Protein AF-0000000067923595 (afdb_homodimer)

Secondary structure (DSSP, 8-state):
------------------------TTT-TT-EEEEETTEEEEEEEEGGGEEEEEEEESSS--EEEEEETTTEEEEEEESS-EEEEEE-S-GGGG-S--TT-EEEEEEEEEETTB----EEEEEEEEEEEEEEEETTEEEEEEEEEEEEE-TTS-EEEEEEEEEETTTTEEEEEEESTTSTT-EEEE--EEEE---/------------------------TTT-TT-EEEEETTEEEEEEEEGGGEEEEEEEESSS--EEEEEETTTEEEEEEESS-EEEEEE-S-GGGG-S--TT-EEEEEEEEEETTB----EEEEEEEEEEEEEEEETTEEEEEEEEEEEEE-TTS-EEEEEEEEEETTTTEEEEEEESTTSTT-EEEE--EEEE---

Nearest PDB structures (foldseek):
  2in5-assembly1_A  TM=5.264E-01  e=2.870E-04  Escherichia coli K-12
  2in5-assembly1_B  TM=5.794E-01  e=1.729E-03  Escherichia coli K-12
  2in5-assembly1_A  TM=5.267E-01  e=2.987E-04  Escherichia coli K-12
  2in5-assembly1_B  TM=5.797E-01  e=1.790E-03  Escherichia coli K-12

Structure (mmCIF, N/CA/C/O backbone):
data_AF-0000000067923595-model_v1
#
loop_
_entity.id
_entity.type
_entity.pdbx_description
1 polymer 'Secreted protein'
#
loop_
_atom_site.group_PDB
_atom_site.id
_atom_site.type_symbol
_atom_site.label_atom_id
_atom_site.label_alt_id
_atom_site.label_comp_id
_atom_site.label_asym_id
_atom_site.label_entity_id
_atom_site.label_seq_id
_atom_site.pdbx_PDB_ins_code
_atom_site.Cartn_x
_atom_site.Cartn_y
_atom_site.Cartn_z
_atom_site.occupancy
_atom_site.B_iso_or_equiv
_atom_site.auth_seq_id
_atom_site.auth_comp_id
_atom_site.auth_asym_id
_atom_site.auth_atom_id
_atom_site.pdbx_PDB_model_num
ATOM 1 N N . MET A 1 1 ? 42.688 -58.875 -53.469 1 25.28 1 MET A N 1
ATOM 2 C CA . MET A 1 1 ? 41.969 -57.656 -53.094 1 25.28 1 MET A CA 1
ATOM 3 C C . MET A 1 1 ? 41.219 -57.812 -51.781 1 25.28 1 MET A C 1
ATOM 5 O O . MET A 1 1 ? 40.25 -58.562 -51.719 1 25.28 1 MET A O 1
ATOM 9 N N . LYS A 1 2 ? 42.062 -58.031 -50.688 1 46.62 2 LYS A N 1
ATOM 10 C CA . LYS A 1 2 ? 41.625 -58.281 -49.312 1 46.62 2 LYS A CA 1
ATOM 11 C C . LYS A 1 2 ? 40.719 -57.156 -48.844 1 46.62 2 LYS A C 1
ATOM 13 O O . LYS A 1 2 ? 41.094 -56 -48.812 1 46.62 2 LYS A O 1
ATOM 18 N N . ILE A 1 3 ? 39.281 -57.281 -49.031 1 33.06 3 ILE A N 1
ATOM 19 C CA . ILE A 1 3 ? 38.219 -56.375 -48.625 1 33.06 3 ILE A CA 1
ATOM 20 C C . ILE A 1 3 ? 38.25 -56.156 -47.125 1 33.06 3 ILE A C 1
ATOM 22 O O . ILE A 1 3 ? 38.062 -57.094 -46.344 1 33.06 3 ILE A O 1
ATOM 26 N N . LEU A 1 4 ? 38.812 -55.125 -46.656 1 44.62 4 LEU A N 1
ATOM 27 C CA . LEU A 1 4 ? 38.938 -54.719 -45.281 1 44.62 4 LEU A CA 1
ATOM 28 C C . LEU A 1 4 ? 37.688 -54.031 -44.781 1 44.62 4 LEU A C 1
ATOM 30 O O . LEU A 1 4 ? 37.656 -52.812 -44.531 1 44.62 4 LEU A O 1
ATOM 34 N N . THR A 1 5 ? 36.469 -54.125 -45.219 1 33.97 5 THR A N 1
ATOM 35 C CA . THR A 1 5 ? 35.625 -53.062 -44.656 1 33.97 5 THR A CA 1
ATOM 36 C C . THR A 1 5 ? 35.562 -53.125 -43.156 1 33.97 5 THR A C 1
ATOM 38 O O . THR A 1 5 ? 35.531 -54.219 -42.562 1 33.97 5 THR A O 1
ATOM 41 N N . ILE A 1 6 ? 35.75 -51.906 -42.406 1 43.59 6 ILE A N 1
ATOM 42 C CA . ILE A 1 6 ? 35.719 -50.938 -41.312 1 43.59 6 ILE A CA 1
ATOM 43 C C . ILE A 1 6 ? 34.375 -50.969 -40.594 1 43.59 6 ILE A C 1
ATOM 45 O O . ILE A 1 6 ? 33.344 -50.688 -41.219 1 43.59 6 ILE A O 1
ATOM 49 N N . GLY A 1 7 ? 34.188 -51.812 -39.594 1 41.03 7 GLY A N 1
ATOM 50 C CA . GLY A 1 7 ? 33 -51.781 -38.719 1 41.03 7 GLY A CA 1
ATOM 51 C C . GLY A 1 7 ? 32.75 -50.438 -38.062 1 41.03 7 GLY A C 1
ATOM 52 O O . GLY A 1 7 ? 33.594 -49.938 -37.312 1 41.03 7 GLY A O 1
ATOM 53 N N . MET A 1 8 ? 32.062 -49.5 -38.781 1 39.06 8 MET A N 1
ATOM 54 C CA . MET A 1 8 ? 31.656 -48.219 -38.219 1 39.06 8 MET A CA 1
ATOM 55 C C . MET A 1 8 ? 30.875 -48.406 -36.938 1 39.06 8 MET A C 1
ATOM 57 O O . MET A 1 8 ? 29.828 -49.062 -36.938 1 39.06 8 MET A O 1
ATOM 61 N N . THR A 1 9 ? 31.469 -48.469 -35.719 1 43.94 9 THR A N 1
ATOM 62 C CA . THR A 1 9 ? 30.797 -48.438 -34.438 1 43.94 9 THR A CA 1
ATOM 63 C C . THR A 1 9 ? 29.969 -47.156 -34.312 1 43.94 9 THR A C 1
ATOM 65 O O . THR A 1 9 ? 30.516 -46.031 -34.438 1 43.94 9 THR A O 1
ATOM 68 N N . LEU A 1 10 ? 28.719 -47.094 -34.719 1 42.44 10 LEU A N 1
ATOM 69 C CA . LEU A 1 10 ? 27.781 -46.031 -34.406 1 42.44 10 LEU A CA 1
ATOM 70 C C . LEU A 1 10 ? 27.719 -45.75 -32.906 1 42.44 10 LEU A C 1
ATOM 72 O O . LEU A 1 10 ? 27.25 -46.594 -32.156 1 42.44 10 LEU A O 1
ATOM 76 N N . ALA A 1 11 ? 28.656 -44.969 -32.312 1 40.53 11 ALA A N 1
ATOM 77 C CA . ALA A 1 11 ? 28.5 -44.438 -30.953 1 40.53 11 ALA A CA 1
ATOM 78 C C . ALA A 1 11 ? 27.203 -43.656 -30.812 1 40.53 11 ALA A C 1
ATOM 80 O O . ALA A 1 11 ? 27 -42.625 -31.469 1 40.53 11 ALA A O 1
ATOM 81 N N . MET A 1 12 ? 26.094 -44.25 -30.547 1 38.38 12 MET A N 1
ATOM 82 C CA . MET A 1 12 ? 24.938 -43.531 -30.078 1 38.38 12 MET A CA 1
ATOM 83 C C . MET A 1 12 ? 25.312 -42.562 -28.953 1 38.38 12 MET A C 1
ATOM 85 O O . MET A 1 12 ? 25.766 -43 -27.891 1 38.38 12 MET A O 1
ATOM 89 N N . LEU A 1 13 ? 25.812 -41.375 -29.219 1 39.88 13 LEU A N 1
ATOM 90 C CA . LEU A 1 13 ? 25.859 -40.344 -28.219 1 39.88 13 LEU A CA 1
ATOM 91 C C . LEU A 1 13 ? 24.516 -40.219 -27.5 1 39.88 13 LEU A C 1
ATOM 93 O O . LEU A 1 13 ? 23.531 -39.781 -28.094 1 39.88 13 LEU A O 1
ATOM 97 N N . ALA A 1 14 ? 24.141 -41.156 -26.656 1 39.25 14 ALA A N 1
ATOM 98 C CA . ALA A 1 14 ? 23.062 -40.844 -25.734 1 39.25 14 ALA A CA 1
ATOM 99 C C . ALA A 1 14 ? 23.219 -39.438 -25.188 1 39.25 14 ALA A C 1
ATOM 101 O O . ALA A 1 14 ? 24.172 -39.125 -24.453 1 39.25 14 ALA A O 1
ATOM 102 N N . GLY A 1 15 ? 23.016 -38.406 -25.969 1 38.59 15 GLY A N 1
ATOM 103 C CA . GLY A 1 15 ? 22.875 -37.125 -25.297 1 38.59 15 GLY A CA 1
ATOM 104 C C . GLY A 1 15 ? 22.188 -37.219 -23.953 1 38.59 15 GLY A C 1
ATOM 105 O O . GLY A 1 15 ? 21.078 -37.781 -23.859 1 38.59 15 GLY A O 1
ATOM 106 N N . THR A 1 16 ? 22.891 -37.594 -22.922 1 39.5 16 THR A N 1
ATOM 107 C CA . THR A 1 16 ? 22.281 -37.344 -21.625 1 39.5 16 THR A CA 1
ATOM 108 C C . THR A 1 16 ? 21.312 -36.188 -21.703 1 39.5 16 THR A C 1
ATOM 110 O O . THR A 1 16 ? 21.688 -35.062 -22.078 1 39.5 16 THR A O 1
ATOM 113 N N . ALA A 1 17 ? 20.141 -36.281 -22.312 1 43.41 17 ALA A N 1
ATOM 114 C CA . ALA A 1 17 ? 19.172 -35.25 -21.953 1 43.41 17 ALA A CA 1
ATOM 115 C C . ALA A 1 17 ? 19.453 -34.719 -20.547 1 43.41 17 ALA A C 1
ATOM 117 O O . ALA A 1 17 ? 19.297 -35.438 -19.562 1 43.41 17 ALA A O 1
ATOM 118 N N . GLN A 1 18 ? 20.578 -34.094 -20.25 1 42.81 18 GLN A N 1
ATOM 119 C CA . GLN A 1 18 ? 20.719 -33.406 -18.969 1 42.81 18 GLN A CA 1
ATOM 120 C C . GLN A 1 18 ? 19.375 -32.938 -18.422 1 42.81 18 GLN A C 1
ATOM 122 O O . GLN A 1 18 ? 18.656 -32.188 -19.094 1 42.81 18 GLN A O 1
ATOM 127 N N . ALA A 1 19 ? 18.547 -33.844 -17.906 1 46.84 19 ALA A N 1
ATOM 128 C CA . ALA A 1 19 ? 17.359 -33.438 -17.172 1 46.84 19 ALA A CA 1
ATOM 129 C C . ALA A 1 19 ? 17.484 -32 -16.688 1 46.84 19 ALA A C 1
ATOM 131 O O . ALA A 1 19 ? 18.422 -31.656 -15.945 1 46.84 19 ALA A O 1
ATOM 132 N N . ALA A 1 20 ? 17.328 -30.969 -17.422 1 55.81 20 ALA A N 1
ATOM 133 C CA . ALA A 1 20 ? 17.391 -29.562 -17.031 1 55.81 20 ALA A CA 1
ATOM 134 C C . ALA A 1 20 ? 16.906 -29.375 -15.594 1 55.81 20 ALA A C 1
ATOM 136 O O . ALA A 1 20 ? 15.859 -29.891 -15.203 1 55.81 20 ALA A O 1
ATOM 137 N N . ASP A 1 21 ? 17.844 -29.141 -14.586 1 76.75 21 ASP A N 1
ATOM 138 C CA . ASP A 1 21 ? 17.578 -28.953 -13.164 1 76.75 21 ASP A CA 1
ATOM 139 C C . ASP A 1 21 ? 16.375 -28.016 -12.945 1 76.75 21 ASP A C 1
ATOM 141 O O . ASP A 1 21 ? 16.266 -26.984 -13.594 1 76.75 21 ASP A O 1
ATOM 145 N N . CYS A 1 22 ? 15.359 -28.641 -12.289 1 90.94 22 CYS A N 1
ATOM 146 C CA . CYS A 1 22 ? 14.148 -27.891 -11.953 1 90.94 22 CYS A CA 1
ATOM 147 C C . CYS A 1 22 ? 14.492 -26.656 -11.133 1 90.94 22 CYS A C 1
ATOM 149 O O . CYS A 1 22 ? 15.25 -26.734 -10.164 1 90.94 22 CYS A O 1
ATOM 151 N N . VAL A 1 23 ? 14.031 -25.594 -11.617 1 92.31 23 VAL A N 1
ATOM 152 C CA . VAL A 1 23 ? 14.242 -24.312 -10.945 1 92.31 23 VAL A CA 1
ATOM 153 C C . VAL A 1 23 ? 13.633 -24.359 -9.547 1 92.31 23 VAL A C 1
ATOM 155 O O . VAL A 1 23 ? 12.508 -24.828 -9.367 1 92.31 23 VAL A O 1
ATOM 158 N N . ASP A 1 24 ? 14.375 -23.984 -8.539 1 90.94 24 ASP A N 1
ATOM 159 C CA . ASP A 1 24 ? 13.836 -23.859 -7.191 1 90.94 24 ASP A CA 1
ATOM 160 C C . ASP A 1 24 ? 14.227 -22.516 -6.574 1 90.94 24 ASP A C 1
ATOM 162 O O . ASP A 1 24 ? 14.867 -21.688 -7.227 1 90.94 24 ASP A O 1
ATOM 166 N N . GLY A 1 25 ? 13.734 -22.219 -5.328 1 86.12 25 GLY A N 1
ATOM 167 C CA . GLY A 1 25 ? 13.992 -20.953 -4.68 1 86.12 25 GLY A CA 1
ATOM 168 C C . GLY A 1 25 ? 15.469 -20.656 -4.52 1 86.12 25 GLY A C 1
ATOM 169 O O . GLY A 1 25 ? 15.898 -19.5 -4.641 1 86.12 25 GLY A O 1
ATOM 170 N N . LYS A 1 26 ? 16.188 -21.609 -4.344 1 84.62 26 LYS A N 1
ATOM 171 C CA . LYS A 1 26 ? 17.609 -21.438 -4.109 1 84.62 26 LYS A CA 1
ATOM 172 C C . LYS A 1 26 ? 18.359 -21.219 -5.418 1 84.62 26 LYS A C 1
ATOM 174 O O . LYS A 1 26 ? 19.312 -20.438 -5.469 1 84.62 26 LYS A O 1
ATOM 179 N N . SER A 1 27 ? 17.875 -21.859 -6.434 1 83.06 27 SER A N 1
ATOM 180 C CA . SER A 1 27 ? 18.594 -21.797 -7.703 1 83.06 27 SER A CA 1
ATOM 181 C C . SER A 1 27 ? 18.156 -20.578 -8.516 1 83.06 27 SER A C 1
ATOM 183 O O . SER A 1 27 ? 18.859 -20.172 -9.453 1 83.06 27 SER A O 1
ATOM 185 N N . ALA A 1 28 ? 17.094 -20.047 -8.188 1 85 28 ALA A N 1
ATOM 186 C CA . ALA A 1 28 ? 16.562 -18.922 -8.961 1 85 28 ALA A CA 1
ATOM 187 C C . ALA A 1 28 ? 16.781 -17.594 -8.227 1 85 28 ALA A C 1
ATOM 189 O O . ALA A 1 28 ? 15.844 -16.812 -8.078 1 85 28 ALA A O 1
ATOM 190 N N . LYS A 1 29 ? 17.984 -17.328 -7.852 1 86.75 29 LYS A N 1
ATOM 191 C CA . LYS A 1 29 ? 18.266 -16.109 -7.086 1 86.75 29 LYS A CA 1
ATOM 192 C C . LYS A 1 29 ? 17.969 -14.859 -7.918 1 86.75 29 LYS A C 1
ATOM 194 O O . LYS A 1 29 ? 17.5 -13.852 -7.391 1 86.75 29 LYS A O 1
ATOM 199 N N . ALA A 1 30 ? 18.234 -15.07 -9.234 1 91.75 30 ALA A N 1
ATOM 200 C CA . ALA A 1 30 ? 18.016 -13.938 -10.125 1 91.75 30 ALA A CA 1
ATOM 201 C C . ALA A 1 30 ? 16.562 -13.883 -10.586 1 91.75 30 ALA A C 1
ATOM 203 O O . ALA A 1 30 ? 16.125 -12.883 -11.172 1 91.75 30 ALA A O 1
ATOM 204 N N . GLY A 1 31 ? 15.852 -14.961 -10.391 1 96.69 31 GLY A N 1
ATOM 205 C CA . GLY A 1 31 ? 14.477 -15.047 -10.844 1 96.69 31 GLY A CA 1
ATOM 206 C C . GLY A 1 31 ? 14.25 -16.156 -11.852 1 96.69 31 GLY A C 1
ATOM 207 O O . GLY A 1 31 ? 15.141 -16.984 -12.094 1 96.69 31 GLY A O 1
ATOM 208 N N . PHE A 1 32 ? 13.078 -16.266 -12.328 1 97.69 32 PHE A N 1
ATOM 209 C CA . PHE A 1 32 ? 12.68 -17.297 -13.281 1 97.69 32 PHE A CA 1
ATOM 210 C C . PHE A 1 32 ? 11.516 -16.828 -14.141 1 97.69 32 PHE A C 1
ATOM 212 O O . PHE A 1 32 ? 10.938 -15.766 -13.883 1 97.69 32 PHE A O 1
ATOM 219 N N . VAL A 1 33 ? 11.312 -17.594 -15.156 1 97.44 33 VAL A N 1
ATOM 220 C CA . VAL A 1 33 ? 10.234 -17.281 -16.078 1 97.44 33 VAL A CA 1
ATOM 221 C C . VAL A 1 33 ? 9.211 -18.406 -16.094 1 97.44 33 VAL A C 1
ATOM 223 O O . VAL A 1 33 ? 9.57 -19.594 -16.125 1 97.44 33 VAL A O 1
ATOM 226 N N . LEU A 1 34 ? 7.996 -18.094 -15.938 1 98.12 34 LEU A N 1
ATOM 227 C CA . LEU A 1 34 ? 6.883 -19 -16.188 1 98.12 34 LEU A CA 1
ATOM 228 C C . LEU A 1 34 ? 6.168 -18.656 -17.484 1 98.12 34 LEU A C 1
ATOM 230 O O . LEU A 1 34 ? 5.977 -17.484 -17.797 1 98.12 34 LEU A O 1
ATOM 234 N N . GLU A 1 35 ? 5.777 -19.75 -18.172 1 98 35 GLU A N 1
ATOM 235 C CA . GLU A 1 35 ? 5.133 -19.484 -19.453 1 98 35 GLU A CA 1
ATOM 236 C C . GLU A 1 35 ? 3.932 -20.406 -19.656 1 98 35 GLU A C 1
ATOM 238 O O . GLU A 1 35 ? 3.922 -21.547 -19.172 1 98 35 GLU A O 1
ATOM 243 N N . LYS A 1 36 ? 2.955 -19.891 -20.297 1 97.69 36 LYS A N 1
ATOM 244 C CA . LYS A 1 36 ? 1.836 -20.578 -20.938 1 97.69 36 LYS A CA 1
ATOM 245 C C . LYS A 1 36 ? 1.456 -19.922 -22.25 1 97.69 36 LYS A C 1
ATOM 247 O O . LYS A 1 36 ? 1.951 -18.844 -22.578 1 97.69 36 LYS A O 1
ATOM 252 N N . PRO A 1 37 ? 0.678 -20.547 -23.031 1 95.44 37 PRO A N 1
ATOM 253 C CA . PRO A 1 37 ? 0.338 -19.906 -24.297 1 95.44 37 PRO A CA 1
ATOM 254 C C . PRO A 1 37 ? -0.216 -18.5 -24.125 1 95.44 37 PRO A C 1
ATOM 256 O O . PRO A 1 37 ? -1.194 -18.297 -23.391 1 95.44 37 PRO A O 1
ATOM 259 N N . GLY A 1 38 ? 0.501 -17.547 -24.719 1 95.94 38 GLY A N 1
ATOM 260 C CA . GLY A 1 38 ? 0.015 -16.188 -24.766 1 95.94 38 GLY A CA 1
ATOM 261 C C . GLY A 1 38 ? 0.576 -15.312 -23.656 1 95.94 38 GLY A C 1
ATOM 262 O O . GLY A 1 38 ? 0.37 -14.102 -23.656 1 95.94 38 GLY A O 1
ATOM 263 N N . ILE A 1 39 ? 1.217 -15.93 -22.688 1 97.31 39 ILE A N 1
ATOM 264 C CA . ILE A 1 39 ? 1.7 -15.125 -21.562 1 97.31 39 ILE A CA 1
ATOM 265 C C . ILE A 1 39 ? 3.096 -15.602 -21.156 1 97.31 39 ILE A C 1
ATOM 267 O O . ILE A 1 39 ? 3.346 -16.797 -21.062 1 97.31 39 ILE A O 1
ATOM 271 N N . ARG A 1 40 ? 3.99 -14.703 -20.984 1 98.06 40 ARG A N 1
ATOM 272 C CA . ARG A 1 40 ? 5.309 -14.891 -20.391 1 98.06 40 ARG A CA 1
ATOM 273 C C . ARG A 1 40 ? 5.484 -14.016 -19.156 1 98.06 40 ARG A C 1
ATOM 275 O O . ARG A 1 40 ? 5.359 -12.789 -19.234 1 98.06 40 ARG A O 1
ATOM 282 N N . SER A 1 41 ? 5.789 -14.641 -18.062 1 98.31 41 SER A N 1
ATOM 283 C CA . SER A 1 41 ? 5.91 -13.906 -16.812 1 98.31 41 SER A CA 1
ATOM 284 C C . SER A 1 41 ? 7.289 -14.094 -16.188 1 98.31 41 SER A C 1
ATOM 286 O O . SER A 1 41 ? 7.703 -15.219 -15.914 1 98.31 41 SER A O 1
ATOM 288 N N . GLU A 1 42 ? 7.961 -13.008 -15.969 1 98.06 42 GLU A N 1
ATOM 289 C CA . GLU A 1 42 ? 9.25 -13.031 -15.281 1 98.06 42 GLU A CA 1
ATOM 290 C C . GLU A 1 42 ? 9.094 -12.711 -13.797 1 98.06 42 GLU A C 1
ATOM 292 O O . GLU A 1 42 ? 8.508 -11.688 -13.438 1 98.06 42 GLU A O 1
ATOM 297 N N . PHE A 1 43 ? 9.602 -13.602 -13.023 1 98.06 43 PHE A N 1
ATOM 298 C CA . PHE A 1 43 ? 9.547 -13.453 -11.57 1 98.06 43 PHE A CA 1
ATOM 299 C C . PHE A 1 43 ? 10.914 -13.102 -11.008 1 98.06 43 PHE A C 1
ATOM 301 O O . PHE A 1 43 ? 11.898 -13.797 -11.281 1 98.06 43 PHE A O 1
ATOM 308 N N . ARG A 1 44 ? 11 -12.047 -10.18 1 97.06 44 ARG A N 1
ATOM 309 C CA . ARG A 1 44 ? 12.234 -11.641 -9.523 1 97.06 44 ARG A CA 1
ATOM 310 C C . ARG A 1 44 ? 11.984 -11.266 -8.062 1 97.06 44 ARG A C 1
ATOM 312 O O . ARG A 1 44 ? 10.969 -10.641 -7.75 1 97.06 44 ARG A O 1
ATOM 319 N N . PRO A 1 45 ? 12.945 -11.641 -7.242 1 96.25 45 PRO A N 1
ATOM 320 C CA . PRO A 1 45 ? 12.82 -11.133 -5.875 1 96.25 45 PRO A CA 1
ATOM 321 C C . PRO A 1 45 ? 12.844 -9.609 -5.809 1 96.25 45 PRO A C 1
ATOM 323 O O . PRO A 1 45 ? 13.531 -8.961 -6.602 1 96.25 45 PRO A O 1
ATOM 326 N N . ALA A 1 46 ? 12.086 -9.055 -4.934 1 96.44 46 ALA A N 1
ATOM 327 C CA . ALA A 1 46 ? 12.039 -7.621 -4.68 1 96.44 46 ALA A CA 1
ATOM 328 C C . ALA A 1 46 ? 12.102 -7.324 -3.186 1 96.44 46 ALA A C 1
ATOM 330 O O . ALA A 1 46 ? 11.938 -8.227 -2.359 1 96.44 46 ALA A O 1
ATOM 331 N N . PRO A 1 47 ? 12.383 -6.125 -2.818 1 96.5 47 PRO A N 1
ATOM 332 C CA . PRO A 1 47 ? 12.508 -5.781 -1.4 1 96.5 47 PRO A CA 1
ATOM 333 C C . PRO A 1 47 ? 11.234 -6.078 -0.611 1 96.5 47 PRO A C 1
ATOM 335 O O . PRO A 1 47 ? 10.133 -6.051 -1.171 1 96.5 47 PRO A O 1
ATOM 338 N N . GLY A 1 48 ? 11.43 -6.348 0.652 1 96 48 GLY A N 1
ATOM 339 C CA . GLY A 1 48 ? 10.312 -6.449 1.582 1 96 48 GLY A CA 1
ATOM 340 C C . GLY A 1 48 ? 9.562 -7.762 1.472 1 96 48 GLY A C 1
ATOM 341 O O . GLY A 1 48 ? 8.391 -7.848 1.848 1 96 48 GLY A O 1
ATOM 342 N N . GLY A 1 49 ? 10.234 -8.742 0.879 1 96.06 49 GLY A N 1
ATOM 343 C CA . GLY A 1 49 ? 9.578 -10.031 0.742 1 96.06 49 GLY A CA 1
ATOM 344 C C . GLY A 1 49 ? 8.617 -10.086 -0.43 1 96.06 49 GLY A C 1
ATOM 345 O O . GLY A 1 49 ? 7.789 -11 -0.52 1 96.06 49 GLY A O 1
ATOM 346 N N . MET A 1 50 ? 8.727 -9.148 -1.308 1 97.5 50 MET A N 1
ATOM 347 C CA . MET A 1 50 ? 7.848 -9.109 -2.473 1 97.5 50 MET A CA 1
ATOM 348 C C . MET A 1 50 ? 8.477 -9.836 -3.656 1 97.5 50 MET A C 1
ATOM 350 O O . MET A 1 50 ? 9.68 -10.094 -3.662 1 97.5 50 MET A O 1
ATOM 354 N N . ILE A 1 51 ? 7.66 -10.188 -4.543 1 98.12 51 ILE A N 1
ATOM 355 C CA . ILE A 1 51 ? 8.055 -10.695 -5.852 1 98.12 51 ILE A CA 1
ATOM 356 C C . ILE A 1 51 ? 7.578 -9.734 -6.945 1 98.12 51 ILE A C 1
ATOM 358 O O . ILE A 1 51 ? 6.402 -9.375 -6.984 1 98.12 51 ILE A O 1
ATOM 362 N N . ALA A 1 52 ? 8.5 -9.289 -7.711 1 98.06 52 ALA A N 1
ATOM 363 C CA . ALA A 1 52 ? 8.141 -8.523 -8.906 1 98.06 52 ALA A CA 1
ATOM 364 C C . ALA A 1 52 ? 7.824 -9.445 -10.078 1 98.06 52 ALA A C 1
ATOM 366 O O . ALA A 1 52 ? 8.586 -10.367 -10.375 1 98.06 52 ALA A O 1
ATOM 367 N N . VAL A 1 53 ? 6.746 -9.203 -10.727 1 98.25 53 VAL A N 1
ATOM 368 C CA . VAL A 1 53 ? 6.344 -10.016 -11.867 1 98.25 53 VAL A CA 1
ATOM 369 C C . VAL A 1 53 ? 6.145 -9.125 -13.094 1 98.25 53 VAL A C 1
ATOM 371 O O . VAL A 1 53 ? 5.289 -8.234 -13.086 1 98.25 53 VAL A O 1
ATOM 374 N N . ALA A 1 54 ? 6.914 -9.352 -14.094 1 97.25 54 ALA A N 1
ATOM 375 C CA . ALA A 1 54 ? 6.723 -8.688 -15.383 1 97.25 54 ALA A CA 1
ATOM 376 C C . ALA A 1 54 ? 6 -9.609 -16.359 1 97.25 54 ALA A C 1
ATOM 378 O O . ALA A 1 54 ? 6.547 -10.633 -16.781 1 97.25 54 ALA A O 1
ATOM 379 N N . ASN A 1 55 ? 4.824 -9.227 -16.703 1 97.31 55 ASN A N 1
ATOM 380 C CA . ASN A 1 55 ? 4.02 -10.016 -17.641 1 97.31 55 ASN A CA 1
ATOM 381 C C . ASN A 1 55 ? 4.094 -9.461 -19.047 1 97.31 55 ASN A C 1
ATOM 383 O O . ASN A 1 55 ? 3.857 -8.273 -19.281 1 97.31 55 ASN A O 1
ATOM 387 N N . LYS A 1 56 ? 4.43 -10.297 -19.922 1 96.69 56 LYS A N 1
ATOM 388 C CA . LYS A 1 56 ? 4.332 -10 -21.344 1 96.69 56 LYS A CA 1
ATOM 389 C C . LYS A 1 56 ? 3.217 -10.812 -22 1 96.69 56 LYS A C 1
ATOM 391 O O . LYS A 1 56 ? 3.152 -12.031 -21.844 1 96.69 56 LYS A O 1
ATOM 396 N N . TYR A 1 57 ? 2.381 -10.094 -22.672 1 94.94 57 TYR A N 1
ATOM 397 C CA . TYR A 1 57 ? 1.242 -10.719 -23.328 1 94.94 57 TYR A CA 1
ATOM 398 C C . TYR A 1 57 ? 1.406 -10.688 -24.844 1 94.94 57 TYR A C 1
ATOM 400 O O . TYR A 1 57 ? 2.064 -9.797 -25.375 1 94.94 57 TYR A O 1
ATOM 408 N N . GLU A 1 58 ? 0.868 -11.617 -25.5 1 91.12 58 GLU A N 1
ATOM 409 C CA . GLU A 1 58 ? 0.915 -11.648 -26.953 1 91.12 58 GLU A CA 1
ATOM 410 C C . GLU A 1 58 ? 0.091 -10.508 -27.562 1 91.12 58 GLU A C 1
ATOM 412 O O . GLU A 1 58 ? 0.495 -9.898 -28.547 1 91.12 58 GLU A O 1
ATOM 417 N N . SER A 1 59 ? -1.052 -10.125 -26.938 1 88.75 59 SER A N 1
ATOM 418 C CA . SER A 1 59 ? -2.004 -9.219 -27.578 1 88.75 59 SER A CA 1
ATOM 419 C C . SER A 1 59 ? -2.266 -8 -26.703 1 88.75 59 SER A C 1
ATOM 421 O O . SER A 1 59 ? -3.039 -7.113 -27.062 1 88.75 59 SER A O 1
ATOM 423 N N . ASP A 1 60 ? -1.69 -7.934 -25.547 1 87.62 60 ASP A N 1
ATOM 424 C CA . ASP A 1 60 ? -1.979 -6.836 -24.625 1 87.62 60 ASP A CA 1
ATOM 425 C C . ASP A 1 60 ? -0.695 -6.133 -24.188 1 87.62 60 ASP A C 1
ATOM 427 O O . ASP A 1 60 ? 0.406 -6.625 -24.453 1 87.62 60 ASP A O 1
ATOM 431 N N . SER A 1 61 ? -0.865 -4.977 -23.625 1 90.19 61 SER A N 1
ATOM 432 C CA . SER A 1 61 ? 0.27 -4.227 -23.094 1 90.19 61 SER A CA 1
ATOM 433 C C . SER A 1 61 ? 0.912 -4.957 -21.922 1 90.19 61 SER A C 1
ATOM 435 O O . SER A 1 61 ? 0.22 -5.609 -21.125 1 90.19 61 SER A O 1
ATOM 437 N N . PRO A 1 62 ? 2.207 -4.809 -21.797 1 94.06 62 PRO A N 1
ATOM 438 C CA . PRO A 1 62 ? 2.887 -5.414 -20.656 1 94.06 62 PRO A CA 1
ATOM 439 C C . PRO A 1 62 ? 2.406 -4.855 -19.312 1 94.06 62 PRO A C 1
ATOM 441 O O . PRO A 1 62 ? 1.85 -3.756 -19.266 1 94.06 62 PRO A O 1
ATOM 444 N N . GLN A 1 63 ? 2.564 -5.66 -18.328 1 95.5 63 GLN A N 1
ATOM 445 C CA . GLN A 1 63 ? 2.148 -5.293 -16.984 1 95.5 63 GLN A CA 1
ATOM 446 C C . GLN A 1 63 ? 3.217 -5.66 -15.953 1 95.5 63 GLN A C 1
ATOM 448 O O . GLN A 1 63 ? 3.889 -6.684 -16.094 1 95.5 63 GLN A O 1
ATOM 453 N N . THR A 1 64 ? 3.426 -4.828 -14.992 1 96.62 64 THR A N 1
ATOM 454 C CA . THR A 1 64 ? 4.289 -5.125 -13.852 1 96.62 64 THR A CA 1
ATOM 455 C C . THR A 1 64 ? 3.477 -5.23 -12.57 1 96.62 64 THR A C 1
ATOM 457 O O . THR A 1 64 ? 2.65 -4.363 -12.281 1 96.62 64 THR A O 1
ATOM 460 N N . GLN A 1 65 ? 3.725 -6.27 -11.859 1 97.75 65 GLN A N 1
ATOM 461 C CA . GLN A 1 65 ? 3.051 -6.492 -10.586 1 97.75 65 GLN A CA 1
ATOM 462 C C . GLN A 1 65 ? 4.059 -6.672 -9.453 1 97.75 65 GLN A C 1
ATOM 464 O O . GLN A 1 65 ? 5.191 -7.098 -9.688 1 97.75 65 GLN A O 1
ATOM 469 N N . TYR A 1 66 ? 3.703 -6.328 -8.289 1 98.44 66 TYR A N 1
ATOM 470 C CA . TYR A 1 66 ? 4.387 -6.719 -7.062 1 98.44 66 TYR A CA 1
ATOM 471 C C . TYR A 1 66 ? 3.463 -7.516 -6.152 1 98.44 66 TYR A C 1
ATOM 473 O O . TYR A 1 66 ? 2.352 -7.074 -5.848 1 98.44 66 TYR A O 1
ATOM 481 N N . LEU A 1 67 ? 3.926 -8.695 -5.77 1 98.69 67 LEU A N 1
ATOM 482 C CA . LEU A 1 67 ? 3.174 -9.594 -4.902 1 98.69 67 LEU A CA 1
ATOM 483 C C . LEU A 1 67 ? 3.934 -9.859 -3.607 1 98.69 67 LEU A C 1
ATOM 485 O O . LEU A 1 67 ? 5.098 -10.273 -3.637 1 98.69 67 LEU A O 1
ATOM 489 N N . TYR A 1 68 ? 3.229 -9.609 -2.492 1 98.56 68 TYR A N 1
ATOM 490 C CA . TYR A 1 68 ? 3.855 -10.039 -1.246 1 98.56 68 TYR A CA 1
ATOM 491 C C . TYR A 1 68 ? 3.959 -11.555 -1.187 1 98.56 68 TYR A C 1
ATOM 493 O O . TYR A 1 68 ? 2.975 -12.266 -1.413 1 98.56 68 TYR A O 1
ATOM 501 N N . ALA A 1 69 ? 5.117 -12.039 -0.969 1 98.19 69 ALA A N 1
ATOM 502 C CA . ALA A 1 69 ? 5.445 -13.461 -0.907 1 98.19 69 ALA A CA 1
ATOM 503 C C . ALA A 1 69 ? 5.016 -14.18 -2.184 1 98.19 69 ALA A C 1
ATOM 505 O O . ALA A 1 69 ? 4.797 -15.391 -2.176 1 98.19 69 ALA A O 1
ATOM 506 N N . GLY A 1 70 ? 4.727 -13.406 -3.275 1 98.5 70 GLY A N 1
ATOM 507 C CA . GLY A 1 70 ? 4.352 -13.977 -4.559 1 98.5 70 GLY A CA 1
ATOM 508 C C . GLY A 1 70 ? 2.893 -14.383 -4.629 1 98.5 70 GLY A C 1
ATOM 509 O O . GLY A 1 70 ? 2.457 -14.984 -5.613 1 98.5 70 GLY A O 1
ATOM 510 N N . LEU A 1 71 ? 2.148 -14.055 -3.617 1 98.69 71 LEU A N 1
ATOM 511 C CA . LEU A 1 71 ? 0.768 -14.523 -3.535 1 98.69 71 LEU A CA 1
ATOM 512 C C . LEU A 1 71 ? -0.201 -13.344 -3.506 1 98.69 71 LEU A C 1
ATOM 514 O O . LEU A 1 71 ? -1.181 -13.32 -4.254 1 98.69 71 LEU A O 1
ATOM 518 N N . ILE A 1 72 ? 0.073 -12.352 -2.695 1 98.31 72 ILE A N 1
ATOM 519 C CA . ILE A 1 72 ? -0.85 -11.242 -2.49 1 98.31 72 ILE A CA 1
ATOM 520 C C . ILE A 1 72 ? -0.42 -10.047 -3.342 1 98.31 72 ILE A C 1
ATOM 522 O O . ILE A 1 72 ? 0.621 -9.438 -3.086 1 98.31 72 ILE A O 1
ATOM 526 N N . GLU A 1 73 ? -1.184 -9.734 -4.297 1 97.5 73 GLU A N 1
ATOM 527 C CA . GLU A 1 73 ? -0.871 -8.586 -5.137 1 97.5 73 GLU A CA 1
ATOM 528 C C . GLU A 1 73 ? -1.074 -7.277 -4.371 1 97.5 73 GLU A C 1
ATOM 530 O O . GLU A 1 73 ? -2.141 -7.047 -3.797 1 97.5 73 GLU A O 1
ATOM 535 N N . VAL A 1 74 ? -0.059 -6.383 -4.457 1 97.94 74 VAL A N 1
ATOM 536 C CA . VAL A 1 74 ? -0.185 -5.121 -3.734 1 97.94 74 VAL A CA 1
ATOM 537 C C . VAL A 1 74 ? -0.043 -3.951 -4.703 1 97.94 74 VAL A C 1
ATOM 539 O O . VAL A 1 74 ? -0.361 -2.809 -4.363 1 97.94 74 VAL A O 1
ATOM 542 N N . PHE A 1 75 ? 0.397 -4.258 -5.832 1 97.69 75 PHE A N 1
ATOM 543 C CA . PHE A 1 75 ? 0.646 -3.199 -6.805 1 97.69 75 PHE A CA 1
ATOM 544 C C . PHE A 1 75 ? 0.605 -3.752 -8.227 1 97.69 75 PHE A C 1
ATOM 546 O O . PHE A 1 75 ? 1.127 -4.836 -8.492 1 97.69 75 PHE A O 1
ATOM 553 N N . ARG A 1 76 ? 0.009 -2.994 -9.164 1 96.06 76 ARG A N 1
ATOM 554 C CA . ARG A 1 76 ? -0.024 -3.312 -10.594 1 96.06 76 ARG A CA 1
ATOM 555 C C . ARG A 1 76 ? 0.099 -2.049 -11.438 1 96.06 76 ARG A C 1
ATOM 557 O O . ARG A 1 76 ? -0.598 -1.062 -11.195 1 96.06 76 ARG A O 1
ATOM 564 N N . ASP A 1 77 ? 0.986 -2.145 -12.344 1 93.38 77 ASP A N 1
ATOM 565 C CA . ASP A 1 77 ? 1.227 -1.022 -13.25 1 93.38 77 ASP A CA 1
ATOM 566 C C . ASP A 1 77 ? 1.181 -1.473 -14.703 1 93.38 77 ASP A C 1
ATOM 568 O O . ASP A 1 77 ? 1.808 -2.469 -15.07 1 93.38 77 ASP A O 1
ATOM 572 N N . SER A 1 78 ? 0.381 -0.826 -15.469 1 90.56 78 SER A N 1
ATOM 573 C CA . SER A 1 78 ? 0.313 -1.039 -16.906 1 90.56 78 SER A CA 1
ATOM 574 C C . SER A 1 78 ? 0.017 0.262 -17.656 1 90.56 78 SER A C 1
ATOM 576 O O . SER A 1 78 ? -0.148 1.312 -17.031 1 90.56 78 SER A O 1
ATOM 578 N N . ASP A 1 79 ? -0.012 0.159 -19.016 1 86.5 79 ASP A N 1
ATOM 579 C CA . ASP A 1 79 ? -0.343 1.338 -19.812 1 86.5 79 ASP A CA 1
ATOM 580 C C . ASP A 1 79 ? -1.812 1.72 -19.641 1 86.5 79 ASP A C 1
ATOM 582 O O . ASP A 1 79 ? -2.203 2.848 -19.953 1 86.5 79 ASP A O 1
ATOM 586 N N . THR A 1 80 ? -2.553 0.757 -19.156 1 82.81 80 THR A N 1
ATOM 587 C CA . THR A 1 80 ? -3.988 1.008 -19.109 1 82.81 80 THR A CA 1
ATOM 588 C C . THR A 1 80 ? -4.426 1.391 -17.688 1 82.81 80 THR A C 1
ATOM 590 O O . THR A 1 80 ? -5.566 1.809 -17.484 1 82.81 80 THR A O 1
ATOM 593 N N . GLY A 1 81 ? -3.598 1.22 -16.781 1 83.62 81 GLY A N 1
ATOM 594 C CA . GLY A 1 81 ? -3.994 1.655 -15.445 1 83.62 81 GLY A CA 1
ATOM 595 C C . GLY A 1 81 ? -3.021 1.223 -14.359 1 83.62 81 GLY A C 1
ATOM 596 O O . GLY A 1 81 ? -2.098 0.45 -14.625 1 83.62 81 GLY A O 1
ATOM 597 N N . ARG A 1 82 ? -3.26 1.811 -13.203 1 89.56 82 ARG A N 1
ATOM 598 C CA . ARG A 1 82 ? -2.445 1.53 -12.023 1 89.56 82 ARG A CA 1
ATOM 599 C C . ARG A 1 82 ? -3.322 1.27 -10.805 1 89.56 82 ARG A C 1
ATOM 601 O O . ARG A 1 82 ? -4.336 1.941 -10.609 1 89.56 82 ARG A O 1
ATOM 608 N N . LEU A 1 83 ? -2.865 0.253 -10.117 1 94 83 LEU A N 1
ATOM 609 C CA . LEU A 1 83 ? -3.615 -0.167 -8.938 1 94 83 LEU A CA 1
ATOM 610 C C . LEU A 1 83 ? -2.682 -0.417 -7.758 1 94 83 LEU A C 1
ATOM 612 O O . LEU A 1 83 ? -1.616 -1.015 -7.922 1 94 83 LEU A O 1
ATOM 616 N N . SER A 1 84 ? -3.074 0.17 -6.629 1 96.56 84 SER A N 1
ATOM 617 C CA . SER A 1 84 ? -2.375 -0.101 -5.379 1 96.56 84 SER A CA 1
ATOM 618 C C . SER A 1 84 ? -3.322 -0.674 -4.328 1 96.56 84 SER A C 1
ATOM 620 O O . SER A 1 84 ? -4.367 -0.085 -4.039 1 96.56 84 SER A O 1
ATOM 622 N N . MET A 1 85 ? -2.992 -1.804 -3.812 1 97.06 85 MET A N 1
ATOM 623 C CA . MET A 1 85 ? -3.699 -2.385 -2.676 1 97.06 85 MET A CA 1
ATOM 624 C C . MET A 1 85 ? -2.951 -2.113 -1.374 1 97.06 85 MET A C 1
ATOM 626 O O . MET A 1 85 ? -1.921 -2.732 -1.104 1 97.06 85 MET A O 1
ATOM 630 N N . ILE A 1 86 ? -3.447 -1.208 -0.609 1 98.25 86 ILE A N 1
ATOM 631 C CA . ILE A 1 86 ? -2.771 -0.816 0.624 1 98.25 86 ILE A CA 1
ATOM 632 C C . ILE A 1 86 ? -3.244 -1.702 1.774 1 98.25 86 ILE A C 1
ATOM 634 O O . ILE A 1 86 ? -4.391 -1.594 2.219 1 98.25 86 ILE A O 1
ATOM 638 N N . PRO A 1 87 ? -2.398 -2.545 2.246 1 98.19 87 PRO A N 1
ATOM 639 C CA . PRO A 1 87 ? -2.805 -3.352 3.398 1 98.19 87 PRO A CA 1
ATOM 640 C C . PRO A 1 87 ? -2.902 -2.535 4.688 1 98.19 87 PRO A C 1
ATOM 642 O O . PRO A 1 87 ? -2.043 -1.693 4.953 1 98.19 87 PRO A O 1
ATOM 645 N N . LEU A 1 88 ? -3.932 -2.816 5.418 1 97.19 88 LEU A N 1
ATOM 646 C CA . LEU A 1 88 ? -4.098 -2.125 6.691 1 97.19 88 LEU A CA 1
ATOM 647 C C . LEU A 1 88 ? -3.58 -2.98 7.844 1 97.19 88 LEU A C 1
ATOM 649 O O . LEU A 1 88 ? -3.215 -2.455 8.898 1 97.19 88 LEU A O 1
ATOM 653 N N . GLY A 1 89 ? -3.611 -4.27 7.617 1 95 89 GLY A N 1
ATOM 654 C CA . GLY A 1 89 ? -3.102 -5.207 8.609 1 95 89 GLY A CA 1
ATOM 655 C C . GLY A 1 89 ? -1.671 -5.637 8.344 1 95 89 GLY A C 1
ATOM 656 O O . GLY A 1 89 ? -1.068 -5.223 7.348 1 95 89 GLY A O 1
ATOM 657 N N . ASP A 1 90 ? -1.158 -6.523 9.188 1 95.69 90 ASP A N 1
ATOM 658 C CA . ASP A 1 90 ? 0.227 -6.98 9.148 1 95.69 90 ASP A CA 1
ATOM 659 C C . ASP A 1 90 ? 0.408 -8.094 8.117 1 95.69 90 ASP A C 1
ATOM 661 O O . ASP A 1 90 ? 0.037 -9.242 8.367 1 95.69 90 ASP A O 1
ATOM 665 N N . LEU A 1 91 ? 1.075 -7.824 7.039 1 96.75 91 LEU A N 1
ATOM 666 C CA . LEU A 1 91 ? 1.279 -8.812 5.988 1 96.75 91 LEU A CA 1
ATOM 667 C C . LEU A 1 91 ? 2.25 -9.898 6.445 1 96.75 91 LEU A C 1
ATOM 669 O O . LEU A 1 91 ? 2.105 -11.062 6.07 1 96.75 91 LEU A O 1
ATOM 673 N N . LYS A 1 92 ? 3.189 -9.508 7.219 1 95.06 92 LYS A N 1
ATOM 674 C CA . LYS A 1 92 ? 4.242 -10.422 7.645 1 95.06 92 LYS A CA 1
ATOM 675 C C . LYS A 1 92 ? 3.674 -11.562 8.484 1 95.06 92 LYS A C 1
ATOM 677 O O . LYS A 1 92 ? 4.211 -12.672 8.477 1 95.06 92 LYS A O 1
ATOM 682 N N . LYS A 1 93 ? 2.609 -11.312 9.086 1 94.62 93 LYS A N 1
ATOM 683 C CA . LYS A 1 93 ? 2.029 -12.297 9.992 1 94.62 93 LYS A CA 1
ATOM 684 C C . LYS A 1 93 ? 1.25 -13.359 9.227 1 94.62 93 LYS A C 1
ATOM 686 O O . LYS A 1 93 ? 0.901 -14.398 9.789 1 94.62 93 LYS A O 1
ATOM 691 N N . LEU A 1 94 ? 0.999 -13.109 8.031 1 96.56 94 LEU A N 1
ATOM 692 C CA . LEU A 1 94 ? 0.211 -14.039 7.234 1 96.56 94 LEU A CA 1
ATOM 693 C C . LEU A 1 94 ? 1.062 -15.227 6.785 1 96.56 94 LEU A C 1
ATOM 695 O O . LEU A 1 94 ? 0.529 -16.25 6.367 1 96.56 94 LEU A O 1
ATOM 699 N N . PHE A 1 95 ? 2.385 -15.023 6.809 1 96.5 95 PHE A N 1
ATOM 700 C CA . PHE A 1 95 ? 3.287 -16.047 6.289 1 96.5 95 PHE A CA 1
ATOM 701 C C . PHE A 1 95 ? 4.223 -16.547 7.383 1 96.5 95 PHE A C 1
ATOM 703 O O . PHE A 1 95 ? 4.527 -15.82 8.328 1 96.5 95 PHE A O 1
ATOM 710 N N . PRO A 1 96 ? 4.789 -17.734 7.195 1 97.06 96 PRO A N 1
ATOM 711 C CA . PRO A 1 96 ? 4.504 -18.688 6.121 1 97.06 96 PRO A CA 1
ATOM 712 C C . PRO A 1 96 ? 3.111 -19.312 6.242 1 97.06 96 PRO A C 1
ATOM 714 O O . PRO A 1 96 ? 2.555 -19.375 7.34 1 97.06 96 PRO A O 1
ATOM 717 N N . LEU A 1 97 ? 2.586 -19.703 5.137 1 97.94 97 LEU A N 1
ATOM 718 C CA . LEU A 1 97 ? 1.28 -20.359 5.102 1 97.94 97 LEU A CA 1
ATOM 719 C C . LEU A 1 97 ? 1.383 -21.797 5.562 1 97.94 97 LEU A C 1
ATOM 721 O O . LEU A 1 97 ? 2.357 -22.484 5.25 1 97.94 97 LEU A O 1
ATOM 725 N N . LYS A 1 98 ? 0.372 -22.188 6.262 1 95.94 98 LYS A N 1
ATOM 726 C CA . LYS A 1 98 ? 0.293 -23.578 6.719 1 95.94 98 LYS A CA 1
ATOM 727 C C . LYS A 1 98 ? -1.045 -24.203 6.344 1 95.94 98 LYS A C 1
ATOM 729 O O . LYS A 1 98 ? -2.09 -23.562 6.449 1 95.94 98 LYS A O 1
ATOM 734 N N . ALA A 1 99 ? -0.931 -25.484 6 1 96.31 99 ALA A N 1
ATOM 735 C CA . ALA A 1 99 ? -2.154 -26.203 5.656 1 96.31 99 ALA A CA 1
ATOM 736 C C . ALA A 1 99 ? -3.162 -26.156 6.801 1 96.31 99 ALA A C 1
ATOM 738 O O . ALA A 1 99 ? -2.801 -26.328 7.965 1 96.31 99 ALA A O 1
ATOM 739 N N . GLY A 1 100 ? -4.391 -25.766 6.453 1 97.12 100 GLY A N 1
ATOM 740 C CA . GLY A 1 100 ? -5.457 -25.719 7.438 1 97.12 100 GLY A CA 1
ATOM 741 C C . GLY A 1 100 ? -5.652 -24.344 8.039 1 97.12 100 GLY A C 1
ATOM 742 O O . GLY A 1 100 ? -6.676 -24.062 8.672 1 97.12 100 GLY A O 1
ATOM 743 N N . ALA A 1 101 ? -4.727 -23.453 7.816 1 97.44 101 ALA A N 1
ATOM 744 C CA . ALA A 1 101 ? -4.781 -22.125 8.406 1 97.44 101 ALA A CA 1
ATOM 745 C C . ALA A 1 101 ? -5.738 -21.219 7.629 1 97.44 101 ALA A C 1
ATOM 747 O O . ALA A 1 101 ? -5.922 -21.391 6.422 1 97.44 101 ALA A O 1
ATOM 748 N N . LYS A 1 102 ? -6.395 -20.328 8.344 1 98.12 102 LYS A N 1
ATOM 749 C CA . LYS A 1 102 ? -7.207 -19.25 7.785 1 98.12 102 LYS A CA 1
ATOM 750 C C . LYS A 1 102 ? -6.73 -17.891 8.289 1 98.12 102 LYS A C 1
ATOM 752 O O . LYS A 1 102 ? -6.324 -17.75 9.445 1 98.12 102 LYS A O 1
ATOM 757 N N . SER A 1 103 ? -6.727 -16.984 7.406 1 97.69 103 SER A N 1
ATOM 758 C CA . SER A 1 103 ? -6.344 -15.625 7.797 1 97.69 103 SER A CA 1
ATOM 759 C C . SER A 1 103 ? -7.074 -14.586 6.957 1 97.69 103 SER A C 1
ATOM 761 O O . SER A 1 103 ? -7.688 -14.914 5.941 1 97.69 103 SER A O 1
ATOM 763 N N . LYS A 1 104 ? -7.094 -13.375 7.449 1 96.25 104 LYS A N 1
ATOM 764 C CA . LYS A 1 104 ? -7.715 -12.266 6.734 1 96.25 104 LYS A CA 1
ATOM 765 C C . LYS A 1 104 ? -6.891 -10.984 6.887 1 96.25 104 LYS A C 1
ATOM 767 O O . LYS A 1 104 ? -6.168 -10.82 7.871 1 96.25 104 LYS A O 1
ATOM 772 N N . THR A 1 105 ? -6.949 -10.219 5.98 1 96.19 105 THR A N 1
ATOM 773 C CA . THR A 1 105 ? -6.371 -8.883 6.051 1 96.19 105 THR A CA 1
ATOM 774 C C . THR A 1 105 ? -7.215 -7.891 5.254 1 96.19 105 THR A C 1
ATOM 776 O O . THR A 1 105 ? -7.824 -8.25 4.246 1 96.19 105 THR A O 1
ATOM 779 N N . GLU A 1 106 ? -7.27 -6.676 5.691 1 96.81 106 GLU A N 1
ATOM 780 C CA . GLU A 1 106 ? -8.023 -5.617 5.027 1 96.81 106 GLU A CA 1
ATOM 781 C C . GLU A 1 106 ? -7.121 -4.766 4.141 1 96.81 106 GLU A C 1
ATOM 783 O O . GLU A 1 106 ? -5.953 -4.547 4.465 1 96.81 106 GLU A O 1
ATOM 788 N N . PHE A 1 107 ? -7.723 -4.285 3.068 1 97.5 107 PHE A N 1
ATOM 789 C CA . PHE A 1 107 ? -7.031 -3.418 2.121 1 97.5 107 PHE A CA 1
ATOM 790 C C . PHE A 1 107 ? -7.922 -2.254 1.704 1 97.5 107 PHE A C 1
ATOM 792 O O . PHE A 1 107 ? -9.148 -2.332 1.815 1 97.5 107 PHE A O 1
ATOM 799 N N . VAL A 1 108 ? -7.305 -1.246 1.264 1 97.88 108 VAL A N 1
ATOM 800 C CA .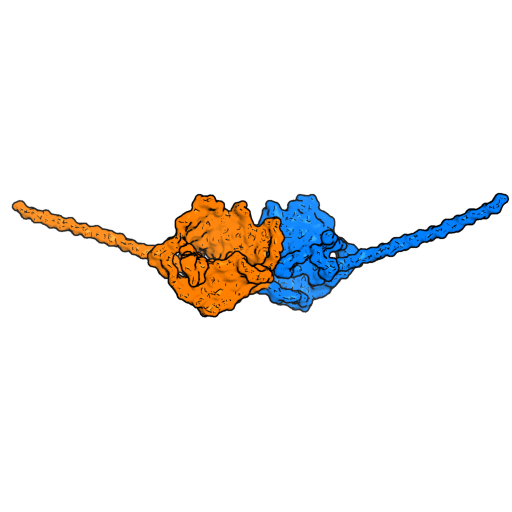 VAL A 1 108 ? -7.961 -0.217 0.466 1 97.88 108 VAL A CA 1
ATOM 801 C C . VAL A 1 108 ? -7.336 -0.165 -0.926 1 97.88 108 VAL A C 1
ATOM 803 O O . VAL A 1 108 ? -6.113 -0.09 -1.062 1 97.88 108 VAL A O 1
ATOM 806 N N . ARG A 1 109 ? -8.172 -0.246 -1.862 1 96.62 109 ARG A N 1
ATOM 807 C CA . ARG A 1 109 ? -7.723 -0.185 -3.25 1 96.62 109 ARG A CA 1
ATOM 808 C C . ARG A 1 109 ? -7.664 1.257 -3.744 1 96.62 109 ARG A C 1
ATOM 810 O O . ARG A 1 109 ? -8.672 1.965 -3.732 1 96.62 109 ARG A O 1
ATOM 817 N N . LEU A 1 110 ? -6.477 1.625 -4.203 1 96.88 110 LEU A N 1
ATOM 818 C CA . LEU A 1 110 ? -6.281 2.99 -4.68 1 96.88 110 LEU A CA 1
ATOM 819 C C . LEU A 1 110 ? -5.848 2.998 -6.141 1 96.88 110 LEU A C 1
ATOM 821 O O . LEU A 1 110 ? -5.062 2.146 -6.566 1 96.88 110 LEU A O 1
ATOM 825 N N . SER A 1 111 ? -6.453 3.877 -6.895 1 93 111 SER A N 1
ATOM 826 C CA . SER A 1 111 ? -6.109 4.062 -8.297 1 93 111 SER A CA 1
ATOM 827 C C . SER A 1 111 ? -6.094 5.539 -8.68 1 93 111 SER A C 1
ATOM 829 O O . SER A 1 111 ? -6.559 6.387 -7.906 1 93 111 SER A O 1
ATOM 831 N N . SER A 1 112 ? -5.492 5.762 -9.82 1 87.25 112 SER A N 1
ATOM 832 C CA . SER A 1 112 ? -5.406 7.148 -10.273 1 87.25 112 SER A CA 1
ATOM 833 C C . SER A 1 112 ? -6.789 7.707 -10.594 1 87.25 112 SER A C 1
ATOM 835 O O . SER A 1 112 ? -7.586 7.055 -11.266 1 87.25 112 SER A O 1
ATOM 837 N N . LYS A 1 113 ? -7.09 8.867 -10.031 1 84.56 113 LYS A N 1
ATOM 838 C CA . LYS A 1 113 ? -8.258 9.68 -10.352 1 84.56 113 LYS A CA 1
ATOM 839 C C . LYS A 1 113 ? -9.547 8.953 -9.992 1 84.56 113 LYS A C 1
ATOM 841 O O . LYS A 1 113 ? -10.602 9.234 -10.57 1 84.56 113 LYS A O 1
ATOM 846 N N . LYS A 1 114 ? -9.469 7.965 -9.164 1 89.44 114 LYS A N 1
ATOM 847 C CA . LYS A 1 114 ? -10.656 7.246 -8.711 1 89.44 114 LYS A CA 1
ATOM 848 C C . LYS A 1 114 ? -10.688 7.141 -7.191 1 89.44 114 LYS A C 1
ATOM 850 O O . LYS A 1 114 ? -9.734 6.668 -6.574 1 89.44 114 LYS A O 1
ATOM 855 N N . ALA A 1 115 ? -11.805 7.551 -6.691 1 92.88 115 ALA A N 1
ATOM 856 C CA . ALA A 1 115 ? -11.969 7.41 -5.246 1 92.88 115 ALA A CA 1
ATOM 857 C C . ALA A 1 115 ? -12.203 5.953 -4.859 1 92.88 115 ALA A C 1
ATOM 859 O O . ALA A 1 115 ? -12.914 5.227 -5.555 1 92.88 115 ALA A O 1
ATOM 860 N N . PRO A 1 116 ? -11.578 5.555 -3.789 1 95.69 116 PRO A N 1
ATOM 861 C CA . PRO A 1 116 ? -11.875 4.188 -3.348 1 95.69 116 PRO A CA 1
ATOM 862 C C . PRO A 1 116 ? -13.328 4.008 -2.904 1 95.69 116 PRO A C 1
ATOM 864 O O . PRO A 1 116 ? -13.914 4.93 -2.332 1 95.69 116 PRO A O 1
ATOM 867 N N . LYS A 1 117 ? -13.844 2.857 -3.09 1 91.94 117 LYS A N 1
ATOM 868 C CA . LYS A 1 117 ? -15.25 2.578 -2.797 1 91.94 117 LYS A CA 1
ATOM 869 C C . LYS A 1 117 ? -15.422 2.109 -1.354 1 91.94 117 LYS A C 1
ATOM 871 O O . LYS A 1 117 ? -16.531 2.176 -0.806 1 91.94 117 LYS A O 1
ATOM 876 N N . GLY A 1 118 ? -14.461 1.634 -0.809 1 96.56 118 GLY A N 1
ATOM 877 C CA . GLY A 1 118 ? -14.508 1.083 0.537 1 96.56 118 GLY A CA 1
ATOM 878 C C . GLY A 1 118 ? -13.281 0.25 0.88 1 96.56 118 GLY A C 1
ATOM 879 O O . GLY A 1 118 ? -12.266 0.31 0.182 1 96.56 118 GLY A O 1
ATOM 880 N N . THR A 1 119 ? -13.383 -0.354 1.999 1 97.31 119 THR A N 1
ATOM 881 C CA . THR A 1 119 ? -12.367 -1.33 2.381 1 97.31 119 THR A CA 1
ATOM 882 C C . THR A 1 119 ? -12.68 -2.697 1.782 1 97.31 119 THR A C 1
ATOM 884 O O . THR A 1 119 ? -13.852 -3.035 1.567 1 97.31 119 THR A O 1
ATOM 887 N N . GLU A 1 120 ? -11.711 -3.344 1.442 1 97.44 120 GLU A N 1
ATOM 888 C CA . GLU A 1 120 ? -11.812 -4.727 0.984 1 97.44 120 GLU A CA 1
ATOM 889 C C . GLU A 1 120 ? -11.156 -5.684 1.969 1 97.44 120 GLU A C 1
ATOM 891 O O . GLU A 1 120 ? -10.164 -5.336 2.611 1 97.44 120 GLU A O 1
ATOM 896 N N . THR A 1 121 ? -11.758 -6.875 2.111 1 97.81 121 THR A N 1
ATOM 897 C CA . THR A 1 121 ? -11.164 -7.91 2.951 1 97.81 121 THR A CA 1
ATOM 898 C C . THR A 1 121 ? -10.688 -9.086 2.104 1 97.81 121 THR A C 1
ATOM 900 O O . THR A 1 121 ? -11.445 -9.633 1.308 1 97.81 121 THR A O 1
ATOM 903 N N . LEU A 1 122 ? -9.484 -9.43 2.223 1 97.81 122 LEU A N 1
ATOM 904 C CA . LEU A 1 122 ? -8.93 -10.641 1.635 1 97.81 122 LEU A CA 1
ATOM 905 C C . LEU A 1 122 ? -8.898 -11.773 2.656 1 97.81 122 LEU A C 1
ATOM 907 O O . LEU A 1 122 ? -8.242 -11.656 3.693 1 97.81 122 LEU A O 1
ATOM 911 N N . ALA A 1 123 ? -9.586 -12.836 2.371 1 98 123 ALA A N 1
ATOM 912 C CA . ALA A 1 123 ? -9.531 -14.047 3.186 1 98 123 ALA A CA 1
ATOM 913 C C . ALA A 1 123 ? -8.719 -15.133 2.494 1 98 123 ALA A C 1
ATOM 915 O O . ALA A 1 123 ? -8.922 -15.414 1.311 1 98 123 ALA A O 1
ATOM 916 N N . LEU A 1 124 ? -7.824 -15.703 3.232 1 98.31 124 LEU A N 1
ATOM 917 C CA . LEU A 1 124 ? -7.023 -16.828 2.771 1 98.31 124 LEU A CA 1
ATOM 918 C C . LEU A 1 124 ? -7.367 -18.094 3.555 1 98.31 124 LEU A C 1
ATOM 920 O O . LEU A 1 124 ? -7.391 -18.078 4.785 1 98.31 124 LEU A O 1
ATOM 924 N N . ALA A 1 125 ? -7.691 -19.125 2.854 1 98.25 125 ALA A N 1
ATOM 925 C CA . ALA A 1 125 ? -7.879 -20.438 3.443 1 98.25 125 ALA A CA 1
ATOM 926 C C . ALA A 1 125 ? -6.949 -21.469 2.805 1 98.25 125 ALA A C 1
ATOM 928 O O . ALA A 1 125 ? -7.09 -21.797 1.624 1 98.25 125 ALA A O 1
ATOM 929 N N . VAL A 1 126 ? -6.012 -21.969 3.568 1 98.44 126 VAL A N 1
ATOM 930 C CA . VAL A 1 126 ? -5.113 -23 3.055 1 98.44 126 VAL A CA 1
ATOM 931 C C . VAL A 1 126 ? -5.762 -24.375 3.209 1 98.44 126 VAL A C 1
ATOM 933 O O . VAL A 1 126 ? -5.723 -24.969 4.289 1 98.44 126 VAL A O 1
ATOM 936 N N . LYS A 1 127 ? -6.289 -24.844 2.221 1 96.56 127 LYS A N 1
ATOM 937 C CA . LYS A 1 127 ? -7.113 -26.047 2.254 1 96.56 127 LYS A CA 1
ATOM 938 C C . LYS A 1 127 ? -6.246 -27.297 2.379 1 96.56 127 LYS A C 1
ATOM 940 O O . LYS A 1 127 ? -6.676 -28.312 2.955 1 96.56 127 LYS A O 1
ATOM 945 N N . GLY A 1 128 ? -5.074 -27.297 1.756 1 96.56 128 GLY A N 1
ATOM 946 C CA . GLY A 1 128 ? -4.199 -28.469 1.816 1 96.56 128 GLY A CA 1
ATOM 947 C C . GLY A 1 128 ? -2.977 -28.328 0.93 1 96.56 128 GLY A C 1
ATOM 948 O O . GLY A 1 128 ? -2.533 -27.219 0.631 1 96.56 128 GLY A O 1
ATOM 949 N N . LYS A 1 129 ? -2.43 -29.531 0.73 1 97.75 129 LYS A N 1
ATOM 950 C CA . LYS A 1 129 ? -1.244 -29.625 -0.115 1 97.75 129 LYS A CA 1
ATOM 951 C C . LYS A 1 129 ? -1.549 -30.375 -1.405 1 97.75 129 LYS A C 1
ATOM 953 O O . LYS A 1 129 ? -2.494 -31.172 -1.46 1 97.75 129 LYS A O 1
ATOM 958 N N . ASP A 1 130 ? -0.829 -29.984 -2.408 1 97 130 ASP A N 1
ATOM 959 C CA . ASP A 1 130 ? -0.911 -30.656 -3.705 1 97 130 ASP A CA 1
ATOM 960 C C . ASP A 1 130 ? 0.428 -30.594 -4.438 1 97 130 ASP A C 1
ATOM 962 O O . ASP A 1 130 ? 1.452 -30.25 -3.844 1 97 130 ASP A O 1
ATOM 966 N N . SER A 1 131 ? 0.455 -31.078 -5.633 1 97.94 131 SER A N 1
ATOM 967 C CA . SER A 1 131 ? 1.602 -30.938 -6.527 1 97.94 131 SER A CA 1
ATOM 968 C C . SER A 1 131 ? 1.185 -30.391 -7.887 1 97.94 131 SER A C 1
ATOM 970 O O . SER A 1 131 ? 0.024 -30.516 -8.281 1 97.94 131 SER A O 1
ATOM 972 N N . TYR A 1 132 ? 2.098 -29.734 -8.469 1 97.94 132 TYR A N 1
ATOM 973 C CA . TYR A 1 132 ? 1.843 -29.156 -9.789 1 97.94 132 TYR A CA 1
ATOM 974 C C . TYR A 1 132 ? 3.039 -29.359 -10.711 1 97.94 132 TYR A C 1
ATOM 976 O O . TYR A 1 132 ? 4.188 -29.219 -10.289 1 97.94 132 TYR A O 1
ATOM 984 N N . LYS A 1 133 ? 2.715 -29.656 -11.969 1 97.56 133 LYS A N 1
ATOM 985 C CA . LYS A 1 133 ? 3.785 -29.969 -12.914 1 97.56 133 LYS A CA 1
ATOM 986 C C . LYS A 1 133 ? 4.047 -28.797 -13.852 1 97.56 133 LYS A C 1
ATOM 988 O O . LYS A 1 133 ? 3.105 -28.188 -14.375 1 97.56 133 LYS A O 1
ATOM 993 N N . LEU A 1 134 ? 5.281 -28.484 -14.016 1 97.75 134 LEU A N 1
ATOM 994 C CA . LEU A 1 134 ? 5.797 -27.578 -15.039 1 97.75 134 LEU A CA 1
ATOM 995 C C . LEU A 1 134 ? 6.797 -28.297 -15.938 1 97.75 134 LEU A C 1
ATOM 997 O O . LEU A 1 134 ? 7.949 -28.5 -15.555 1 97.75 134 LEU A O 1
ATOM 1001 N N . GLY A 1 135 ? 6.352 -28.547 -17.234 1 95.62 135 GLY A N 1
ATOM 1002 C CA . GLY A 1 135 ? 7.188 -29.422 -18.031 1 95.62 135 GLY A CA 1
ATOM 1003 C C . GLY A 1 135 ? 7.488 -30.75 -17.359 1 95.62 135 GLY A C 1
ATOM 1004 O O . GLY A 1 135 ? 6.574 -31.453 -16.938 1 95.62 135 GLY A O 1
ATOM 1005 N N . ASP A 1 136 ? 8.789 -30.984 -17.156 1 94 136 ASP A N 1
ATOM 1006 C CA . ASP A 1 136 ? 9.203 -32.25 -16.547 1 94 136 ASP A CA 1
ATOM 1007 C C . ASP A 1 136 ? 9.414 -32.094 -15.039 1 94 136 ASP A C 1
ATOM 1009 O O . ASP A 1 136 ? 9.742 -33.062 -14.352 1 94 136 ASP A O 1
ATOM 1013 N N . CYS A 1 137 ? 9.133 -30.938 -14.516 1 95.69 137 CYS A N 1
ATOM 1014 C CA . CYS A 1 137 ? 9.375 -30.656 -13.109 1 95.69 137 CYS A CA 1
ATOM 1015 C C . CYS A 1 137 ? 8.086 -30.734 -12.305 1 95.69 137 CYS A C 1
ATOM 1017 O O . CYS A 1 137 ? 7.02 -30.328 -12.789 1 95.69 137 CYS A O 1
ATOM 1019 N N . LYS A 1 138 ? 8.188 -31.25 -11.148 1 96.62 138 LYS A N 1
ATOM 1020 C CA . LYS A 1 138 ? 7.066 -31.328 -10.211 1 96.62 138 LYS A CA 1
ATOM 1021 C C . LYS A 1 138 ? 7.324 -30.453 -8.984 1 96.62 138 LYS A C 1
ATOM 1023 O O . LYS A 1 138 ? 8.391 -30.547 -8.367 1 96.62 138 LYS A O 1
ATOM 1028 N N . TYR A 1 139 ? 6.328 -29.688 -8.609 1 97.69 139 TYR A N 1
ATOM 1029 C CA . TYR A 1 139 ? 6.473 -28.75 -7.496 1 97.69 139 TYR A CA 1
ATOM 1030 C C . TYR A 1 139 ? 5.414 -29.016 -6.43 1 97.69 139 TYR A C 1
ATOM 1032 O O . TYR A 1 139 ? 4.258 -29.297 -6.75 1 97.69 139 TYR A O 1
ATOM 1040 N N . ASN A 1 140 ? 5.855 -28.938 -5.164 1 97.62 140 ASN A N 1
ATOM 1041 C CA . ASN A 1 140 ? 4.895 -28.906 -4.07 1 97.62 140 ASN A CA 1
ATOM 1042 C C . ASN A 1 140 ? 4.18 -27.562 -3.996 1 97.62 140 ASN A C 1
ATOM 1044 O O . ASN A 1 140 ? 4.824 -26.5 -4.039 1 97.62 140 ASN A O 1
ATOM 1048 N N . VAL A 1 141 ? 2.807 -27.672 -3.879 1 98.44 141 VAL A N 1
ATOM 1049 C CA . VAL A 1 141 ? 2.043 -26.422 -3.795 1 98.44 141 VAL A CA 1
ATOM 1050 C C . VAL A 1 141 ? 1.051 -26.516 -2.639 1 98.44 141 VAL A C 1
ATOM 1052 O O . VAL A 1 141 ? 0.686 -27.609 -2.201 1 98.44 141 VAL A O 1
ATOM 1055 N N . LEU A 1 142 ? 0.783 -25.391 -2.072 1 98.69 142 LEU A N 1
ATOM 1056 C CA . LEU A 1 142 ? -0.364 -25.234 -1.186 1 98.69 142 LEU A CA 1
ATOM 1057 C C . LEU A 1 142 ? -1.614 -24.859 -1.974 1 98.69 142 LEU A C 1
ATOM 1059 O O . LEU A 1 142 ? -1.546 -24.047 -2.906 1 98.69 142 LEU A O 1
ATOM 1063 N N . VAL A 1 143 ? -2.764 -25.469 -1.631 1 98 143 VAL A N 1
ATOM 1064 C CA . VAL A 1 143 ? -4.066 -25.109 -2.186 1 98 143 VAL A CA 1
ATOM 1065 C C . VAL A 1 143 ? -4.703 -24 -1.347 1 98 143 VAL A C 1
ATOM 1067 O O . VAL A 1 143 ? -5.223 -24.266 -0.258 1 98 143 VAL A O 1
ATOM 1070 N N . VAL A 1 144 ? -4.656 -22.797 -1.876 1 98.5 144 VAL A N 1
ATOM 1071 C CA . VAL A 1 144 ? -5.039 -21.625 -1.082 1 98.5 144 VAL A CA 1
ATOM 1072 C C . VAL A 1 144 ? -6.297 -20.984 -1.666 1 98.5 144 VAL A C 1
ATOM 1074 O O . VAL A 1 144 ? -6.262 -20.422 -2.756 1 98.5 144 VAL A O 1
ATOM 1077 N N . GLY A 1 145 ? -7.387 -21.078 -0.965 1 97.88 145 GLY A N 1
ATOM 1078 C CA . GLY A 1 145 ? -8.57 -20.312 -1.328 1 97.88 145 GLY A CA 1
ATOM 1079 C C . GLY A 1 145 ? -8.438 -18.828 -1.021 1 97.88 145 GLY A C 1
ATOM 1080 O O . GLY A 1 145 ? -8.086 -18.453 0.095 1 97.88 145 GLY A O 1
ATOM 1081 N N . GLU A 1 146 ? -8.617 -17.984 -2.014 1 97.56 146 GLU A N 1
ATOM 1082 C CA . GLU A 1 146 ? -8.617 -16.531 -1.861 1 97.56 146 GLU A CA 1
ATOM 1083 C C . GLU A 1 146 ? -10.008 -15.945 -2.113 1 97.56 146 GLU A C 1
ATOM 1085 O O . GLU A 1 146 ? -10.594 -16.172 -3.172 1 97.56 146 GLU A O 1
ATOM 1090 N N . THR A 1 147 ? -10.477 -15.188 -1.151 1 97 147 THR A N 1
ATOM 1091 C CA . THR A 1 147 ? -11.75 -14.508 -1.311 1 97 147 THR A CA 1
ATOM 1092 C C . THR A 1 147 ? -11.617 -13.031 -0.946 1 97 147 THR A C 1
ATOM 1094 O O . THR A 1 147 ? -11.125 -12.695 0.133 1 97 147 THR A O 1
ATOM 1097 N N . ILE A 1 148 ? -12.008 -12.164 -1.849 1 97.12 148 ILE A N 1
ATOM 1098 C CA . ILE A 1 148 ? -12.055 -10.734 -1.576 1 97.12 148 ILE A CA 1
ATOM 1099 C C . ILE A 1 148 ? -13.508 -10.289 -1.418 1 97.12 148 ILE A C 1
ATOM 1101 O O . ILE A 1 148 ? -14.336 -10.547 -2.287 1 97.12 148 ILE A O 1
ATOM 1105 N N . THR A 1 149 ? -13.758 -9.625 -0.344 1 97.81 149 THR A N 1
ATOM 1106 C CA . THR A 1 149 ? -15.094 -9.102 -0.086 1 97.81 149 THR A CA 1
ATOM 1107 C C . THR A 1 149 ? -15.047 -7.594 0.135 1 97.81 149 THR A C 1
ATOM 1109 O O . THR A 1 149 ? -14.047 -7.062 0.62 1 97.81 149 THR A O 1
ATOM 1112 N N . GLY A 1 150 ? -16.125 -6.945 -0.293 1 95.94 150 GLY A N 1
ATOM 1113 C CA . GLY A 1 150 ? -16.266 -5.523 -0.022 1 95.94 150 GLY A CA 1
ATOM 1114 C C . GLY A 1 150 ? -16.812 -5.23 1.356 1 95.94 150 GLY A C 1
ATOM 1115 O O . GLY A 1 150 ? -17.047 -6.145 2.15 1 95.94 150 GLY A O 1
ATOM 1116 N N . ASP A 1 151 ? -17.078 -3.955 1.558 1 92 151 ASP A N 1
ATOM 1117 C CA . ASP A 1 151 ? -17.562 -3.514 2.859 1 92 151 ASP A CA 1
ATOM 1118 C C . ASP A 1 151 ? -18.984 -4.016 3.115 1 92 151 ASP A C 1
ATOM 1120 O O . ASP A 1 151 ? -19.391 -4.188 4.266 1 92 151 ASP A O 1
ATOM 1124 N N . SER A 1 152 ? -19.672 -4.27 2.033 1 92.12 152 SER A N 1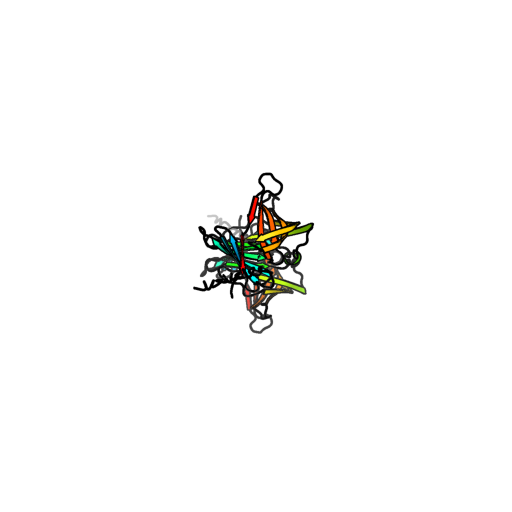
ATOM 1125 C CA . SER A 1 152 ? -21.047 -4.766 2.164 1 92.12 152 SER A CA 1
ATOM 1126 C C . SER A 1 152 ? -21.062 -6.262 2.445 1 92.12 152 SER A C 1
ATOM 1128 O O . SER A 1 152 ? -22.125 -6.832 2.732 1 92.12 152 SER A O 1
ATOM 1130 N N . GLY A 1 153 ? -19.953 -6.852 2.283 1 92.31 153 GLY A N 1
ATOM 1131 C CA . GLY A 1 153 ? -19.875 -8.297 2.441 1 92.31 153 GLY A CA 1
ATOM 1132 C C . GLY A 1 153 ? -20 -9.047 1.13 1 92.31 153 GLY A C 1
ATOM 1133 O O . GLY A 1 153 ? -19.812 -10.266 1.084 1 92.31 153 GLY A O 1
ATOM 1134 N N . ALA A 1 154 ? -20.297 -8.336 0.094 1 95.94 154 ALA A N 1
ATOM 1135 C CA . ALA A 1 154 ? -20.422 -8.961 -1.219 1 95.94 154 ALA A CA 1
ATOM 1136 C C . ALA A 1 154 ? -19.078 -9.469 -1.716 1 95.94 154 ALA A C 1
ATOM 1138 O O . ALA A 1 154 ? -18.062 -8.797 -1.556 1 95.94 154 ALA A O 1
ATOM 1139 N N . VAL A 1 155 ? -19.078 -10.617 -2.303 1 95.44 155 VAL A N 1
ATOM 1140 C CA . VAL A 1 155 ? -17.859 -11.195 -2.863 1 95.44 155 VAL A CA 1
ATOM 1141 C C . VAL A 1 155 ? -17.484 -10.461 -4.148 1 95.44 155 VAL A C 1
ATOM 1143 O O . VAL A 1 155 ? -18.312 -10.328 -5.059 1 95.44 155 VAL A O 1
ATOM 1146 N N . ILE A 1 156 ? -16.359 -10 -4.176 1 94.69 156 ILE A N 1
ATOM 1147 C CA . ILE A 1 156 ? -15.82 -9.297 -5.336 1 94.69 156 ILE A CA 1
ATOM 1148 C C . ILE A 1 156 ? -15.07 -10.273 -6.238 1 94.69 156 ILE A C 1
ATOM 1150 O O . ILE A 1 156 ? -15.164 -10.195 -7.465 1 94.69 156 ILE A O 1
ATOM 1154 N N . ASP A 1 157 ? -14.336 -11.148 -5.66 1 92.81 157 ASP A N 1
ATOM 1155 C CA . ASP A 1 157 ? -13.531 -12.125 -6.387 1 92.81 157 ASP A CA 1
ATOM 1156 C C . ASP A 1 157 ? -13.219 -13.336 -5.516 1 92.81 157 ASP A C 1
ATOM 1158 O O . ASP A 1 157 ? -13.133 -13.227 -4.289 1 92.81 157 ASP A O 1
ATOM 1162 N N . SER A 1 158 ? -13.211 -14.531 -6.18 1 94.5 158 SER A N 1
ATOM 1163 C CA . SER A 1 158 ? -12.883 -15.766 -5.465 1 94.5 158 SER A CA 1
ATOM 1164 C C . SER A 1 158 ? -12.219 -16.781 -6.391 1 94.5 158 SER A C 1
ATOM 1166 O O . SER A 1 158 ? -12.688 -17.016 -7.504 1 94.5 158 SER A O 1
ATOM 1168 N N . PHE A 1 159 ? -11.125 -17.344 -5.938 1 95.19 159 PHE A N 1
ATOM 1169 C CA . PHE A 1 159 ? -10.445 -18.406 -6.66 1 95.19 159 PHE A CA 1
ATOM 1170 C C . PHE A 1 159 ? -9.516 -19.188 -5.734 1 95.19 159 PHE A C 1
ATOM 1172 O O . PHE A 1 159 ? -9.32 -18.797 -4.578 1 95.19 159 PHE A O 1
ATOM 1179 N N . THR A 1 160 ? -9.086 -20.328 -6.266 1 97.75 160 THR A N 1
ATOM 1180 C CA . THR A 1 160 ? -8.086 -21.125 -5.562 1 97.75 160 THR A CA 1
ATOM 1181 C C . THR A 1 160 ? -6.723 -21 -6.238 1 97.75 160 THR A C 1
ATOM 1183 O O . THR A 1 160 ? -6.605 -21.234 -7.445 1 97.75 160 THR A O 1
ATOM 1186 N N . ALA A 1 161 ? -5.762 -20.625 -5.48 1 98.44 161 ALA A N 1
ATOM 1187 C CA . ALA A 1 161 ? -4.391 -20.547 -5.973 1 98.44 161 ALA A CA 1
ATOM 1188 C C . ALA A 1 161 ? -3.607 -21.812 -5.641 1 98.44 161 ALA A C 1
ATOM 1190 O O . ALA A 1 161 ? -3.66 -22.297 -4.512 1 98.44 161 ALA A O 1
ATOM 1191 N N . LEU A 1 162 ? -2.969 -22.359 -6.613 1 98.69 162 LEU A N 1
ATOM 1192 C CA . LEU A 1 162 ? -1.919 -23.344 -6.371 1 98.69 162 LEU A CA 1
ATOM 1193 C C . LEU A 1 162 ? -0.57 -22.656 -6.168 1 98.69 162 LEU A C 1
ATOM 1195 O O . LEU A 1 162 ? 0.127 -22.359 -7.141 1 98.69 162 LEU A O 1
ATOM 1199 N N . TYR A 1 163 ? -0.244 -22.469 -4.949 1 98.81 163 TYR A N 1
ATOM 1200 C CA . TYR A 1 163 ? 0.848 -21.594 -4.535 1 98.81 163 TYR A CA 1
ATOM 1201 C C . TYR A 1 163 ? 2.082 -22.406 -4.156 1 98.81 163 TYR A C 1
ATOM 1203 O O . TYR A 1 163 ? 2.012 -23.297 -3.301 1 98.81 163 TYR A O 1
ATOM 1211 N N . SER A 1 164 ? 3.221 -22.172 -4.785 1 98.44 164 SER A N 1
ATOM 1212 C CA . SER A 1 164 ? 4.496 -22.781 -4.406 1 98.44 164 SER A CA 1
ATOM 1213 C C . SER A 1 164 ? 5.246 -21.906 -3.406 1 98.44 164 SER A C 1
ATOM 1215 O O . SER A 1 164 ? 5.805 -20.875 -3.773 1 98.44 164 SER A O 1
ATOM 1217 N N . PRO A 1 165 ? 5.262 -22.328 -2.143 1 97.56 165 PRO A N 1
ATOM 1218 C CA . PRO A 1 165 ? 6.02 -21.531 -1.175 1 97.56 165 PRO A CA 1
ATOM 1219 C C . PRO A 1 165 ? 7.504 -21.438 -1.518 1 97.56 165 PRO A C 1
ATOM 1221 O O . PRO A 1 165 ? 8.141 -20.422 -1.255 1 97.56 165 PRO A O 1
ATOM 1224 N N . ASP A 1 166 ? 8.031 -22.438 -2.133 1 96.5 166 ASP A N 1
ATOM 1225 C CA . ASP A 1 166 ? 9.453 -22.453 -2.475 1 96.5 166 ASP A CA 1
ATOM 1226 C C . ASP A 1 166 ? 9.773 -21.406 -3.537 1 96.5 166 ASP A C 1
ATOM 1228 O O . ASP A 1 166 ? 10.75 -20.656 -3.4 1 96.5 166 ASP A O 1
ATOM 1232 N N . LEU A 1 167 ? 8.961 -21.344 -4.566 1 97.44 167 LEU A N 1
ATOM 1233 C CA . LEU A 1 167 ? 9.18 -20.406 -5.66 1 97.44 167 LEU A CA 1
ATOM 1234 C C . LEU A 1 167 ? 8.578 -19.047 -5.332 1 97.44 167 LEU A C 1
ATOM 1236 O O . LEU A 1 167 ? 8.867 -18.047 -6.012 1 97.44 167 LEU A O 1
ATOM 1240 N N . GLN A 1 168 ? 7.691 -19.016 -4.34 1 97.75 168 GLN A N 1
ATOM 1241 C CA . GLN A 1 168 ? 6.871 -17.828 -4.047 1 97.75 168 GLN A CA 1
ATOM 1242 C C . GLN A 1 168 ? 6.125 -17.359 -5.293 1 97.75 168 GLN A C 1
ATOM 1244 O O . GLN A 1 168 ? 6.238 -16.203 -5.688 1 97.75 168 GLN A O 1
ATOM 1249 N N . ALA A 1 169 ? 5.312 -18.281 -5.754 1 98.56 169 ALA A N 1
ATOM 1250 C CA . ALA A 1 169 ? 4.562 -18.016 -6.98 1 98.56 169 ALA A CA 1
ATOM 1251 C C . ALA A 1 169 ? 3.305 -18.875 -7.051 1 98.56 169 ALA A C 1
ATOM 1253 O O . ALA A 1 169 ? 3.309 -20.031 -6.617 1 98.56 169 ALA A O 1
ATOM 1254 N N . VAL A 1 170 ? 2.326 -18.266 -7.559 1 98.81 170 VAL A N 1
ATOM 1255 C CA . VAL A 1 170 ? 1.136 -19.031 -7.926 1 98.81 170 VAL A CA 1
ATOM 1256 C C . VAL A 1 170 ? 1.335 -19.672 -9.297 1 98.81 170 VAL A C 1
ATOM 1258 O O . VAL A 1 170 ? 1.493 -18.969 -10.297 1 98.81 170 VAL A O 1
ATOM 1261 N N . LEU A 1 171 ? 1.275 -20.953 -9.328 1 98.81 171 LEU A N 1
ATOM 1262 C CA . LEU A 1 171 ? 1.582 -21.672 -10.562 1 98.81 171 LEU A CA 1
ATOM 1263 C C . LEU A 1 171 ? 0.322 -21.891 -11.398 1 98.81 171 LEU A C 1
ATOM 1265 O O . LEU A 1 171 ? 0.391 -21.984 -12.625 1 98.81 171 LEU A O 1
ATOM 1269 N N . ALA A 1 172 ? -0.744 -21.969 -10.703 1 98.5 172 ALA A N 1
ATOM 1270 C CA . ALA A 1 172 ? -2.039 -22.141 -11.352 1 98.5 172 ALA A CA 1
ATOM 1271 C C . ALA A 1 172 ? -3.17 -21.609 -10.477 1 98.5 172 ALA A C 1
ATOM 1273 O O . ALA A 1 172 ? -2.994 -21.438 -9.266 1 98.5 172 ALA A O 1
ATOM 1274 N N . ARG A 1 173 ? -4.27 -21.359 -11.109 1 97.75 173 ARG A N 1
ATOM 1275 C CA . ARG A 1 173 ? -5.508 -20.984 -10.43 1 97.75 173 ARG A CA 1
ATOM 1276 C C . ARG A 1 173 ? -6.641 -21.938 -10.805 1 97.75 173 ARG A C 1
ATOM 1278 O O . ARG A 1 173 ? -6.758 -22.359 -11.961 1 97.75 173 ARG A O 1
ATOM 1285 N N . ARG A 1 174 ? -7.367 -22.266 -9.797 1 96.94 174 ARG A N 1
ATOM 1286 C CA . ARG A 1 174 ? -8.594 -23.031 -9.992 1 96.94 174 ARG A CA 1
ATOM 1287 C C . ARG A 1 174 ? -9.828 -22.172 -9.758 1 96.94 174 ARG A C 1
ATOM 1289 O O . ARG A 1 174 ? -9.891 -21.422 -8.781 1 96.94 174 ARG A O 1
ATOM 1296 N N . TYR A 1 175 ? -10.742 -22.281 -10.695 1 93.5 175 TYR A N 1
ATOM 1297 C CA . TYR A 1 175 ? -11.992 -21.547 -10.594 1 93.5 175 TYR A CA 1
ATOM 1298 C C . TYR A 1 175 ? -13.172 -22.5 -10.391 1 93.5 175 TYR A C 1
ATOM 1300 O O . TYR A 1 175 ? -13.141 -23.641 -10.844 1 93.5 175 TYR A O 1
ATOM 1308 N N . ASP A 1 176 ? -14.148 -22.031 -9.703 1 87.81 176 ASP A N 1
ATOM 1309 C CA . ASP A 1 176 ? -15.383 -22.766 -9.469 1 87.81 176 ASP A CA 1
ATOM 1310 C C . ASP A 1 176 ? -15.102 -24.141 -8.867 1 87.81 176 ASP A C 1
ATOM 1312 O O . ASP A 1 176 ? -15.68 -25.156 -9.289 1 87.81 176 ASP A O 1
ATOM 1316 N N . GLU A 1 177 ? -14.172 -24.094 -7.953 1 82.56 177 GLU A N 1
ATOM 1317 C CA . GLU A 1 177 ? -13.727 -25.359 -7.379 1 82.56 177 GLU A CA 1
ATOM 1318 C C . GLU A 1 177 ? -14.875 -26.078 -6.688 1 82.56 177 GLU A C 1
ATOM 1320 O O . GLU A 1 177 ? -15.625 -25.484 -5.918 1 82.56 177 GLU A O 1
ATOM 1325 N N . GLY A 1 178 ? -14.961 -27.328 -6.977 1 81.69 178 GLY A N 1
ATOM 1326 C CA . GLY A 1 178 ? -15.961 -28.172 -6.355 1 81.69 178 GLY A CA 1
ATOM 1327 C C . GLY A 1 178 ? -17.25 -28.25 -7.148 1 81.69 178 GLY A C 1
ATOM 1328 O O . GLY A 1 178 ? -18.203 -28.938 -6.742 1 81.69 178 GLY A O 1
ATOM 1329 N N . THR A 1 179 ? -17.234 -27.5 -8.172 1 88.12 179 THR A N 1
ATOM 1330 C CA . THR A 1 179 ? -18.422 -27.562 -9.023 1 88.12 179 THR A CA 1
ATOM 1331 C C . THR A 1 179 ? -18.109 -28.266 -10.344 1 88.12 179 THR A C 1
ATOM 1333 O O . THR A 1 179 ? -16.953 -28.609 -10.602 1 88.12 179 THR A O 1
ATOM 1336 N N . SER A 1 180 ? -19.188 -28.531 -11.117 1 92.44 180 SER A N 1
ATOM 1337 C CA . SER A 1 180 ? -19.016 -29.172 -12.43 1 92.44 180 SER A CA 1
ATOM 1338 C C . SER A 1 180 ? -18.297 -28.25 -13.398 1 92.44 180 SER A C 1
ATOM 1340 O O . SER A 1 180 ? -17.797 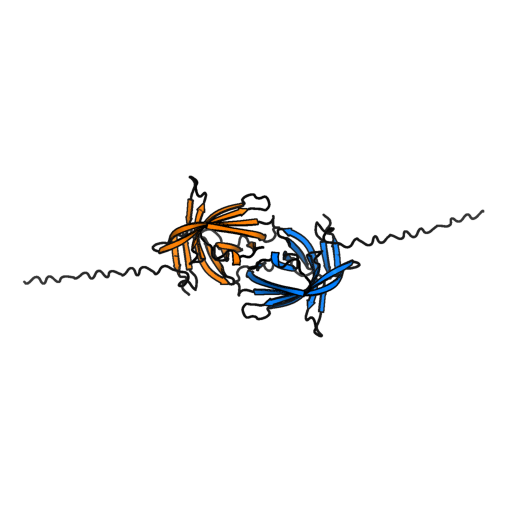-28.688 -14.43 1 92.44 180 SER A O 1
ATOM 1342 N N . ALA A 1 181 ? -18.188 -26.938 -13.102 1 92.31 181 ALA A N 1
ATOM 1343 C CA . ALA A 1 181 ? -17.562 -25.938 -13.969 1 92.31 181 ALA A CA 1
ATOM 1344 C C . ALA A 1 181 ? -16.125 -25.672 -13.539 1 92.31 181 ALA A C 1
ATOM 1346 O O . ALA A 1 181 ? -15.516 -24.703 -13.984 1 92.31 181 ALA A O 1
ATOM 1347 N N . GLN A 1 182 ? -15.586 -26.516 -12.734 1 90.62 182 GLN A N 1
ATOM 1348 C CA . GLN A 1 182 ? -14.227 -26.297 -12.25 1 90.62 182 GLN A CA 1
ATOM 1349 C C . GLN A 1 182 ? -13.234 -26.25 -13.406 1 90.62 182 GLN A C 1
ATOM 1351 O O . GLN A 1 182 ? -13.305 -27.062 -14.328 1 90.62 182 GLN A O 1
ATOM 1356 N N . SER A 1 183 ? -12.391 -25.281 -13.391 1 93.94 183 SER A N 1
ATOM 1357 C CA . SER A 1 183 ? -11.32 -25.156 -14.375 1 93.94 183 SER A CA 1
ATOM 1358 C C . SER A 1 183 ? -10.016 -24.734 -13.719 1 93.94 183 SER A C 1
ATOM 1360 O O . SER A 1 183 ? -10.016 -24.156 -12.625 1 93.94 183 SER A O 1
ATOM 1362 N N . GLU A 1 184 ? -8.977 -25.172 -14.32 1 95 184 GLU A N 1
ATOM 1363 C CA . GLU A 1 184 ? -7.641 -24.828 -13.852 1 95 184 GLU A CA 1
ATOM 1364 C C . GLU A 1 184 ? -6.812 -24.188 -14.961 1 95 184 GLU A C 1
ATOM 1366 O O . GLU A 1 184 ? -6.75 -24.703 -16.078 1 95 184 GLU A O 1
ATOM 1371 N N . VAL A 1 185 ? -6.34 -23.031 -14.703 1 96.25 185 VAL A N 1
ATOM 1372 C CA . VAL A 1 185 ? -5.477 -22.312 -15.633 1 96.25 185 VAL A CA 1
ATOM 1373 C C . VAL A 1 185 ? -4.109 -22.078 -14.992 1 96.25 185 VAL A C 1
ATOM 1375 O O . VAL A 1 185 ? -4.012 -21.469 -13.93 1 96.25 185 VAL A O 1
ATOM 1378 N N . GLY A 1 186 ? -3.117 -22.641 -15.664 1 98.06 186 GLY A N 1
ATOM 1379 C CA . GLY A 1 186 ? -1.803 -22.547 -15.047 1 98.06 186 GLY A CA 1
ATOM 1380 C C . GLY A 1 186 ? -0.676 -22.453 -16.062 1 98.06 186 GLY A C 1
ATOM 1381 O O . GLY A 1 186 ? -0.903 -22.594 -17.266 1 98.06 186 GLY A O 1
ATOM 1382 N N . PHE A 1 187 ? 0.475 -22.156 -15.562 1 98.62 187 PHE A N 1
ATOM 1383 C CA . PHE A 1 187 ? 1.68 -22.125 -16.391 1 98.62 187 PHE A CA 1
ATOM 1384 C C . PHE A 1 187 ? 2.074 -23.531 -16.812 1 98.62 187 PHE A C 1
ATOM 1386 O O . PHE A 1 187 ? 1.659 -24.516 -16.203 1 98.62 187 PHE A O 1
ATOM 1393 N N . GLU A 1 188 ? 2.928 -23.594 -17.891 1 98.44 188 GLU A N 1
ATOM 1394 C CA . GLU A 1 188 ? 3.252 -24.906 -18.438 1 98.44 188 GLU A CA 1
ATOM 1395 C C . GLU A 1 188 ? 4.75 -25.188 -18.359 1 98.44 188 GLU A C 1
ATOM 1397 O O . GLU A 1 188 ? 5.172 -26.344 -18.328 1 98.44 188 GLU A O 1
ATOM 1402 N N . THR A 1 189 ? 5.504 -24.125 -18.328 1 97.31 189 THR A N 1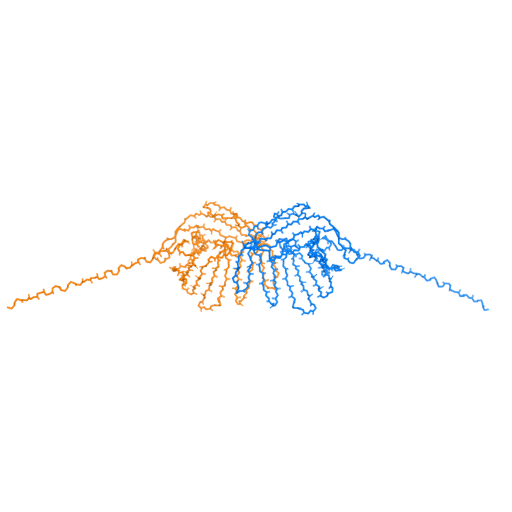
ATOM 1403 C CA . THR A 1 189 ? 6.945 -24.328 -18.312 1 97.31 189 THR A CA 1
ATOM 1404 C C . THR A 1 189 ? 7.617 -23.359 -17.344 1 97.31 189 THR A C 1
ATOM 1406 O O . THR A 1 189 ? 7.023 -22.344 -16.969 1 97.31 189 THR A O 1
ATOM 1409 N N . ILE A 1 190 ? 8.789 -23.672 -16.938 1 97.12 190 ILE A N 1
ATOM 1410 C CA . ILE A 1 190 ? 9.625 -22.844 -16.078 1 97.12 190 ILE A CA 1
ATOM 1411 C C . ILE A 1 190 ? 11.07 -22.875 -16.562 1 97.12 190 ILE A C 1
ATOM 1413 O O . ILE A 1 190 ? 11.57 -23.938 -16.969 1 97.12 190 ILE A O 1
ATOM 1417 N N . LYS A 1 191 ? 11.727 -21.734 -16.578 1 94.12 191 LYS A N 1
ATOM 1418 C CA . LYS A 1 191 ? 13.141 -21.609 -16.922 1 94.12 191 LYS A CA 1
ATOM 1419 C C . LYS A 1 191 ? 13.828 -20.594 -16.016 1 94.12 191 LYS A C 1
ATOM 1421 O O . LYS A 1 191 ? 13.227 -19.594 -15.609 1 94.12 191 LYS A O 1
ATOM 1426 N N . PRO A 1 192 ? 15.039 -20.859 -15.641 1 93.38 192 PRO A N 1
ATOM 1427 C CA . PRO A 1 192 ? 15.758 -19.828 -14.883 1 93.38 192 PRO A CA 1
ATOM 1428 C C . PRO A 1 192 ? 16.016 -18.562 -15.688 1 93.38 192 PRO A C 1
ATOM 1430 O O . PRO A 1 192 ? 16.078 -18.609 -16.922 1 93.38 192 PRO A O 1
ATOM 1433 N N . LEU A 1 193 ? 15.969 -17.469 -14.945 1 91.94 193 LEU A N 1
ATOM 1434 C CA . LEU A 1 193 ? 16.391 -16.234 -15.578 1 91.94 193 LEU A CA 1
ATOM 1435 C C . LEU A 1 193 ? 17.922 -16.125 -15.586 1 91.94 193 LEU A C 1
ATOM 1437 O O . LEU A 1 193 ? 18.562 -16.422 -14.586 1 91.94 193 LEU A O 1
ATOM 1441 N N . LYS A 1 194 ? 18.547 -16.234 -16.703 1 75.19 194 LYS A N 1
ATOM 1442 C CA . LYS A 1 194 ? 20 -16.094 -16.797 1 75.19 194 LYS A CA 1
ATOM 1443 C C . LYS A 1 194 ? 20.438 -14.688 -16.391 1 75.19 194 LYS A C 1
ATOM 1445 O O . LYS A 1 194 ? 19.734 -13.711 -16.672 1 75.19 194 LYS A O 1
ATOM 1450 N N . GLU A 1 195 ? 21.359 -14.539 -15.352 1 61.41 195 GLU A N 1
ATOM 1451 C CA . GLU A 1 195 ? 21.938 -13.258 -14.977 1 61.41 195 GLU A CA 1
ATOM 1452 C C . GLU A 1 195 ? 22.453 -12.5 -16.203 1 61.41 195 GLU A C 1
ATOM 1454 O O . GLU A 1 195 ? 22.844 -13.109 -17.203 1 61.41 195 GLU A O 1
ATOM 1459 N N . MET B 1 1 ? -38.531 78.812 18.672 1 34.38 1 MET B N 1
ATOM 1460 C CA . MET B 1 1 ? -38.031 77.875 17.719 1 34.38 1 MET B CA 1
ATOM 1461 C C . MET B 1 1 ? -37.281 76.75 18.438 1 34.38 1 MET B C 1
ATOM 1463 O O . MET B 1 1 ? -36.219 76.938 19.016 1 34.38 1 MET B O 1
ATOM 1467 N N . LYS B 1 2 ? -38.062 75.812 19.172 1 47.97 2 LYS B N 1
ATOM 1468 C CA . LYS B 1 2 ? -37.594 74.688 19.922 1 47.97 2 LYS B CA 1
ATOM 1469 C C . LYS B 1 2 ? -36.781 73.75 19.016 1 47.97 2 LYS B C 1
ATOM 1471 O O . LYS B 1 2 ? -37.25 73.312 17.969 1 47.97 2 LYS B O 1
ATOM 1476 N N . ILE B 1 3 ? -35.438 73.875 18.984 1 42.72 3 ILE B N 1
ATOM 1477 C CA . ILE B 1 3 ? -34.469 73 18.312 1 42.72 3 ILE B CA 1
ATOM 1478 C C . ILE B 1 3 ? -34.719 71.562 18.688 1 42.72 3 ILE B C 1
ATOM 1480 O O . ILE B 1 3 ? -34.688 71.25 19.875 1 42.72 3 ILE B O 1
ATOM 1484 N N . LEU B 1 4 ? -35.594 70.875 17.969 1 44 4 LEU B N 1
ATOM 1485 C CA . LEU B 1 4 ? -35.781 69.438 18.047 1 44 4 LEU B CA 1
ATOM 1486 C C . LEU B 1 4 ? -34.5 68.625 17.797 1 44 4 LEU B C 1
ATOM 1488 O O . LEU B 1 4 ? -33.938 68.688 16.703 1 44 4 LEU B O 1
ATOM 1492 N N . THR B 1 5 ? -33.656 68.562 18.812 1 40.97 5 THR B N 1
ATOM 1493 C CA . THR B 1 5 ? -32.469 67.75 18.719 1 40.97 5 THR B CA 1
ATOM 1494 C C . THR B 1 5 ? -32.844 66.25 18.438 1 40.97 5 THR B C 1
ATOM 1496 O O . THR B 1 5 ? -33.531 65.625 19.266 1 40.97 5 THR B O 1
ATOM 1499 N N . ILE B 1 6 ? -33.125 65.938 17.156 1 43.66 6 ILE B N 1
ATOM 1500 C CA . ILE B 1 6 ? -33.312 64.5 16.781 1 43.66 6 ILE B 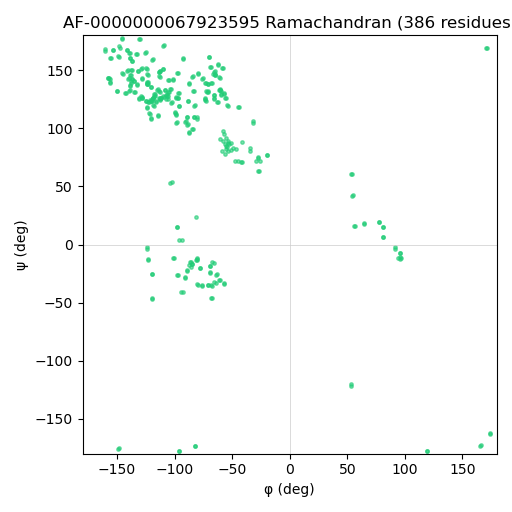CA 1
ATOM 1501 C C . ILE B 1 6 ? -32.031 63.75 17.094 1 43.66 6 ILE B C 1
ATOM 1503 O O . ILE B 1 6 ? -30.953 64.062 16.578 1 43.66 6 ILE B O 1
ATOM 1507 N N . GLY B 1 7 ? -31.875 63.188 18.266 1 39.78 7 GLY B N 1
ATOM 1508 C CA . GLY B 1 7 ? -30.828 62.25 18.625 1 39.78 7 GLY B CA 1
ATOM 1509 C C . GLY B 1 7 ? -30.75 61.062 17.688 1 39.78 7 GLY B C 1
ATOM 1510 O O . GLY B 1 7 ? -31.703 60.281 17.609 1 39.78 7 GLY B O 1
ATOM 1511 N N . MET B 1 8 ? -30.094 61.25 16.516 1 40.78 8 MET B N 1
ATOM 1512 C CA . MET B 1 8 ? -29.844 60.094 15.656 1 40.78 8 MET B CA 1
ATOM 1513 C C . MET B 1 8 ? -29.141 59 16.422 1 40.78 8 MET B C 1
ATOM 1515 O O . MET B 1 8 ? -28.047 59.188 16.953 1 40.78 8 MET B O 1
ATOM 1519 N N . THR B 1 9 ? -29.844 58.094 17.109 1 44 9 THR B N 1
ATOM 1520 C CA . THR B 1 9 ? -29.266 56.906 17.672 1 44 9 THR B CA 1
ATOM 1521 C C . THR B 1 9 ? -28.562 56.062 16.594 1 44 9 THR B C 1
ATOM 1523 O O . THR B 1 9 ? -29.188 55.656 15.617 1 44 9 THR B O 1
ATOM 1526 N N . LEU B 1 10 ? -27.297 56.344 16.312 1 42.47 10 LEU B N 1
ATOM 1527 C CA . LEU B 1 10 ? -26.5 55.406 15.523 1 42.47 10 LEU B CA 1
ATOM 1528 C C . LEU B 1 10 ? -26.547 54 16.109 1 42.47 10 LEU B C 1
ATOM 1530 O O . LEU B 1 10 ? -26.047 53.781 17.203 1 42.47 10 LEU B O 1
ATOM 1534 N N . ALA B 1 11 ? -27.547 53.156 15.758 1 40.94 11 ALA B N 1
ATOM 1535 C CA . ALA B 1 11 ? -27.484 51.719 16.031 1 40.94 11 ALA B CA 1
ATOM 1536 C C . ALA B 1 11 ? -26.219 51.094 15.438 1 40.94 11 ALA B C 1
ATOM 1538 O O . ALA B 1 11 ? -26.047 51.062 14.219 1 40.94 11 ALA B O 1
ATOM 1539 N N . MET B 1 12 ? -25.125 51.188 16.109 1 38.59 12 MET B N 1
ATOM 1540 C CA . MET B 1 12 ? -24.031 50.312 15.727 1 38.59 12 MET B CA 1
ATOM 1541 C C . MET B 1 12 ? -24.5 48.875 15.594 1 38.59 12 MET B C 1
ATOM 1543 O O . MET B 1 12 ? -24.984 48.281 16.562 1 38.59 12 MET B O 1
ATOM 1547 N N . LEU B 1 13 ? -25.062 48.5 14.484 1 40.22 13 LEU B N 1
ATOM 1548 C CA . LEU B 1 13 ? -25.172 47.062 14.211 1 40.22 13 LEU B CA 1
ATOM 1549 C C . LEU B 1 13 ? -23.859 46.344 14.523 1 40.22 13 LEU B C 1
ATOM 1551 O O . LEU B 1 13 ? -22.859 46.531 13.82 1 40.22 13 LEU B O 1
ATOM 1555 N N . ALA B 1 14 ? -23.516 46.188 15.789 1 38.88 14 ALA B N 1
ATOM 1556 C CA . ALA B 1 14 ? -22.484 45.188 16.062 1 38.88 14 ALA B CA 1
ATOM 1557 C C . ALA B 1 14 ? -22.703 43.938 15.242 1 38.88 14 ALA B C 1
ATOM 1559 O O . ALA B 1 14 ? -23.688 43.219 15.438 1 38.88 14 ALA B O 1
ATOM 1560 N N . GLY B 1 15 ? -22.5 43.938 13.969 1 38.25 15 GLY B N 1
ATOM 1561 C CA . GLY B 1 15 ? -22.391 42.656 13.344 1 38.25 15 GLY B CA 1
ATOM 1562 C C . GLY B 1 15 ? -21.719 41.625 14.227 1 38.25 15 GLY B C 1
ATOM 1563 O O . GLY B 1 15 ? -20.609 41.844 14.711 1 38.25 15 GLY B O 1
ATOM 1564 N N . THR B 1 16 ? -22.469 41 15.117 1 39.19 16 THR B N 1
ATOM 1565 C CA . THR B 1 16 ? -21.875 39.812 15.695 1 39.19 16 THR B CA 1
ATOM 1566 C C . THR B 1 16 ? -20.906 39.156 14.711 1 39.19 16 THR B C 1
ATOM 1568 O O . THR B 1 16 ? -21.297 38.781 13.602 1 39.19 16 THR B O 1
ATOM 1571 N N . ALA B 1 17 ? -19.734 39.688 14.422 1 42.06 17 ALA B N 1
ATOM 1572 C CA . ALA B 1 17 ? -18.797 38.719 13.828 1 42.06 17 ALA B CA 1
ATOM 1573 C C . ALA B 1 17 ? -19.078 37.312 14.281 1 42.06 17 ALA B C 1
ATOM 1575 O O . ALA B 1 17 ? -18.906 36.969 15.453 1 42.06 17 ALA B O 1
ATOM 1576 N N . GLN B 1 18 ? -20.234 36.719 13.977 1 42.5 18 GLN B N 1
ATOM 1577 C CA . GLN B 1 18 ? -20.391 35.281 14.242 1 42.5 18 GLN B CA 1
ATOM 1578 C C . GLN B 1 18 ? -19.047 34.562 14.195 1 42.5 18 GLN B C 1
ATOM 1580 O O . GLN B 1 18 ? -18.344 34.625 13.195 1 42.5 18 GLN B O 1
ATOM 1585 N N . ALA B 1 19 ? -18.203 34.719 15.234 1 46.44 19 ALA B N 1
ATOM 1586 C CA . ALA B 1 19 ? -17.031 33.875 15.367 1 46.44 19 ALA B CA 1
ATOM 1587 C C . ALA B 1 19 ? -17.188 32.594 14.547 1 46.44 19 ALA B C 1
ATOM 1589 O O . ALA B 1 19 ? -18.125 31.812 14.758 1 46.44 19 ALA B O 1
ATOM 1590 N N . ALA B 1 20 ? -17.047 32.531 13.281 1 55.09 20 ALA B N 1
ATOM 1591 C CA . ALA B 1 20 ? -17.125 31.328 12.438 1 55.09 20 ALA B CA 1
ATOM 1592 C C . ALA B 1 20 ? -16.641 30.094 13.188 1 55.09 20 ALA B C 1
ATOM 1594 O O . ALA B 1 20 ? -15.57 30.125 13.82 1 55.09 20 ALA B O 1
ATOM 1595 N N . ASP B 1 21 ? -17.531 29.125 13.648 1 76.38 21 ASP B N 1
ATOM 1596 C CA . ASP B 1 21 ? -17.266 27.906 14.398 1 76.38 21 ASP B CA 1
ATOM 1597 C C . ASP B 1 21 ? -16.078 27.156 13.812 1 76.38 21 ASP B C 1
ATOM 1599 O O . ASP B 1 21 ? -15.961 27.016 12.594 1 76.38 21 ASP B O 1
ATOM 1603 N N . CYS B 1 22 ? -15.055 27.031 14.703 1 91 22 CYS B N 1
ATOM 1604 C CA . CYS B 1 22 ? -13.852 26.297 14.328 1 91 22 CYS B CA 1
ATOM 1605 C C . CYS B 1 22 ? -14.188 24.891 13.875 1 91 22 CYS B C 1
ATOM 1607 O O . CYS B 1 22 ? -14.953 24.188 14.539 1 91 22 CYS B O 1
ATOM 1609 N N . VAL B 1 23 ? -13.727 24.609 12.727 1 92.31 23 VAL B N 1
ATOM 1610 C CA . VAL B 1 23 ? -13.938 23.281 12.141 1 92.31 23 VAL B CA 1
ATOM 1611 C C . VAL B 1 23 ? -13.328 22.219 13.047 1 92.31 23 VAL B C 1
ATOM 1613 O O . VAL B 1 23 ? -12.211 22.375 13.531 1 92.31 23 VAL B O 1
ATOM 1616 N N . ASP B 1 24 ? -14.086 21.203 13.391 1 91 24 ASP B N 1
ATOM 1617 C CA . ASP B 1 24 ? -13.539 20.062 14.117 1 91 24 ASP B CA 1
ATOM 1618 C C . ASP B 1 24 ? -13.93 18.75 13.445 1 91 24 ASP B C 1
ATOM 1620 O O . ASP B 1 24 ? -14.578 18.75 12.391 1 91 24 ASP B O 1
ATOM 1624 N N . GLY B 1 25 ? -13.438 17.594 13.977 1 85.94 25 GLY B N 1
ATOM 1625 C CA . GLY B 1 25 ? -13.695 16.281 13.383 1 85.94 25 GLY B CA 1
ATOM 1626 C C . GLY B 1 25 ? -15.172 15.969 13.25 1 85.94 25 GLY B C 1
ATOM 1627 O O . GLY B 1 25 ? -15.594 15.352 12.273 1 85.94 25 GLY B O 1
ATOM 1628 N N . LYS B 1 26 ? -15.875 16.406 14.117 1 84.88 26 LYS B N 1
ATOM 1629 C CA . LYS B 1 26 ? -17.297 16.109 14.133 1 84.88 26 LYS B CA 1
ATOM 1630 C C . LYS B 1 26 ? -18.062 17 13.141 1 84.88 26 LYS B C 1
ATOM 1632 O O . LYS B 1 26 ? -19.016 16.547 12.508 1 84.88 26 LYS B O 1
ATOM 1637 N N . SER B 1 27 ? -17.594 18.203 13.016 1 83.38 27 SER B N 1
ATOM 1638 C CA . SER B 1 27 ? -18.312 19.156 12.18 1 83.38 27 SER B CA 1
ATOM 1639 C C . SER B 1 27 ? -17.891 19.031 10.719 1 83.38 27 SER B C 1
ATOM 1641 O O . SER B 1 27 ? -18.594 19.516 9.82 1 83.38 27 SER B O 1
ATOM 1643 N N . ALA B 1 28 ? -16.797 18.469 10.492 1 85 28 ALA B N 1
ATOM 1644 C CA . ALA B 1 28 ? -16.266 18.391 9.141 1 85 28 ALA B CA 1
ATOM 1645 C C . ALA B 1 28 ? -16.484 17 8.547 1 85 28 ALA B C 1
ATOM 1647 O O . ALA B 1 28 ? -15.547 16.391 8.023 1 85 28 ALA B O 1
ATOM 1648 N N . LYS B 1 29 ? -17.688 16.531 8.555 1 86.81 29 LYS B N 1
ATOM 1649 C CA . LYS B 1 29 ? -17.953 15.172 8.07 1 86.81 29 LYS B CA 1
ATOM 1650 C C . LYS B 1 29 ? -17.672 15.062 6.578 1 86.81 29 LYS B C 1
ATOM 1652 O O . LYS B 1 29 ? -17.203 14.023 6.109 1 86.81 29 LYS B O 1
ATOM 1657 N N . ALA B 1 30 ? -17.938 16.234 5.938 1 91.75 30 ALA B N 1
ATOM 1658 C CA . ALA B 1 30 ? -17.719 16.234 4.492 1 91.75 30 ALA B CA 1
ATOM 1659 C C . ALA B 1 30 ? -16.266 16.562 4.164 1 91.75 30 ALA B C 1
ATOM 1661 O O . ALA B 1 30 ? -15.836 16.422 3.018 1 91.75 30 ALA B O 1
ATOM 1662 N N . GLY B 1 31 ? -15.555 17.078 5.137 1 96.69 31 GLY B N 1
ATOM 1663 C CA . GLY B 1 31 ? -14.18 17.484 4.926 1 96.69 31 GLY B CA 1
ATOM 1664 C C . GLY B 1 31 ? -13.953 18.969 5.176 1 96.69 31 GLY B C 1
ATOM 1665 O O . GLY B 1 31 ? -14.844 19.656 5.668 1 96.69 31 GLY B O 1
ATOM 1666 N N . PHE B 1 32 ? -12.781 19.406 4.961 1 97.69 32 PHE B N 1
ATOM 1667 C CA . PHE B 1 32 ? -12.391 20.797 5.172 1 97.69 32 PHE B CA 1
ATOM 1668 C C . PHE B 1 32 ? -11.219 21.172 4.27 1 97.69 32 PHE B C 1
ATOM 1670 O O . PHE B 1 32 ? -10.648 20.312 3.598 1 97.69 32 PHE B O 1
ATOM 1677 N N . VAL B 1 33 ? -11.023 22.453 4.242 1 97.44 33 VAL B N 1
ATOM 1678 C CA . VAL B 1 33 ? -9.945 22.984 3.418 1 97.44 33 VAL B CA 1
ATOM 1679 C C . VAL B 1 33 ? -8.914 23.688 4.305 1 97.44 33 VAL B C 1
ATOM 1681 O O . VAL B 1 33 ? -9.281 24.453 5.199 1 97.44 33 VAL B O 1
ATOM 1684 N N . LEU B 1 34 ? -7.703 23.375 4.145 1 98.12 34 LEU B N 1
ATOM 1685 C CA . LEU B 1 34 ? -6.594 24.125 4.715 1 98.12 34 LEU B CA 1
ATOM 1686 C C . LEU B 1 34 ? -5.875 24.938 3.633 1 98.12 34 LEU B C 1
ATOM 1688 O O . LEU B 1 34 ? -5.684 24.453 2.516 1 98.12 34 LEU B O 1
ATOM 1692 N N . GLU B 1 35 ? -5.488 26.156 4.062 1 98 35 GLU B N 1
ATOM 1693 C CA . GLU B 1 35 ? -4.848 27 3.068 1 98 35 GLU B CA 1
ATOM 1694 C C . GLU B 1 35 ? -3.648 27.734 3.66 1 98 35 GLU B C 1
ATOM 1696 O O . GLU B 1 35 ? -3.637 28.062 4.848 1 98 35 GLU B O 1
ATOM 1701 N N . LYS B 1 36 ? -2.668 27.922 2.852 1 97.69 36 LYS B N 1
ATOM 1702 C CA . LYS B 1 36 ? -1.555 28.859 2.998 1 97.69 36 LYS B CA 1
ATOM 1703 C C . LYS B 1 36 ? -1.184 29.484 1.657 1 97.69 36 LYS B C 1
ATOM 1705 O O . LYS B 1 36 ? -1.679 29.062 0.61 1 97.69 36 LYS B O 1
ATOM 1710 N N . PRO B 1 37 ? -0.406 30.484 1.666 1 95.44 37 PRO B N 1
ATOM 1711 C CA . PRO B 1 37 ? -0.074 31.094 0.374 1 95.44 37 PRO B CA 1
ATOM 1712 C C . PRO B 1 37 ? 0.483 30.078 -0.626 1 95.44 37 PRO B C 1
ATOM 1714 O O . PRO B 1 37 ? 1.464 29.391 -0.333 1 95.44 37 PRO B O 1
ATOM 1717 N N . GLY B 1 38 ? -0.229 29.953 -1.747 1 95.81 38 GLY B N 1
ATOM 1718 C CA . GLY B 1 38 ? 0.26 29.141 -2.852 1 95.81 38 GLY B CA 1
ATOM 1719 C C . GLY B 1 38 ? -0.29 27.734 -2.842 1 95.81 38 GLY B C 1
ATOM 1720 O O . GLY B 1 38 ? -0.076 26.969 -3.789 1 95.81 38 GLY B O 1
ATOM 1721 N N . ILE B 1 39 ? -0.944 27.359 -1.743 1 97.25 39 ILE B N 1
ATOM 1722 C CA . ILE B 1 39 ? -1.418 25.984 -1.67 1 97.25 39 ILE B CA 1
ATOM 1723 C C . ILE B 1 39 ? -2.812 25.938 -1.049 1 97.25 39 ILE B C 1
ATOM 1725 O O . ILE B 1 39 ? -3.068 26.609 -0.046 1 97.25 39 ILE B O 1
ATOM 1729 N N . ARG B 1 40 ? -3.707 25.25 -1.646 1 98 40 ARG B N 1
ATOM 1730 C CA . ARG B 1 40 ? -5.023 24.891 -1.13 1 98 40 ARG B CA 1
ATOM 1731 C C . ARG B 1 40 ? -5.191 23.375 -1.05 1 98 40 ARG B C 1
ATOM 1733 O O . ARG B 1 40 ? -5.07 22.672 -2.059 1 98 40 ARG B O 1
ATOM 1740 N N . SER B 1 41 ? -5.504 22.906 0.12 1 98.31 41 SER B N 1
ATOM 1741 C CA . SER B 1 41 ? -5.621 21.469 0.319 1 98.31 41 SER B CA 1
ATOM 1742 C C . SER B 1 41 ? -7 21.078 0.853 1 98.31 41 SER B C 1
ATOM 1744 O O . SER B 1 41 ? -7.414 21.578 1.906 1 98.31 41 SER B O 1
ATOM 1746 N N . GLU B 1 42 ? -7.668 20.234 0.142 1 98 42 GLU B N 1
ATOM 1747 C CA . GLU B 1 42 ? -8.953 19.703 0.586 1 98 42 GLU B CA 1
ATOM 1748 C C . GLU B 1 42 ? -8.789 18.344 1.256 1 98 42 GLU B C 1
ATOM 1750 O O . GLU B 1 42 ? -8.211 17.438 0.676 1 98 42 GLU B O 1
ATOM 1755 N N . PHE B 1 43 ? -9.312 18.281 2.436 1 98.06 43 PHE B N 1
ATOM 1756 C CA . PHE B 1 43 ? -9.25 17.062 3.221 1 98.06 43 PHE B CA 1
ATOM 1757 C C . PHE B 1 43 ? -10.617 16.391 3.299 1 98.06 43 PHE B C 1
ATOM 1759 O O . PHE B 1 43 ? -11.602 17.031 3.676 1 98.06 43 PHE B O 1
ATOM 1766 N N . ARG B 1 44 ? -10.688 15.102 2.982 1 97.06 44 ARG B N 1
ATOM 1767 C CA . ARG B 1 44 ? -11.922 14.328 3.078 1 97.06 44 ARG B CA 1
ATOM 1768 C C . ARG B 1 44 ? -11.664 12.953 3.684 1 97.06 44 ARG B C 1
ATOM 1770 O O . ARG B 1 44 ? -10.648 12.32 3.389 1 97.06 44 ARG B O 1
ATOM 1777 N N . PRO B 1 45 ? -12.633 12.539 4.488 1 96.25 45 PRO B N 1
ATOM 1778 C CA . PRO B 1 45 ? -12.5 11.148 4.934 1 96.25 45 PRO B CA 1
ATOM 1779 C C . PRO B 1 45 ? -12.523 10.148 3.777 1 96.25 45 PRO B C 1
ATOM 1781 O O . PRO B 1 45 ? -13.219 10.375 2.781 1 96.25 45 PRO B O 1
ATOM 1784 N N . ALA B 1 46 ? -11.773 9.125 3.895 1 96.44 46 ALA B N 1
ATOM 1785 C CA . ALA B 1 46 ? -11.727 8.039 2.92 1 96.44 46 ALA B CA 1
ATOM 1786 C C . ALA B 1 46 ? -11.789 6.68 3.613 1 96.44 46 ALA B C 1
ATOM 1788 O O . ALA B 1 46 ? -11.617 6.586 4.832 1 96.44 46 ALA B O 1
ATOM 1789 N N . PRO B 1 47 ? -12.078 5.652 2.9 1 96.56 47 PRO B N 1
ATOM 1790 C CA . PRO B 1 47 ? -12.195 4.324 3.506 1 96.56 47 PRO B CA 1
ATOM 1791 C C . PRO B 1 47 ? -10.922 3.891 4.227 1 96.56 47 PRO B C 1
ATOM 1793 O O . PRO B 1 47 ? -9.82 4.309 3.854 1 96.56 47 PRO B O 1
ATOM 1796 N N . GLY B 1 48 ? -11.117 3.062 5.234 1 96.06 48 GLY B N 1
ATOM 1797 C CA . GLY B 1 48 ? -10 2.4 5.891 1 96.06 48 GLY B CA 1
ATOM 1798 C C . GLY B 1 48 ? -9.25 3.305 6.852 1 96.06 48 GLY B C 1
ATOM 1799 O O . GLY B 1 48 ? -8.078 3.064 7.152 1 96.06 48 GLY B O 1
ATOM 1800 N N . GLY B 1 49 ? -9.922 4.371 7.242 1 96 49 GLY B N 1
ATOM 1801 C CA . GLY B 1 49 ? -9.266 5.281 8.172 1 96 49 GLY B CA 1
ATOM 1802 C C . GLY B 1 49 ? -8.305 6.238 7.488 1 96 49 GLY B C 1
ATOM 1803 O O . GLY B 1 49 ? -7.477 6.871 8.148 1 96 49 GLY B O 1
ATOM 1804 N N . MET B 1 50 ? -8.414 6.344 6.211 1 97.5 50 MET B N 1
ATOM 1805 C CA . MET B 1 50 ? -7.535 7.23 5.453 1 97.5 50 MET B CA 1
ATOM 1806 C C . MET B 1 50 ? -8.164 8.609 5.285 1 97.5 50 MET B C 1
ATOM 1808 O O . MET B 1 50 ? -9.367 8.781 5.492 1 97.5 50 MET B O 1
ATOM 1812 N N . ILE B 1 51 ? -7.352 9.531 5.012 1 98.12 51 ILE B N 1
ATOM 1813 C CA . ILE B 1 51 ? -7.746 10.867 4.598 1 98.12 51 ILE B CA 1
ATOM 1814 C C . ILE B 1 51 ? -7.273 11.133 3.17 1 98.12 51 ILE B C 1
ATOM 1816 O O . ILE B 1 51 ? -6.094 10.945 2.857 1 98.12 51 ILE B O 1
ATOM 1820 N N . ALA B 1 52 ? -8.195 11.445 2.34 1 98.06 52 ALA B N 1
ATOM 1821 C CA . ALA B 1 52 ? -7.844 11.906 1 1 98.06 52 ALA B CA 1
ATOM 1822 C C . ALA B 1 52 ? -7.523 13.398 1.003 1 98.06 52 ALA B C 1
ATOM 1824 O O . ALA B 1 52 ? -8.289 14.203 1.548 1 98.06 52 ALA B O 1
ATOM 1825 N N . VAL B 1 53 ? -6.445 13.766 0.403 1 98.25 53 VAL B N 1
ATOM 1826 C CA . VAL B 1 53 ? -6.043 15.164 0.332 1 98.25 53 VAL B CA 1
ATOM 1827 C C . VAL B 1 53 ? -5.852 15.57 -1.126 1 98.25 53 VAL B C 1
ATOM 1829 O O . VAL B 1 53 ? -5.004 15.016 -1.827 1 98.25 53 VAL B O 1
ATOM 1832 N N . ALA B 1 54 ? -6.621 16.5 -1.568 1 97.25 54 ALA B N 1
ATOM 1833 C CA . ALA B 1 54 ? -6.43 17.109 -2.883 1 97.25 54 ALA B CA 1
ATOM 1834 C C . ALA B 1 54 ? -5.711 18.453 -2.771 1 97.25 54 ALA B C 1
ATOM 1836 O O . ALA B 1 54 ? -6.254 19.406 -2.219 1 97.25 54 ALA B O 1
ATOM 1837 N N . ASN B 1 55 ? -4.531 18.484 -3.283 1 97.31 55 ASN B N 1
ATOM 1838 C CA . ASN B 1 55 ? -3.721 19.703 -3.236 1 97.31 55 ASN B CA 1
ATOM 1839 C C . ASN B 1 55 ? -3.799 20.469 -4.551 1 97.31 55 ASN B C 1
ATOM 1841 O O . ASN B 1 55 ? -3.555 19.906 -5.621 1 97.31 55 ASN B O 1
ATOM 1845 N N . LYS B 1 56 ? -4.145 21.672 -4.438 1 96.62 56 LYS B N 1
ATOM 1846 C CA . LYS B 1 56 ? -4.055 22.609 -5.555 1 96.62 56 LYS B CA 1
ATOM 1847 C C . LYS B 1 56 ? -2.941 23.625 -5.324 1 96.62 56 LYS B C 1
ATOM 1849 O O . LYS B 1 56 ? -2.881 24.25 -4.266 1 96.62 56 LYS B O 1
ATOM 1854 N N . TYR B 1 57 ? -2.1 23.703 -6.305 1 94.94 57 TYR B N 1
ATOM 1855 C CA . TYR B 1 57 ? -0.965 24.609 -6.223 1 94.94 57 TYR B CA 1
ATOM 1856 C C . TYR B 1 57 ? -1.131 25.781 -7.191 1 94.94 57 TYR B C 1
ATOM 1858 O O . TYR B 1 57 ? -1.786 25.641 -8.227 1 94.94 57 TYR B O 1
ATOM 1866 N N . GLU B 1 58 ? -0.592 26.875 -6.879 1 91.06 58 GLU B N 1
ATOM 1867 C CA . GLU B 1 58 ? -0.644 28.031 -7.762 1 91.06 58 GLU B CA 1
ATOM 1868 C C . GLU B 1 58 ? 0.177 27.812 -9.023 1 91.06 58 GLU B C 1
ATOM 1870 O O . GLU B 1 58 ? -0.233 28.203 -10.117 1 91.06 58 GLU B O 1
ATOM 1875 N N . SER B 1 59 ? 1.318 27.094 -8.953 1 88.62 59 SER B N 1
ATOM 1876 C CA . SER B 1 59 ? 2.268 27.016 -10.062 1 88.62 59 SER B CA 1
ATOM 1877 C C . SER B 1 59 ? 2.523 25.578 -10.477 1 88.62 59 SER B C 1
ATOM 1879 O O . SER B 1 59 ? 3.275 25.328 -11.422 1 88.62 59 SER B O 1
ATOM 1881 N N . ASP B 1 60 ? 1.96 24.641 -9.797 1 87.38 60 ASP B N 1
ATOM 1882 C CA . ASP B 1 60 ? 2.25 23.234 -10.094 1 87.38 60 ASP B CA 1
ATOM 1883 C C . ASP B 1 60 ? 0.968 22.453 -10.367 1 87.38 60 ASP B C 1
ATOM 1885 O O . ASP B 1 60 ? -0.133 22.953 -10.125 1 87.38 60 ASP B O 1
ATOM 1889 N N . SER B 1 61 ? 1.145 21.281 -10.922 1 90.19 61 SER B N 1
ATOM 1890 C CA . SER B 1 61 ? 0.011 20.406 -11.18 1 90.19 61 SER B CA 1
ATOM 1891 C C . SER B 1 61 ? -0.627 19.922 -9.875 1 90.19 61 SER B C 1
ATOM 1893 O O . SER B 1 61 ? 0.067 19.719 -8.883 1 90.19 61 SER B O 1
ATOM 1895 N N . PRO B 1 62 ? -1.922 19.75 -9.922 1 93.94 62 PRO B N 1
ATOM 1896 C CA . PRO B 1 62 ? -2.6 19.234 -8.734 1 93.94 62 PRO B CA 1
ATOM 1897 C C . PRO B 1 62 ? -2.119 17.828 -8.352 1 93.94 62 PRO B C 1
ATOM 1899 O O . PRO B 1 62 ? -1.565 17.109 -9.188 1 93.94 62 PRO B O 1
ATOM 1902 N N . GLN B 1 63 ? -2.277 17.547 -7.094 1 95.44 63 GLN B N 1
ATOM 1903 C CA . GLN B 1 63 ? -1.854 16.266 -6.547 1 95.44 63 GLN B CA 1
ATOM 1904 C C . GLN B 1 63 ? -2.92 15.688 -5.617 1 95.44 63 GLN B C 1
ATOM 1906 O O . GLN B 1 63 ? -3.59 16.438 -4.895 1 95.44 63 GLN B O 1
ATOM 1911 N N . THR B 1 64 ? -3.125 14.414 -5.672 1 96.56 64 THR B N 1
ATOM 1912 C CA . THR B 1 64 ? -3.986 13.711 -4.73 1 96.56 64 THR B CA 1
ATOM 1913 C C . THR B 1 64 ? -3.17 12.766 -3.852 1 96.56 64 THR B C 1
ATOM 1915 O O . THR B 1 64 ? -2.34 12.008 -4.352 1 96.56 64 THR B O 1
ATOM 1918 N N . GLN B 1 65 ? -3.422 12.836 -2.594 1 97.75 65 GLN B N 1
ATOM 1919 C CA . GLN B 1 65 ? -2.748 11.969 -1.63 1 97.75 65 GLN B CA 1
ATOM 1920 C C . GLN B 1 65 ? -3.756 11.195 -0.789 1 97.75 65 GLN B C 1
ATOM 1922 O O . GLN B 1 65 ? -4.891 11.633 -0.604 1 97.75 65 GLN B O 1
ATOM 1927 N N . TYR B 1 66 ? -3.398 10.07 -0.34 1 98.38 66 TYR B N 1
ATOM 1928 C CA . TYR B 1 66 ? -4.086 9.352 0.728 1 98.38 66 TYR B CA 1
ATOM 1929 C C . TYR B 1 66 ? -3.16 9.125 1.918 1 98.38 66 TYR B C 1
ATOM 1931 O O . TYR B 1 66 ? -2.049 8.617 1.763 1 98.38 66 TYR B O 1
ATOM 1939 N N . LEU B 1 67 ? -3.623 9.562 3.076 1 98.69 67 LEU B N 1
ATOM 1940 C CA . LEU B 1 67 ? -2.869 9.438 4.32 1 98.69 67 LEU B CA 1
ATOM 1941 C C . LEU B 1 67 ? -3.623 8.586 5.332 1 98.69 67 LEU B C 1
ATOM 1943 O O . LEU B 1 67 ? -4.785 8.859 5.641 1 98.69 67 LEU B O 1
ATOM 1947 N N . TYR B 1 68 ? -2.932 7.559 5.828 1 98.56 68 TYR B N 1
ATOM 1948 C CA . TYR B 1 68 ? -3.553 6.848 6.941 1 98.56 68 TYR B CA 1
ATOM 1949 C C . TYR B 1 68 ? -3.658 7.742 8.172 1 98.56 68 TYR B C 1
ATOM 1951 O O . TYR B 1 68 ? -2.674 8.359 8.586 1 98.56 68 TYR B O 1
ATOM 1959 N N . ALA B 1 69 ? -4.805 7.875 8.68 1 98.19 69 ALA B N 1
ATOM 1960 C CA . ALA B 1 69 ? -5.129 8.703 9.836 1 98.19 69 ALA B CA 1
ATOM 1961 C C . ALA B 1 69 ? -4.703 10.156 9.609 1 98.19 69 ALA B C 1
ATOM 1963 O O . ALA B 1 69 ? -4.484 10.898 10.57 1 98.19 69 ALA B O 1
ATOM 1964 N N . GLY B 1 70 ? -4.418 10.531 8.328 1 98.5 70 GLY B N 1
ATOM 1965 C CA . GLY B 1 70 ? -4.051 11.891 7.984 1 98.5 70 GLY B CA 1
ATOM 1966 C C . GLY B 1 70 ? -2.59 12.203 8.25 1 98.5 70 GLY B C 1
ATOM 1967 O O . GLY B 1 70 ? -2.156 13.352 8.109 1 98.5 70 GLY B O 1
ATOM 1968 N N . LEU B 1 71 ? -1.838 11.203 8.617 1 98.69 71 LEU B N 1
ATOM 1969 C CA . LEU B 1 71 ? -0.456 11.43 9.031 1 98.69 71 LEU B CA 1
ATOM 1970 C C . LEU B 1 71 ? 0.51 10.672 8.125 1 98.69 71 LEU B C 1
ATOM 1972 O O . LEU B 1 71 ? 1.488 11.25 7.637 1 98.69 71 LEU B O 1
ATOM 1976 N N . ILE B 1 72 ? 0.234 9.422 7.848 1 98.31 72 ILE B N 1
ATOM 1977 C CA . ILE B 1 72 ? 1.157 8.57 7.105 1 98.31 72 ILE B CA 1
ATOM 1978 C C . ILE B 1 72 ? 0.727 8.5 5.641 1 98.31 72 ILE B C 1
ATOM 1980 O O . ILE B 1 72 ? -0.31 7.914 5.32 1 98.31 72 ILE B O 1
ATOM 1984 N N . GLU B 1 73 ? 1.498 9.062 4.793 1 97.5 73 GLU B N 1
ATOM 1985 C CA . GLU B 1 73 ? 1.187 9 3.367 1 97.5 73 GLU B CA 1
ATOM 1986 C C . GLU B 1 73 ? 1.391 7.594 2.816 1 97.5 73 GLU B C 1
ATOM 1988 O O . GLU B 1 73 ? 2.459 7 2.988 1 97.5 73 GLU B O 1
ATOM 1993 N N . VAL B 1 74 ? 0.367 7.102 2.068 1 98 74 VAL B N 1
ATOM 1994 C CA . VAL B 1 74 ? 0.493 5.75 1.526 1 98 74 VAL B CA 1
ATOM 1995 C C . VAL B 1 74 ? 0.344 5.789 0.007 1 98 74 VAL B C 1
ATOM 1997 O O . VAL B 1 74 ? 0.66 4.812 -0.678 1 98 74 VAL B O 1
ATOM 2000 N N . PHE B 1 75 ? -0.096 6.867 -0.453 1 97.62 75 PHE B N 1
ATOM 2001 C CA . PHE B 1 75 ? -0.349 6.977 -1.885 1 97.62 75 PHE B CA 1
ATOM 2002 C C . PHE B 1 75 ? -0.309 8.43 -2.332 1 97.62 75 PHE B C 1
ATOM 2004 O O . PHE B 1 75 ? -0.831 9.312 -1.646 1 97.62 75 PHE B O 1
ATOM 2011 N N . ARG B 1 76 ? 0.292 8.703 -3.5 1 96.06 76 ARG B N 1
ATOM 2012 C CA . ARG B 1 76 ? 0.321 10.016 -4.133 1 96.06 76 ARG B CA 1
ATOM 2013 C C . ARG B 1 76 ? 0.198 9.898 -5.648 1 96.06 76 ARG B C 1
ATOM 2015 O O . ARG B 1 76 ? 0.893 9.094 -6.27 1 96.06 76 ARG B O 1
ATOM 20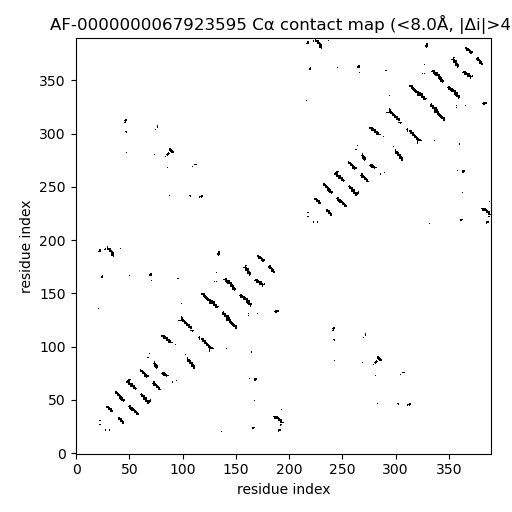22 N N . ASP B 1 77 ? -0.69 10.664 -6.148 1 93.31 77 ASP B N 1
ATOM 2023 C CA . ASP B 1 77 ? -0.934 10.68 -7.586 1 93.31 77 ASP B CA 1
ATOM 2024 C C . ASP B 1 77 ? -0.895 12.102 -8.141 1 93.31 77 ASP B C 1
ATOM 2026 O O . ASP B 1 77 ? -1.533 13 -7.594 1 93.31 77 ASP B O 1
ATOM 2030 N N . SER B 1 78 ? -0.086 12.297 -9.125 1 90.44 78 SER B N 1
ATOM 2031 C CA . SER B 1 78 ? -0.024 13.562 -9.852 1 90.44 78 SER B CA 1
ATOM 2032 C C . SER B 1 78 ? 0.28 13.336 -11.328 1 90.44 78 SER B C 1
ATOM 2034 O O . SER B 1 78 ? 0.453 12.195 -11.766 1 90.44 78 SER B O 1
ATOM 2036 N N . ASP B 1 79 ? 0.293 14.469 -12.094 1 86.38 79 ASP B N 1
ATOM 2037 C CA . ASP B 1 79 ? 0.626 14.367 -13.516 1 86.38 79 ASP B CA 1
ATOM 2038 C C . ASP B 1 79 ? 2.098 14.008 -13.703 1 86.38 79 ASP B C 1
ATOM 2040 O O . ASP B 1 79 ? 2.492 13.539 -14.773 1 86.38 79 ASP B O 1
ATOM 2044 N N . THR B 1 80 ? 2.83 14.234 -12.633 1 82.94 80 THR B N 1
ATOM 2045 C CA . THR B 1 80 ? 4.27 14.047 -12.797 1 82.94 80 THR B CA 1
ATOM 2046 C C . THR B 1 80 ? 4.707 12.703 -12.227 1 82.94 80 THR B C 1
ATOM 2048 O O . THR B 1 80 ? 5.848 12.281 -12.422 1 82.94 80 THR B O 1
ATOM 2051 N N . GLY B 1 81 ? 3.875 12.078 -11.531 1 83.88 81 GLY B N 1
ATOM 2052 C CA . GLY B 1 81 ? 4.273 10.758 -11.047 1 83.88 81 GLY B CA 1
ATOM 2053 C C . GLY B 1 81 ? 3.305 10.18 -10.039 1 83.88 81 GLY B C 1
ATOM 2054 O O . GLY B 1 81 ? 2.381 10.859 -9.594 1 83.88 81 GLY B O 1
ATOM 2055 N N . ARG B 1 82 ? 3.545 8.898 -9.789 1 89.69 82 ARG B N 1
ATOM 2056 C CA . ARG B 1 82 ? 2.73 8.148 -8.836 1 89.69 82 ARG B CA 1
ATOM 2057 C C . ARG B 1 82 ? 3.607 7.352 -7.879 1 89.69 82 ARG B C 1
ATOM 2059 O O . ARG B 1 82 ? 4.625 6.781 -8.289 1 89.69 82 ARG B O 1
ATOM 2066 N N . LEU B 1 83 ? 3.154 7.426 -6.648 1 94.06 83 LEU B N 1
ATOM 2067 C CA . LEU B 1 83 ? 3.91 6.762 -5.594 1 94.06 83 LEU B CA 1
ATOM 2068 C C . LEU B 1 83 ? 2.98 5.992 -4.66 1 94.06 83 LEU B C 1
ATOM 2070 O O . LEU B 1 83 ? 1.916 6.488 -4.289 1 94.06 83 LEU B O 1
ATOM 2074 N N . SER B 1 84 ? 3.367 4.738 -4.422 1 96.62 84 SER B N 1
ATOM 2075 C CA . SER B 1 84 ? 2.674 3.926 -3.428 1 96.62 84 SER B CA 1
ATOM 2076 C C . SER B 1 84 ? 3.627 3.463 -2.33 1 96.62 84 SER B C 1
ATOM 2078 O O . SER B 1 84 ? 4.672 2.875 -2.615 1 96.62 84 SER B O 1
ATOM 2080 N N . MET B 1 85 ? 3.305 3.771 -1.128 1 97 85 MET B N 1
ATOM 2081 C CA . MET B 1 85 ? 4.016 3.242 0.032 1 97 85 MET B CA 1
ATOM 2082 C C . MET B 1 85 ? 3.27 2.053 0.63 1 97 85 MET B C 1
ATOM 2084 O O . MET B 1 85 ? 2.238 2.225 1.281 1 97 85 MET B O 1
ATOM 2088 N N . ILE B 1 86 ? 3.773 0.882 0.403 1 98.25 86 ILE B N 1
ATOM 2089 C CA . ILE B 1 86 ? 3.102 -0.328 0.86 1 98.25 86 ILE B CA 1
ATOM 2090 C C . ILE B 1 86 ? 3.572 -0.68 2.27 1 98.25 86 ILE B C 1
ATOM 2092 O O . ILE B 1 86 ? 4.715 -1.096 2.463 1 98.25 86 ILE B O 1
ATOM 2096 N N . PRO B 1 87 ? 2.729 -0.524 3.219 1 98.19 87 PRO B N 1
ATOM 2097 C CA . PRO B 1 87 ? 3.133 -0.929 4.566 1 98.19 87 PRO B CA 1
ATOM 2098 C C . PRO B 1 87 ? 3.23 -2.443 4.723 1 98.19 87 PRO B C 1
ATOM 2100 O O . PRO B 1 87 ? 2.369 -3.176 4.23 1 98.19 87 PRO B O 1
ATOM 2103 N N . LEU B 1 88 ? 4.262 -2.848 5.398 1 97.25 88 LEU B N 1
ATOM 2104 C CA . LEU B 1 88 ? 4.426 -4.273 5.648 1 97.25 88 LEU B CA 1
ATOM 2105 C C . LEU B 1 88 ? 3.914 -4.648 7.035 1 97.25 88 LEU B C 1
ATOM 2107 O O . LEU B 1 88 ? 3.545 -5.801 7.277 1 97.25 88 LEU B O 1
ATOM 2111 N N . GLY B 1 89 ? 3.947 -3.674 7.906 1 94.88 89 GLY B N 1
ATOM 2112 C CA . GLY B 1 89 ? 3.439 -3.869 9.258 1 94.88 89 GLY B CA 1
ATOM 2113 C C . GLY B 1 89 ? 2.006 -3.402 9.43 1 94.88 89 GLY B C 1
ATOM 2114 O O . GLY B 1 89 ? 1.397 -2.891 8.484 1 94.88 89 GLY B O 1
ATOM 2115 N N . ASP B 1 90 ? 1.495 -3.514 10.656 1 95.62 90 ASP B N 1
ATOM 2116 C CA . ASP B 1 90 ? 0.109 -3.205 10.984 1 95.62 90 ASP B CA 1
ATOM 2117 C C . ASP B 1 90 ? -0.079 -1.707 11.219 1 95.62 90 ASP B C 1
ATOM 2119 O O . ASP B 1 90 ? 0.291 -1.184 12.273 1 95.62 90 ASP B O 1
ATOM 2123 N N . LEU B 1 91 ? -0.746 -1.031 10.344 1 96.75 91 LEU B N 1
ATOM 2124 C CA . LEU B 1 91 ? -0.957 0.407 10.469 1 96.75 91 LEU B CA 1
ATOM 2125 C C . LEU B 1 91 ? -1.93 0.714 11.602 1 96.75 91 LEU B C 1
ATOM 2127 O O . LEU B 1 91 ? -1.794 1.733 12.281 1 96.75 91 LEU B O 1
ATOM 2131 N N . LYS B 1 92 ? -2.863 -0.139 11.773 1 95 92 LYS B N 1
ATOM 2132 C CA . LYS B 1 92 ? -3.916 0.083 12.758 1 95 92 LYS B CA 1
ATOM 2133 C C . LYS B 1 92 ? -3.346 0.136 14.172 1 95 92 LYS B C 1
ATOM 2135 O O . LYS B 1 92 ? -3.889 0.819 15.039 1 95 92 LYS B O 1
ATOM 2140 N N . LYS B 1 93 ? -2.27 -0.473 14.352 1 94.56 93 LYS B N 1
ATOM 2141 C CA . LYS B 1 93 ? -1.687 -0.574 15.688 1 94.56 93 LYS B CA 1
ATOM 2142 C C . LYS B 1 93 ? -0.915 0.692 16.047 1 94.56 93 LYS B C 1
ATOM 2144 O O . LYS B 1 93 ? -0.566 0.902 17.203 1 94.56 93 LYS B O 1
ATOM 2149 N N . LEU B 1 94 ? -0.674 1.468 15.102 1 96.62 94 LEU B N 1
ATOM 2150 C CA . LEU B 1 94 ? 0.11 2.674 15.336 1 96.62 94 LEU B CA 1
ATOM 2151 C C . LEU B 1 94 ? -0.744 3.758 15.984 1 96.62 94 LEU B C 1
ATOM 2153 O O . LEU B 1 94 ? -0.214 4.723 16.547 1 96.62 94 LEU B O 1
ATOM 2157 N N . PHE B 1 95 ? -2.064 3.607 15.844 1 96.56 95 PHE B N 1
ATOM 2158 C CA . PHE B 1 95 ? -2.971 4.645 16.328 1 96.56 95 PHE B CA 1
ATOM 2159 C C . PHE B 1 95 ? -3.906 4.094 17.391 1 96.56 95 PHE B C 1
ATOM 2161 O O . PHE B 1 95 ? -4.215 2.902 17.406 1 96.56 95 PHE B O 1
ATOM 2168 N N . PRO B 1 96 ? -4.465 5 18.219 1 97.12 96 PRO B N 1
ATOM 2169 C CA . PRO B 1 96 ? -4.184 6.434 18.297 1 97.12 96 PRO B CA 1
ATOM 2170 C C . PRO B 1 96 ? -2.791 6.727 18.859 1 97.12 96 PRO B C 1
ATOM 2172 O O . PRO B 1 96 ? -2.234 5.91 19.594 1 97.12 96 PRO B O 1
ATOM 2175 N N . LEU B 1 97 ? -2.262 7.824 18.469 1 98 97 LEU B N 1
ATOM 2176 C CA . LEU B 1 97 ? -0.956 8.258 18.969 1 98 97 LEU B CA 1
ATOM 2177 C C . LEU B 1 97 ? -1.06 8.797 20.391 1 98 97 LEU B C 1
ATOM 2179 O O . LEU B 1 97 ? -2.033 9.469 20.734 1 98 97 LEU B O 1
ATOM 2183 N N . LYS B 1 98 ? -0.049 8.492 21.125 1 95.94 98 LYS B N 1
ATOM 2184 C CA . LYS B 1 98 ? 0.028 8.992 22.5 1 95.94 98 LYS B CA 1
ATOM 2185 C C . LYS B 1 98 ? 1.367 9.68 22.766 1 95.94 98 LYS B C 1
ATOM 2187 O O . LYS B 1 98 ? 2.412 9.195 22.312 1 95.94 98 LYS B O 1
ATOM 2192 N N . ALA B 1 99 ? 1.252 10.734 23.547 1 96.25 99 ALA B N 1
ATOM 2193 C CA . ALA B 1 99 ? 2.475 11.453 23.891 1 96.25 99 ALA B CA 1
ATOM 2194 C C . ALA B 1 99 ? 3.486 10.523 24.562 1 96.25 99 ALA B C 1
ATOM 2196 O O . ALA B 1 99 ? 3.125 9.719 25.406 1 96.25 99 ALA B O 1
ATOM 2197 N N . GLY B 1 100 ? 4.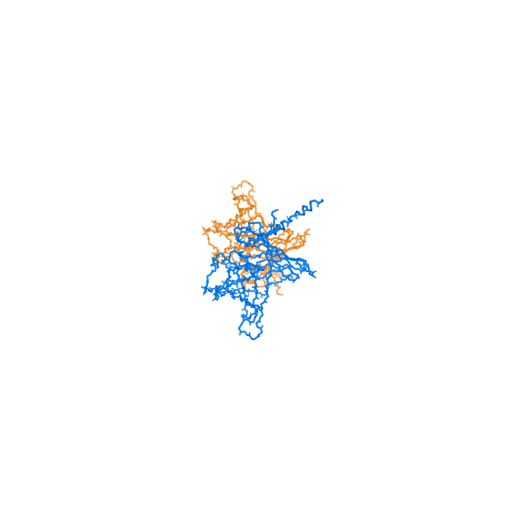715 10.57 24.062 1 97.12 100 GLY B N 1
ATOM 2198 C CA . GLY B 1 100 ? 5.789 9.773 24.625 1 97.12 100 GLY B CA 1
ATOM 2199 C C . GLY B 1 100 ? 5.988 8.445 23.922 1 97.12 100 GLY B C 1
ATOM 2200 O O . GLY B 1 100 ? 7.012 7.785 24.094 1 97.12 100 GLY B O 1
ATOM 2201 N N . ALA B 1 101 ? 5.059 8.086 23.094 1 97.44 101 ALA B N 1
ATOM 2202 C CA . ALA B 1 101 ? 5.117 6.793 22.406 1 97.44 101 ALA B CA 1
ATOM 2203 C C . ALA B 1 101 ? 6.07 6.84 21.219 1 97.44 101 ALA B C 1
ATOM 2205 O O . ALA B 1 101 ? 6.258 7.895 20.609 1 97.44 101 ALA B O 1
ATOM 2206 N N . LYS B 1 102 ? 6.715 5.715 20.953 1 98.12 102 LYS B N 1
ATOM 2207 C CA . LYS B 1 102 ? 7.523 5.484 19.766 1 98.12 102 LYS B CA 1
ATOM 2208 C C . LYS B 1 102 ? 7.043 4.246 19 1 98.12 102 LYS B C 1
ATOM 2210 O O . LYS B 1 102 ? 6.633 3.26 19.625 1 98.12 102 LYS B O 1
ATOM 2215 N N . SER B 1 103 ? 7.043 4.379 17.75 1 97.75 103 SER B N 1
ATOM 2216 C CA . SER B 1 103 ? 6.656 3.236 16.922 1 97.75 103 SER B CA 1
ATOM 2217 C C . SER B 1 103 ? 7.387 3.244 15.586 1 97.75 103 SER B C 1
ATOM 2219 O O . SER B 1 103 ? 8.008 4.246 15.219 1 97.75 103 SER B O 1
ATOM 2221 N N . LYS B 1 104 ? 7.41 2.111 14.945 1 96.25 104 LYS B N 1
ATOM 2222 C CA . LYS B 1 104 ? 8.031 1.981 13.633 1 96.25 104 LYS B CA 1
ATOM 2223 C C . LYS B 1 104 ? 7.215 1.064 12.727 1 96.25 104 LYS B C 1
ATOM 2225 O O . LYS B 1 104 ? 6.5 0.184 13.203 1 96.25 104 LYS B O 1
ATOM 2230 N N . THR B 1 105 ? 7.262 1.304 11.555 1 96.19 105 THR B N 1
ATOM 2231 C CA . THR B 1 105 ? 6.684 0.418 10.547 1 96.19 105 THR B CA 1
ATOM 2232 C C . THR B 1 105 ? 7.531 0.422 9.281 1 96.19 105 THR B C 1
ATOM 2234 O O . THR B 1 105 ? 8.133 1.438 8.93 1 96.19 105 THR B O 1
ATOM 2237 N N . GLU B 1 106 ? 7.59 -0.681 8.602 1 96.88 106 GLU B N 1
ATOM 2238 C CA . GLU B 1 106 ? 8.344 -0.82 7.359 1 96.88 106 GLU B CA 1
ATOM 2239 C C . GLU B 1 106 ? 7.445 -0.652 6.141 1 96.88 106 GLU B C 1
ATOM 2241 O O . GLU B 1 106 ? 6.273 -1.038 6.168 1 96.88 106 GLU B O 1
ATOM 2246 N N . PHE B 1 107 ? 8.047 -0.104 5.094 1 97.44 107 PHE B N 1
ATOM 2247 C CA . PHE B 1 107 ? 7.352 0.104 3.828 1 97.44 107 PHE B CA 1
ATOM 2248 C C . PHE B 1 107 ? 8.242 -0.29 2.652 1 97.44 107 PHE B C 1
ATOM 2250 O O . PHE B 1 107 ? 9.469 -0.332 2.781 1 97.44 107 PHE B O 1
ATOM 2257 N N . VAL B 1 108 ? 7.617 -0.564 1.586 1 97.88 108 VAL B N 1
ATOM 2258 C CA . VAL B 1 108 ? 8.273 -0.578 0.282 1 97.88 108 VAL B CA 1
ATOM 2259 C C . VAL B 1 108 ? 7.648 0.48 -0.623 1 97.88 108 VAL B C 1
ATOM 2261 O O . VAL B 1 108 ? 6.426 0.542 -0.761 1 97.88 108 VAL B O 1
ATOM 2264 N N . ARG B 1 109 ? 8.484 1.271 -1.148 1 96.62 109 ARG B N 1
ATOM 2265 C CA . ARG B 1 109 ? 8.031 2.318 -2.059 1 96.62 109 ARG B CA 1
ATOM 2266 C C . ARG B 1 109 ? 7.969 1.809 -3.494 1 96.62 109 ARG B C 1
ATOM 2268 O O . ARG B 1 109 ? 8.977 1.359 -4.043 1 96.62 109 ARG B O 1
ATOM 2275 N N . LEU B 1 110 ? 6.781 1.941 -4.07 1 96.88 110 LEU B N 1
ATOM 2276 C CA . LEU B 1 110 ? 6.586 1.465 -5.438 1 96.88 110 LEU B CA 1
ATOM 2277 C C . LEU B 1 110 ? 6.148 2.604 -6.352 1 96.88 110 LEU B C 1
ATOM 2279 O O . LEU B 1 110 ? 5.363 3.465 -5.949 1 96.88 110 LEU B O 1
ATOM 2283 N N . SER B 1 111 ? 6.754 2.641 -7.504 1 93 111 SER B N 1
ATOM 2284 C CA . SER B 1 111 ? 6.406 3.627 -8.523 1 93 111 SER B CA 1
ATOM 2285 C C . SER B 1 111 ? 6.398 3.006 -9.914 1 93 111 SER B C 1
ATOM 2287 O O . SER B 1 111 ? 6.863 1.879 -10.102 1 93 111 SER B O 1
ATOM 2289 N N . SER B 1 112 ? 5.793 3.768 -10.797 1 87.25 112 SER B N 1
ATOM 2290 C CA . SER B 1 112 ? 5.715 3.264 -12.164 1 87.25 112 SER B CA 1
ATOM 2291 C C . SER B 1 112 ? 7.094 3.172 -12.805 1 87.25 112 SER B C 1
ATOM 2293 O O . SER B 1 112 ? 7.891 4.109 -12.711 1 87.25 112 SER B O 1
ATOM 2295 N N . LYS B 1 113 ? 7.395 2.012 -13.352 1 84.69 113 LYS B N 1
ATOM 2296 C CA . LYS B 1 113 ? 8.562 1.764 -14.188 1 84.69 113 LYS B CA 1
ATOM 2297 C C . LYS B 1 113 ? 9.859 1.936 -13.398 1 84.69 113 LYS B C 1
ATOM 2299 O O . LYS B 1 113 ? 10.914 2.213 -13.977 1 84.69 113 LYS B O 1
ATOM 2304 N N . LYS B 1 114 ? 9.773 1.92 -12.102 1 89.44 114 LYS B N 1
ATOM 2305 C CA . LYS B 1 114 ? 10.961 2.016 -11.258 1 89.44 114 LYS B CA 1
ATOM 2306 C C . LYS B 1 114 ? 10.992 0.891 -10.227 1 89.44 114 LYS B C 1
ATOM 2308 O O . LYS B 1 114 ? 10.039 0.706 -9.469 1 89.44 114 LYS B O 1
ATOM 2313 N N . ALA B 1 115 ? 12.102 0.227 -10.242 1 92.94 115 ALA B N 1
ATOM 2314 C CA . ALA B 1 115 ? 12.266 -0.821 -9.242 1 92.94 115 ALA B CA 1
ATOM 2315 C C . ALA B 1 115 ? 12.5 -0.223 -7.855 1 92.94 115 ALA B C 1
ATOM 2317 O O . ALA B 1 115 ? 13.219 0.771 -7.715 1 92.94 115 ALA B O 1
ATOM 2318 N N . PRO B 1 116 ? 11.891 -0.816 -6.891 1 95.81 116 PRO B N 1
ATOM 2319 C CA . PRO B 1 116 ? 12.195 -0.318 -5.543 1 95.81 116 PRO B CA 1
ATOM 2320 C C . PRO B 1 116 ? 13.641 -0.559 -5.137 1 95.81 116 PRO B C 1
ATOM 2322 O O . PRO B 1 116 ? 14.234 -1.579 -5.508 1 95.81 116 PRO B O 1
ATOM 2325 N N . LYS B 1 117 ? 14.164 0.313 -4.348 1 92 117 LYS B N 1
ATOM 2326 C CA . LYS B 1 117 ? 15.57 0.25 -3.953 1 92 117 LYS B CA 1
ATOM 2327 C C . LYS B 1 117 ? 15.75 -0.586 -2.689 1 92 117 LYS B C 1
ATOM 2329 O O . LYS B 1 117 ? 16.859 -1.05 -2.396 1 92 117 LYS B O 1
ATOM 2334 N N . GLY B 1 118 ? 14.789 -0.727 -1.983 1 96.5 118 GLY B N 1
ATOM 2335 C CA . GLY B 1 118 ? 14.836 -1.438 -0.716 1 96.5 118 GLY B CA 1
ATOM 2336 C C . GLY B 1 118 ? 13.617 -1.189 0.15 1 96.5 118 GLY B C 1
ATOM 2337 O O . GLY B 1 118 ? 12.602 -0.673 -0.329 1 96.5 118 GLY B O 1
ATOM 2338 N N . THR B 1 119 ? 13.711 -1.693 1.32 1 97.31 119 THR B N 1
ATOM 2339 C CA . THR B 1 119 ? 12.695 -1.39 2.324 1 97.31 119 THR B CA 1
ATOM 2340 C C . THR B 1 119 ? 13.008 -0.071 3.025 1 97.31 119 THR B C 1
ATOM 2342 O O . THR B 1 119 ? 14.172 0.311 3.15 1 97.31 119 THR B O 1
ATOM 2345 N N . GLU B 1 120 ? 12.039 0.597 3.346 1 97.44 120 GLU B N 1
ATOM 2346 C CA . GLU B 1 120 ? 12.141 1.812 4.148 1 97.44 120 GLU B CA 1
ATOM 2347 C C . GLU B 1 120 ? 11.484 1.634 5.512 1 97.44 120 GLU B C 1
ATOM 2349 O O . GLU B 1 120 ? 10.492 0.906 5.637 1 97.44 120 GLU B O 1
ATOM 2354 N N . THR B 1 121 ? 12.07 2.262 6.523 1 97.81 121 THR B N 1
ATOM 2355 C CA . THR B 1 121 ? 11.477 2.246 7.855 1 97.81 121 THR B CA 1
ATOM 2356 C C . THR B 1 121 ? 11 3.641 8.25 1 97.81 121 THR B C 1
ATOM 2358 O O . THR B 1 121 ? 11.758 4.609 8.188 1 97.81 121 THR B O 1
ATOM 2361 N N . LEU B 1 122 ? 9.805 3.76 8.586 1 97.81 122 LEU B N 1
ATOM 2362 C CA . LEU B 1 122 ? 9.25 4.973 9.172 1 97.81 122 LEU B CA 1
ATOM 2363 C C . LEU B 1 122 ? 9.211 4.875 10.695 1 97.81 122 LEU B C 1
ATOM 2365 O O . LEU B 1 122 ? 8.555 3.988 11.25 1 97.81 122 LEU B O 1
ATOM 2369 N N . ALA B 1 123 ? 9.906 5.754 11.352 1 98 123 ALA B N 1
ATOM 2370 C CA . ALA B 1 123 ? 9.852 5.863 12.812 1 98 123 ALA B CA 1
ATOM 2371 C C . ALA B 1 123 ? 9.039 7.082 13.242 1 98 123 ALA B C 1
ATOM 2373 O O . ALA B 1 123 ? 9.242 8.188 12.727 1 98 123 ALA B O 1
ATOM 2374 N N . LEU B 1 124 ? 8.133 6.859 14.148 1 98.31 124 LEU B N 1
ATOM 2375 C CA . LEU B 1 124 ? 7.34 7.922 14.75 1 98.31 124 LEU B CA 1
ATOM 2376 C C . LEU B 1 124 ? 7.684 8.094 16.219 1 98.31 124 LEU B C 1
ATOM 2378 O O . LEU B 1 124 ? 7.719 7.113 16.969 1 98.31 124 LEU B O 1
ATOM 2382 N N . ALA B 1 125 ? 8.016 9.281 16.594 1 98.25 125 ALA B N 1
ATOM 2383 C CA . ALA B 1 125 ? 8.211 9.641 18 1 98.25 125 ALA B CA 1
ATOM 2384 C C . ALA B 1 125 ? 7.273 10.773 18.406 1 98.25 125 ALA B C 1
ATOM 2386 O O . ALA B 1 125 ? 7.414 11.906 17.938 1 98.25 125 ALA B O 1
ATOM 2387 N N . VAL B 1 126 ? 6.336 10.477 19.266 1 98.44 126 VAL B N 1
ATOM 2388 C CA . VAL B 1 126 ? 5.438 11.516 19.766 1 98.44 126 VAL B CA 1
ATOM 2389 C C . VAL B 1 126 ? 6.09 12.242 20.938 1 98.44 126 VAL B C 1
ATOM 2391 O O . VAL B 1 126 ? 6.055 11.758 22.078 1 98.44 126 VAL B O 1
ATOM 2394 N N . LYS B 1 127 ? 6.617 13.312 20.703 1 96.5 127 LYS B N 1
ATOM 2395 C CA . LYS B 1 127 ? 7.441 14.031 21.672 1 96.5 127 LYS B CA 1
ATOM 2396 C C . LYS B 1 127 ? 6.582 14.711 22.734 1 96.5 127 LYS B C 1
ATOM 2398 O O . LYS B 1 127 ? 7.012 14.883 23.875 1 96.5 127 LYS B O 1
ATOM 2403 N N . GLY B 1 128 ? 5.398 15.195 22.344 1 96.56 128 GLY B N 1
ATOM 2404 C CA . GLY B 1 128 ? 4.523 15.867 23.297 1 96.56 128 GLY B CA 1
ATOM 2405 C C . GLY B 1 128 ? 3.297 16.469 22.641 1 96.56 128 GLY B C 1
ATOM 2406 O O . GLY B 1 128 ? 2.85 16.016 21.594 1 96.56 128 GLY B O 1
ATOM 2407 N N . LYS B 1 129 ? 2.752 17.375 23.453 1 97.75 129 LYS B N 1
ATOM 2408 C CA . LYS B 1 129 ? 1.564 18.094 23.016 1 97.75 129 LYS B CA 1
ATOM 2409 C C . LYS B 1 129 ? 1.867 19.578 22.812 1 97.75 129 LYS B C 1
ATOM 2411 O O . LYS B 1 129 ? 2.811 20.109 23.391 1 97.75 129 LYS B O 1
ATOM 2416 N N . ASP B 1 130 ? 1.147 20.125 21.875 1 96.94 130 ASP B N 1
ATOM 2417 C CA . ASP B 1 130 ? 1.228 21.562 21.594 1 96.94 130 ASP B CA 1
ATOM 2418 C C . ASP B 1 130 ? -0.112 22.094 21.109 1 96.94 130 ASP B C 1
ATOM 2420 O O . ASP B 1 130 ? -1.135 21.422 21.203 1 96.94 130 ASP B O 1
ATOM 2424 N N . SER B 1 131 ? -0.145 23.328 20.734 1 97.94 131 SER B N 1
ATOM 2425 C CA . SER B 1 131 ? -1.291 23.953 20.078 1 97.94 131 SER B CA 1
ATOM 2426 C C . SER B 1 131 ? -0.872 24.672 18.797 1 97.94 131 SER B C 1
ATOM 2428 O O . SER B 1 131 ? 0.29 25.062 18.656 1 97.94 131 SER B O 1
ATOM 2430 N N . TYR B 1 132 ? -1.787 24.734 17.906 1 97.94 132 TYR B N 1
ATOM 2431 C CA . TYR B 1 132 ? -1.53 25.406 16.641 1 97.94 132 TYR B CA 1
ATOM 2432 C C . TYR B 1 132 ? -2.725 26.25 16.219 1 97.94 132 TYR B C 1
ATOM 2434 O O . TYR B 1 132 ? -3.875 25.828 16.375 1 97.94 132 TYR B O 1
ATOM 2442 N N . LYS B 1 133 ? -2.41 27.438 15.695 1 97.56 133 LYS B N 1
ATOM 2443 C CA . LYS B 1 133 ? -3.479 28.359 15.352 1 97.56 133 LYS B CA 1
ATOM 2444 C C . LYS B 1 133 ? -3.738 28.375 13.852 1 97.56 133 LYS B C 1
ATOM 2446 O O . LYS B 1 133 ? -2.801 28.406 13.055 1 97.56 133 LYS B O 1
ATOM 2451 N N . LEU B 1 134 ? -4.977 28.312 13.508 1 97.75 134 LEU B N 1
ATOM 2452 C CA . LEU B 1 134 ? -5.492 28.547 12.164 1 97.75 134 LEU B CA 1
ATOM 2453 C C . LEU B 1 134 ? -6.492 29.703 12.156 1 97.75 134 LEU B C 1
ATOM 2455 O O . LEU B 1 134 ? -7.645 29.531 12.562 1 97.75 134 LEU B O 1
ATOM 2459 N N . GLY B 1 135 ? -6.031 30.875 11.57 1 95.62 135 GLY B N 1
ATOM 2460 C CA . GLY B 1 135 ? -6.863 32.062 11.766 1 95.62 135 GLY B CA 1
ATOM 2461 C C . GLY B 1 135 ? -7.172 32.312 13.227 1 95.62 135 GLY B C 1
ATOM 2462 O O . GLY B 1 135 ? -6.262 32.438 14.047 1 95.62 135 GLY B O 1
ATOM 2463 N N . ASP B 1 136 ? -8.484 32.344 13.539 1 94 136 ASP B N 1
ATOM 2464 C CA . ASP B 1 136 ? -8.906 32.625 14.906 1 94 136 ASP B CA 1
ATOM 2465 C C . ASP B 1 136 ? -9.117 31.359 15.711 1 94 136 ASP B C 1
ATOM 2467 O O . ASP B 1 136 ? -9.445 31.422 16.906 1 94 136 ASP B O 1
ATOM 2471 N N . CYS B 1 137 ? -8.828 30.219 15.117 1 95.69 137 CYS B N 1
ATOM 2472 C CA . CYS B 1 137 ? -9.062 28.938 15.766 1 95.69 137 CYS B CA 1
ATOM 2473 C C . CYS B 1 137 ? -7.773 28.359 16.328 1 95.69 137 CYS B C 1
ATOM 2475 O O . CYS B 1 137 ? -6.707 28.531 15.734 1 95.69 137 CYS B O 1
ATOM 2477 N N . LYS B 1 138 ? -7.875 27.75 17.453 1 96.69 138 LYS B N 1
ATOM 2478 C CA . LYS B 1 138 ? -6.754 27.062 18.094 1 96.69 138 LYS B CA 1
ATOM 2479 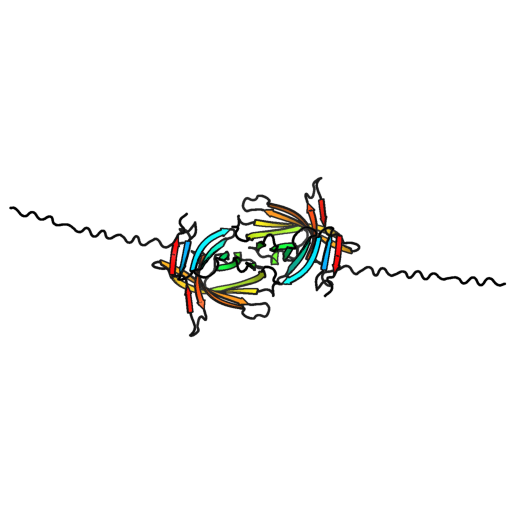C C . LYS B 1 138 ? -7.012 25.562 18.172 1 96.69 138 LYS B C 1
ATOM 2481 O O . LYS B 1 138 ? -8.078 25.125 18.609 1 96.69 138 LYS B O 1
ATOM 2486 N N . TYR B 1 139 ? -6.008 24.797 17.781 1 97.69 139 TYR B N 1
ATOM 2487 C CA . TYR B 1 139 ? -6.152 23.344 17.75 1 97.69 139 TYR B CA 1
ATOM 2488 C C . TYR B 1 139 ? -5.094 22.672 18.609 1 97.69 139 TYR B C 1
ATOM 2490 O O . TYR B 1 139 ? -3.934 23.094 18.625 1 97.69 139 TYR B O 1
ATOM 2498 N N . ASN B 1 140 ? -5.539 21.641 19.344 1 97.62 140 ASN B N 1
ATOM 2499 C CA . ASN B 1 140 ? -4.574 20.75 19.984 1 97.62 140 ASN B CA 1
ATOM 2500 C C . ASN B 1 140 ? -3.865 19.859 18.984 1 97.62 140 ASN B C 1
ATOM 2502 O O . ASN B 1 140 ? -4.508 19.234 18.125 1 97.62 140 ASN B O 1
ATOM 2506 N N . VAL B 1 141 ? -2.484 19.844 19.141 1 98.44 141 VAL B N 1
ATOM 2507 C CA . VAL B 1 141 ? -1.721 19.016 18.219 1 98.44 141 VAL B CA 1
ATOM 2508 C C . VAL B 1 141 ? -0.727 18.156 19 1 98.44 141 VAL B C 1
ATOM 2510 O O . VAL B 1 141 ? -0.366 18.484 20.125 1 98.44 141 VAL B O 1
ATOM 2513 N N . LEU B 1 142 ? -0.462 17.016 18.469 1 98.69 142 LEU B N 1
ATOM 2514 C CA . LEU B 1 142 ? 0.688 16.234 18.891 1 98.69 142 LEU B CA 1
ATOM 2515 C C . LEU B 1 142 ? 1.937 16.625 18.109 1 98.69 142 LEU B C 1
ATOM 2517 O O . LEU B 1 142 ? 1.865 16.859 16.891 1 98.69 142 LEU B O 1
ATOM 2521 N N . VAL B 1 143 ? 3.096 16.719 18.797 1 98 143 VAL B N 1
ATOM 2522 C CA . VAL B 1 143 ? 4.398 16.938 18.172 1 98 143 VAL B CA 1
ATOM 2523 C C . VAL B 1 143 ? 5.035 15.602 17.828 1 98 143 VAL B C 1
ATOM 2525 O O . VAL B 1 143 ? 5.555 14.906 18.703 1 98 143 VAL B O 1
ATOM 2528 N N . VAL B 1 144 ? 4.984 15.258 16.547 1 98.5 144 VAL B N 1
ATOM 2529 C CA . VAL B 1 144 ? 5.363 13.914 16.125 1 98.5 144 VAL B CA 1
ATOM 2530 C C . VAL B 1 144 ? 6.621 13.977 15.258 1 98.5 144 VAL B C 1
ATOM 2532 O O . VAL B 1 144 ? 6.586 14.477 14.133 1 98.5 144 VAL B O 1
ATOM 2535 N N . GLY B 1 145 ? 7.715 13.477 15.766 1 97.88 145 GLY B N 1
ATOM 2536 C CA . GLY B 1 145 ? 8.898 13.289 14.93 1 97.88 145 GLY B CA 1
ATOM 2537 C C . GLY B 1 145 ? 8.766 12.133 13.961 1 97.88 145 GLY B C 1
ATOM 2538 O O . GLY B 1 145 ? 8.398 11.016 14.359 1 97.88 145 GLY B O 1
ATOM 2539 N N . GLU B 1 146 ? 8.945 12.383 12.68 1 97.56 146 GLU B N 1
ATOM 2540 C CA . GLU B 1 146 ? 8.945 11.367 11.633 1 97.56 146 GLU B CA 1
ATOM 2541 C C . GLU B 1 146 ? 10.328 11.203 11.016 1 97.56 146 GLU B C 1
ATOM 2543 O O . GLU B 1 146 ? 10.922 12.172 10.539 1 97.56 146 GLU B O 1
ATOM 2548 N N . THR B 1 147 ? 10.789 9.984 11.023 1 96.94 147 THR B N 1
ATOM 2549 C CA . THR B 1 147 ? 12.062 9.68 10.391 1 96.94 147 THR B CA 1
ATOM 2550 C C . THR B 1 147 ? 11.93 8.477 9.461 1 96.94 147 THR B C 1
ATOM 2552 O O . THR B 1 147 ? 11.445 7.422 9.867 1 96.94 147 THR B O 1
ATOM 2555 N N . ILE B 1 148 ? 12.32 8.648 8.211 1 97.12 148 ILE B N 1
ATOM 2556 C CA . ILE B 1 148 ? 12.375 7.547 7.254 1 97.12 148 ILE B CA 1
ATOM 2557 C C . ILE B 1 148 ? 13.82 7.148 7.004 1 97.12 148 ILE B C 1
ATOM 2559 O O . ILE B 1 148 ? 14.656 7.996 6.672 1 97.12 148 ILE B O 1
ATOM 2563 N N . THR B 1 149 ? 14.078 5.891 7.16 1 97.75 149 THR B N 1
ATOM 2564 C CA . THR B 1 149 ? 15.414 5.363 6.906 1 97.75 149 THR B CA 1
ATOM 2565 C C . THR B 1 149 ? 15.367 4.254 5.859 1 97.75 149 THR B C 1
ATOM 2567 O O . THR B 1 149 ? 14.367 3.539 5.75 1 97.75 149 THR B O 1
ATOM 2570 N N . GLY B 1 150 ? 16.438 4.195 5.066 1 95.94 150 GLY B N 1
ATOM 2571 C CA . GLY B 1 150 ? 16.562 3.098 4.121 1 95.94 150 GLY B CA 1
ATOM 2572 C C . GLY B 1 150 ? 17.125 1.833 4.746 1 95.94 150 GLY B C 1
ATOM 2573 O O . GLY B 1 150 ? 17.344 1.78 5.957 1 95.94 150 GLY B O 1
ATOM 2574 N N . ASP B 1 151 ? 17.375 0.888 3.877 1 92.12 151 ASP B N 1
ATOM 2575 C CA . ASP B 1 151 ? 17.859 -0.408 4.344 1 92.12 151 ASP B CA 1
ATOM 2576 C C . ASP B 1 151 ? 19.281 -0.302 4.883 1 92.12 151 ASP B C 1
ATOM 2578 O O . ASP B 1 151 ? 19.688 -1.097 5.734 1 92.12 151 ASP B O 1
ATOM 2582 N N . SER B 1 152 ? 19.969 0.706 4.414 1 92.12 152 SER B N 1
ATOM 2583 C CA . SER B 1 152 ? 21.344 0.912 4.875 1 92.12 152 SER B CA 1
ATOM 2584 C C . SER B 1 152 ? 21.375 1.611 6.23 1 92.12 152 SER B C 1
ATOM 2586 O O . SER B 1 152 ? 22.438 1.729 6.852 1 92.12 152 SER B O 1
ATOM 2588 N N . GLY B 1 153 ? 20.266 2.111 6.59 1 92.31 153 GLY B N 1
ATOM 2589 C CA . GLY B 1 153 ? 20.203 2.877 7.824 1 92.31 153 GLY B CA 1
ATOM 2590 C C . GLY B 1 153 ? 20.328 4.371 7.609 1 92.31 153 GLY B C 1
ATOM 2591 O O . GLY B 1 153 ? 20.141 5.16 8.539 1 92.31 153 GLY B O 1
ATOM 2592 N N . ALA B 1 154 ? 20.609 4.754 6.41 1 95.88 154 ALA B N 1
ATOM 2593 C CA . ALA B 1 154 ? 20.734 6.172 6.094 1 95.88 154 ALA B CA 1
ATOM 2594 C C . ALA B 1 154 ? 19.391 6.879 6.184 1 95.88 154 ALA B C 1
ATOM 2596 O O . ALA B 1 154 ? 18.375 6.336 5.746 1 95.88 154 ALA B O 1
ATOM 2597 N N . VAL B 1 155 ? 19.406 8.047 6.73 1 95.44 155 VAL B N 1
ATOM 2598 C CA . VAL B 1 155 ? 18.188 8.844 6.832 1 95.44 155 VAL B CA 1
ATOM 2599 C C . VAL B 1 155 ? 17.812 9.398 5.457 1 95.44 155 VAL B C 1
ATOM 2601 O O . VAL B 1 155 ? 18.641 10.031 4.797 1 95.44 155 VAL B O 1
ATOM 2604 N N . ILE B 1 156 ? 16.672 9.148 5.082 1 94.62 156 ILE B N 1
ATOM 2605 C CA . ILE B 1 156 ? 16.141 9.617 3.809 1 94.62 156 ILE B CA 1
ATOM 2606 C C . ILE B 1 156 ? 15.391 10.93 4.016 1 94.62 156 ILE B C 1
ATOM 2608 O O . ILE B 1 156 ? 15.484 11.844 3.195 1 94.62 156 ILE B O 1
ATOM 2612 N N . ASP B 1 157 ? 14.656 11.016 5.059 1 92.75 157 ASP B N 1
ATOM 2613 C CA . ASP B 1 157 ? 13.852 12.188 5.375 1 92.75 157 ASP B CA 1
ATOM 2614 C C . ASP B 1 157 ? 13.539 12.25 6.871 1 92.75 157 ASP B C 1
ATOM 2616 O O . ASP B 1 157 ? 13.445 11.219 7.535 1 92.75 157 ASP B O 1
ATOM 2620 N N . SER B 1 158 ? 13.531 13.516 7.395 1 94.38 158 SER B N 1
ATOM 2621 C CA . SER B 1 158 ? 13.203 13.711 8.805 1 94.38 158 SER B CA 1
ATOM 2622 C C . SER B 1 158 ? 12.539 15.07 9.023 1 94.38 158 SER B C 1
ATOM 2624 O O . SER B 1 158 ? 13.008 16.094 8.523 1 94.38 158 SER B O 1
ATOM 2626 N N . PHE B 1 159 ? 11.445 15.062 9.75 1 95.12 159 PHE B N 1
ATOM 2627 C CA . PHE B 1 159 ? 10.766 16.297 10.141 1 95.12 159 PHE B CA 1
ATOM 2628 C C . PHE B 1 159 ? 9.844 16.047 11.328 1 95.12 159 PHE B C 1
ATOM 2630 O O . PHE B 1 159 ? 9.648 14.906 11.742 1 95.12 159 PHE B O 1
ATOM 2637 N N . THR B 1 160 ? 9.406 17.172 11.875 1 97.69 160 THR B N 1
ATOM 2638 C CA . THR B 1 160 ? 8.406 17.125 12.945 1 97.69 160 THR B CA 1
ATOM 2639 C C . THR B 1 160 ? 7.047 17.594 12.438 1 97.69 160 THR B C 1
ATOM 2641 O O . THR B 1 160 ? 6.926 18.672 11.867 1 97.69 160 THR B O 1
ATOM 2644 N N . ALA B 1 161 ? 6.078 16.75 12.625 1 98.44 161 ALA B N 1
ATOM 2645 C CA . ALA B 1 161 ? 4.707 17.094 12.25 1 98.44 161 ALA B CA 1
ATOM 2646 C C . ALA B 1 161 ? 3.924 17.609 13.453 1 98.44 161 ALA B C 1
ATOM 2648 O O . ALA B 1 161 ? 3.979 17.031 14.539 1 98.44 161 ALA B O 1
ATOM 2649 N N . LEU B 1 162 ? 3.279 18.719 13.273 1 98.75 162 LEU B N 1
ATOM 2650 C CA . LEU B 1 162 ? 2.23 19.141 14.203 1 98.75 162 LEU B CA 1
ATOM 2651 C C . LEU B 1 162 ? 0.883 18.547 13.789 1 98.75 162 LEU B C 1
ATOM 2653 O O . LEU B 1 162 ? 0.181 19.125 12.953 1 98.75 162 LEU B O 1
ATOM 2657 N N . TYR B 1 163 ? 0.548 17.469 14.391 1 98.81 163 TYR B N 1
ATOM 2658 C CA . TYR B 1 163 ? -0.543 16.594 13.961 1 98.81 163 TYR B CA 1
ATOM 2659 C C . TYR B 1 163 ? -1.775 16.797 14.836 1 98.81 163 TYR B C 1
ATOM 2661 O O . TYR B 1 163 ? -1.703 16.672 16.062 1 98.81 163 TYR B O 1
ATOM 2669 N N . SER B 1 164 ? -2.91 17.156 14.266 1 98.44 164 SER B N 1
ATOM 2670 C CA . SER B 1 164 ? -4.184 17.234 14.977 1 98.44 164 SER B CA 1
ATOM 2671 C C . SER B 1 164 ? -4.93 15.906 14.914 1 98.44 164 SER B C 1
ATOM 2673 O O . SER B 1 164 ? -5.488 15.547 13.875 1 98.44 164 SER B O 1
ATOM 2675 N N . PRO B 1 165 ? -4.945 15.172 16.047 1 97.56 165 PRO B N 1
ATOM 2676 C CA . PRO B 1 165 ? -5.695 13.914 16.016 1 97.56 165 PRO B CA 1
ATOM 2677 C C . PRO B 1 165 ? -7.18 14.117 15.727 1 97.56 165 PRO B C 1
ATOM 2679 O O . PRO B 1 165 ? -7.812 13.273 15.086 1 97.56 165 PRO B O 1
ATOM 2682 N N . ASP B 1 166 ? -7.711 15.211 16.125 1 96.56 166 ASP B N 1
ATOM 2683 C CA . ASP B 1 166 ? -9.133 15.484 15.922 1 96.56 166 ASP B CA 1
ATOM 2684 C C . ASP B 1 166 ? -9.453 15.672 14.445 1 96.56 166 ASP B C 1
ATOM 2686 O O . ASP B 1 166 ? -10.422 15.086 13.938 1 96.56 166 ASP B O 1
ATOM 2690 N N . LEU B 1 167 ? -8.648 16.453 13.758 1 97.5 167 LEU B N 1
ATOM 2691 C CA . LEU B 1 167 ? -8.867 16.734 12.344 1 97.5 167 LEU B CA 1
ATOM 2692 C C . LEU B 1 167 ? -8.258 15.633 11.477 1 97.5 167 LEU B C 1
ATOM 2694 O O . LEU B 1 167 ? -8.547 15.555 10.281 1 97.5 167 LEU B O 1
ATOM 2698 N N . GLN B 1 168 ? -7.379 14.844 12.062 1 97.81 168 GLN B N 1
ATOM 2699 C CA . GLN B 1 168 ? -6.562 13.883 11.32 1 97.81 168 GLN B CA 1
ATOM 2700 C C . GLN B 1 168 ? -5.812 14.57 10.18 1 97.81 168 GLN B C 1
ATOM 2702 O O . GLN B 1 168 ? -5.922 14.156 9.023 1 97.81 168 GLN B O 1
ATOM 2707 N N . ALA B 1 169 ? -4.996 15.5 10.602 1 98.62 169 ALA B N 1
ATOM 2708 C CA . ALA B 1 169 ? -4.25 16.297 9.633 1 98.62 169 ALA B CA 1
ATOM 2709 C C . ALA B 1 169 ? -2.992 16.891 10.266 1 98.62 169 ALA B C 1
ATOM 2711 O O . ALA B 1 169 ? -2.994 17.266 11.438 1 98.62 169 ALA B O 1
ATOM 2712 N N . VAL B 1 170 ? -2.016 16.922 9.477 1 98.81 170 VAL B N 1
ATOM 2713 C CA . VAL B 1 170 ? -0.825 17.672 9.844 1 98.81 170 VAL B CA 1
ATOM 2714 C C . VAL B 1 170 ? -1.026 19.156 9.5 1 98.81 170 VAL B C 1
ATOM 2716 O O . VAL B 1 170 ? -1.188 19.5 8.328 1 98.81 170 VAL B O 1
ATOM 2719 N N . LEU B 1 171 ? -0.972 19.969 10.492 1 98.81 171 LEU B N 1
ATOM 2720 C CA . LEU B 1 171 ? -1.281 21.375 10.281 1 98.81 171 LEU B CA 1
ATOM 2721 C C . LEU B 1 171 ? -0.022 22.172 9.938 1 98.81 171 LEU B C 1
ATOM 2723 O O . LEU B 1 171 ? -0.092 23.188 9.25 1 98.81 171 LEU B O 1
ATOM 2727 N N . ALA B 1 172 ? 1.056 21.672 10.43 1 98.56 172 ALA B N 1
ATOM 2728 C CA . ALA B 1 172 ? 2.35 22.297 10.164 1 98.56 172 ALA B CA 1
ATOM 2729 C C . ALA B 1 172 ? 3.484 21.281 10.305 1 98.56 172 ALA B C 1
ATOM 2731 O O . ALA B 1 172 ? 3.312 20.234 10.914 1 98.56 172 ALA B O 1
ATOM 2732 N N . ARG B 1 173 ? 4.578 21.641 9.703 1 97.81 173 ARG B N 1
ATOM 2733 C CA . ARG B 1 173 ? 5.816 20.875 9.828 1 97.81 173 ARG B CA 1
ATOM 2734 C C . ARG B 1 173 ? 6.949 21.75 10.344 1 97.81 173 ARG B C 1
ATOM 2736 O O . ARG B 1 173 ? 7.066 22.922 9.953 1 97.81 173 ARG B O 1
ATOM 2743 N N . ARG B 1 174 ? 7.688 21.172 11.219 1 96.81 174 ARG B N 1
ATOM 2744 C CA . ARG B 1 174 ? 8.914 21.797 11.703 1 96.81 174 ARG B CA 1
ATOM 2745 C C . ARG B 1 174 ? 10.148 21.078 11.164 1 96.81 174 ARG B C 1
ATOM 2747 O O . ARG B 1 174 ? 10.211 19.844 11.188 1 96.81 174 ARG B O 1
ATOM 2754 N N . TYR B 1 175 ? 11.055 21.875 10.68 1 93.5 175 TYR B N 1
ATOM 2755 C CA . TYR B 1 175 ? 12.312 21.344 10.164 1 93.5 175 TYR B CA 1
ATOM 2756 C C . TYR B 1 175 ? 13.484 21.781 11.031 1 93.5 175 TYR B C 1
ATOM 2758 O O . TYR B 1 175 ? 13.453 22.844 11.656 1 93.5 175 TYR B O 1
ATOM 2766 N N . ASP B 1 176 ? 14.461 20.953 11.094 1 87.62 176 ASP B N 1
ATOM 2767 C CA . ASP B 1 176 ? 15.703 21.219 11.812 1 87.62 176 ASP B CA 1
ATOM 2768 C C . ASP B 1 176 ? 15.414 21.594 13.266 1 87.62 176 ASP B C 1
ATOM 2770 O O . ASP B 1 176 ? 15.992 22.547 13.789 1 87.62 176 ASP B O 1
ATOM 2774 N N . GLU B 1 177 ? 14.5 20.844 13.797 1 82.31 177 GLU B N 1
ATOM 2775 C CA . GLU B 1 177 ? 14.055 21.172 15.148 1 82.31 177 GLU B CA 1
ATOM 2776 C C . GLU B 1 177 ? 15.211 21.078 16.156 1 82.31 177 GLU B C 1
ATOM 2778 O O . GLU B 1 177 ? 15.961 20.109 16.141 1 82.31 177 GLU B O 1
ATOM 2783 N N . GLY B 1 178 ? 15.297 22.062 16.938 1 81.38 178 GLY B N 1
ATOM 2784 C CA . GLY B 1 178 ? 16.297 22.109 17.984 1 81.38 178 GLY B CA 1
ATOM 2785 C C . GLY B 1 178 ? 17.594 22.781 17.562 1 81.38 178 GLY B C 1
ATOM 2786 O O . GLY B 1 178 ? 18.531 22.891 18.344 1 81.38 178 GLY B O 1
ATOM 2787 N N . THR B 1 179 ? 17.562 23.141 16.344 1 87.94 179 THR B N 1
ATOM 2788 C CA . THR B 1 179 ? 18.75 23.844 15.859 1 87.94 179 THR B CA 1
ATOM 2789 C C . THR B 1 179 ? 18.422 25.312 15.594 1 87.94 179 THR B C 1
ATOM 2791 O O . THR B 1 179 ? 17.266 25.734 15.711 1 87.94 179 THR B O 1
ATOM 2794 N N . SER B 1 180 ? 19.5 26.094 15.328 1 92.31 180 SER B N 1
ATOM 2795 C CA . SER B 1 180 ? 19.344 27.5 15.016 1 92.31 180 SER B CA 1
ATOM 2796 C C . SER B 1 180 ? 18.609 27.703 13.688 1 92.31 180 SER B C 1
ATOM 2798 O O . SER B 1 180 ? 18.109 28.781 13.398 1 92.31 180 SER B O 1
ATOM 2800 N N . ALA B 1 181 ? 18.5 26.656 12.852 1 92.38 181 ALA B N 1
ATOM 2801 C CA . ALA B 1 181 ? 17.875 26.719 11.531 1 92.38 181 ALA B CA 1
ATOM 2802 C C . ALA B 1 181 ? 16.438 26.219 11.586 1 92.38 181 ALA B C 1
ATOM 2804 O O . ALA B 1 181 ? 15.828 25.953 10.547 1 92.38 181 ALA B O 1
ATOM 2805 N N . GLN B 1 182 ? 15.906 26.109 12.742 1 90.5 182 GLN B N 1
ATOM 2806 C CA . GLN B 1 182 ? 14.547 25.594 12.875 1 90.5 182 GLN B CA 1
ATOM 2807 C C . GLN B 1 182 ? 13.555 26.469 12.125 1 90.5 182 GLN B C 1
ATOM 2809 O O . GLN B 1 182 ? 13.625 27.703 12.188 1 90.5 182 GLN B O 1
ATOM 2814 N N . SER B 1 183 ? 12.711 25.859 11.352 1 93.75 183 SER B N 1
ATOM 2815 C CA . SER B 1 183 ? 11.641 26.547 10.648 1 93.75 183 SER B CA 1
ATOM 2816 C C . SER B 1 183 ? 10.328 25.766 10.727 1 93.75 183 SER B C 1
ATOM 2818 O O . SER B 1 183 ? 10.336 24.547 10.953 1 93.75 183 SER B O 1
ATOM 2820 N N . GLU B 1 184 ? 9.297 26.516 10.695 1 94.94 184 GLU B N 1
ATOM 2821 C CA . GLU B 1 184 ? 7.957 25.938 10.727 1 94.94 184 GLU B CA 1
ATOM 2822 C C . GLU B 1 184 ? 7.125 26.406 9.531 1 94.94 184 GLU B C 1
ATOM 2824 O O . GLU B 1 184 ? 7.059 27.594 9.25 1 94.94 184 GLU B O 1
ATOM 2829 N N . VAL B 1 185 ? 6.648 25.484 8.797 1 96.19 185 VAL B N 1
ATOM 2830 C CA . VAL B 1 185 ? 5.785 25.766 7.652 1 96.19 185 VAL B CA 1
ATOM 2831 C C . VAL B 1 185 ? 4.418 25.109 7.867 1 96.19 185 VAL B C 1
ATOM 2833 O O . VAL B 1 185 ? 4.324 23.891 8.047 1 96.19 185 VAL B O 1
ATOM 2836 N N . GLY B 1 186 ? 3.418 25.984 7.875 1 98.06 186 GLY B N 1
ATOM 2837 C CA . GLY B 1 186 ? 2.105 25.438 8.172 1 98.06 186 GLY B CA 1
ATOM 2838 C C . GLY B 1 186 ? 0.976 26.172 7.484 1 98.06 186 GLY B C 1
ATOM 2839 O O . GLY B 1 186 ? 1.202 27.203 6.844 1 98.06 186 GLY B O 1
ATOM 2840 N N . PHE B 1 187 ? -0.173 25.609 7.566 1 98.62 187 PHE B N 1
ATOM 2841 C CA . PHE B 1 187 ? -1.379 26.234 7.039 1 98.62 187 PHE B CA 1
ATOM 2842 C C . PHE B 1 187 ? -1.772 27.438 7.875 1 98.62 187 PHE B C 1
ATOM 2844 O O . PHE B 1 187 ? -1.357 27.562 9.031 1 98.62 187 PHE B O 1
ATOM 2851 N N . GLU B 1 188 ? -2.635 28.328 7.262 1 98.44 188 GLU B N 1
ATOM 2852 C CA . GLU B 1 188 ? -2.961 29.562 7.945 1 98.44 188 GLU B CA 1
ATOM 2853 C C . GLU B 1 188 ? -4.461 29.672 8.219 1 98.44 188 GLU B C 1
ATOM 2855 O O . GLU B 1 188 ? -4.883 30.375 9.141 1 98.44 188 GLU B O 1
ATOM 2860 N N . THR B 1 189 ? -5.211 28.984 7.398 1 97.31 189 THR B N 1
ATOM 2861 C CA . THR B 1 189 ? -6.656 29.094 7.574 1 97.31 189 THR B CA 1
ATOM 2862 C C . THR B 1 189 ? -7.324 27.734 7.41 1 97.31 189 THR B C 1
ATOM 2864 O O . THR B 1 189 ? -6.734 26.812 6.848 1 97.31 189 THR B O 1
ATOM 2867 N N . ILE B 1 190 ? -8.492 27.609 7.91 1 97.12 190 ILE B N 1
ATOM 2868 C CA . ILE B 1 190 ? -9.32 26.406 7.793 1 97.12 190 ILE B CA 1
ATOM 2869 C C . ILE B 1 190 ? -10.773 26.812 7.527 1 97.12 190 ILE B C 1
ATOM 2871 O O . ILE B 1 190 ? -11.266 27.781 8.102 1 97.12 190 ILE B O 1
ATOM 2875 N N . LYS B 1 191 ? -11.43 26.141 6.617 1 94.19 191 LYS B N 1
ATOM 2876 C CA . LYS B 1 191 ? -12.844 26.312 6.316 1 94.19 191 LYS B CA 1
ATOM 2877 C C . LYS B 1 191 ? -13.531 24.984 6.074 1 94.19 191 LYS B C 1
ATOM 2879 O O . LYS B 1 191 ? -12.922 24.047 5.535 1 94.19 191 LYS B O 1
ATOM 2884 N N . PRO B 1 192 ? -14.75 24.859 6.504 1 93.38 192 PRO B N 1
ATOM 2885 C CA . PRO B 1 192 ? -15.469 23.625 6.168 1 93.38 192 PRO B CA 1
ATOM 2886 C C . PRO B 1 192 ? -15.711 23.469 4.668 1 93.38 192 PRO B C 1
ATOM 2888 O O . PRO B 1 192 ? -15.773 24.469 3.947 1 93.38 192 PRO B O 1
ATOM 2891 N N . LEU B 1 193 ? -15.664 22.203 4.273 1 91.81 193 LEU B N 1
ATOM 2892 C CA . LEU B 1 193 ? -16.078 21.938 2.9 1 91.81 193 LEU B CA 1
ATOM 2893 C C . LEU B 1 193 ? -17.594 21.891 2.791 1 91.81 193 LEU B C 1
ATOM 2895 O O . LEU B 1 193 ? -18.266 21.297 3.643 1 91.81 193 LEU B O 1
ATOM 2899 N N . LYS B 1 194 ? -18.203 22.859 2.209 1 75 194 LYS B N 1
ATOM 2900 C CA . LYS B 1 194 ? -19.656 22.859 2.031 1 75 194 LYS B CA 1
ATOM 2901 C C . LYS B 1 194 ? -20.094 21.688 1.16 1 75 194 LYS B C 1
ATOM 2903 O O . LYS B 1 194 ? -19.391 21.297 0.225 1 75 194 LYS B O 1
ATOM 2908 N N . GLU B 1 195 ? -21.016 20.766 1.676 1 60.81 195 GLU B N 1
ATOM 2909 C CA . GLU B 1 195 ? -21.594 19.688 0.88 1 60.81 195 GLU B CA 1
ATOM 2910 C C . GLU B 1 195 ? -22.094 20.203 -0.471 1 60.81 195 GLU B C 1
ATOM 2912 O O . GLU B 1 195 ? -22.469 21.359 -0.597 1 60.81 195 GLU B O 1
#

pLDDT: mean 89.43, std 16.97, range [25.28, 98.81]

Radius of gyration: 29.75 Å; Cα contacts (8 Å, |Δi|>4): 910; chains: 2; bounding box: 80×136×78 Å

Sequence (390 aa):
MKILTIGMTLAMLAGTAQAADCVDGKSAKAGFVLEKPGIRSEFRPAPGGMIAVANKYESDSPQTQYLYAGLIEVFRDSDTGRLSMIPLGDLKKLFPLKAGAKSKTEFVRLSSKKAPKGTETLALAVKGKDSYKLGDCKYNVLVVGETITGDSGAVIDSFTALYSPDLQAVLARRYDEGTSAQSEVGFETIKPLKEMKILTIGMTLAMLAGTAQAADCVDGKSAKAGFVLEKPGIRSEFRPAPGGMIAVANKYESDSPQTQYLYAGLIEVFRDSDTGRLSMIPLGDLKKLFPLKAGAKSKTEFVRLSSKKAPKGTETLALAVKGKDSYKLGDCKYNVLVVGETITGDSGAVIDSFTALYSPDLQAVLARRYDEGTSAQSEVGFETIKPLKE

Foldseek 3Di:
DPPPDDPPPPPPPPPPPVPPPDDWLVNQQQWKWFDDPFKIWTWHDDPPQKIWIWIDGPPDWIKIWIARLAPHTAWIDTPVWIKGWAWPDDPVVCPDDDAQDKDKTKTWIDTPPDDTPAIKMKIKHFNAWDWDDAAPDIAIFTWIWIWIAGPVRDTPDIWTFRAGSGNSHGFKIWPPPPDPPIDIDGTHHMDHDDD/DPPPPPPPPPPPPPPPPVPPPDDWLVNQQQWKWFDDPFKIWTWHDDPPQKIWIWIDGPPDWIKIWIARLAPHTAWIDTPVWIKGWAWPDDPVVCPDDDAQDKDKTKTWIDTPPDDTPAIKMKIKHFNAWDWDDAAPDIAIFTWIWIWIAGPVRDTPDIWTFRAGSGNSHGFKIWPPPPDPPIDIDGTHHMDHDDD

Solvent-accessible surface area (backbone atoms only — not comparable to full-atom values): 21092 Å² total; per-residue (Å²): 133,85,80,70,88,77,82,78,78,80,74,74,74,70,67,70,72,68,74,74,79,67,77,41,48,80,75,27,69,70,10,31,33,40,30,39,96,60,39,40,33,39,39,26,76,40,55,80,57,22,23,34,34,42,37,42,42,76,88,51,77,50,34,40,34,35,13,48,57,24,71,47,71,35,34,37,41,41,91,86,46,50,42,36,42,37,43,42,34,46,56,63,74,62,52,82,80,49,70,70,42,71,51,70,42,40,29,34,55,42,42,77,98,45,81,58,89,37,36,33,38,40,35,40,35,24,74,30,77,50,72,47,64,34,69,94,34,76,39,66,22,37,36,30,37,39,36,34,23,41,76,84,62,50,76,75,47,72,42,30,33,35,28,20,77,64,68,29,33,59,49,28,37,33,35,56,74,94,46,97,72,47,46,75,54,55,44,43,38,70,44,68,44,79,126,133,85,79,75,78,77,77,77,75,77,76,73,74,71,66,70,71,67,75,74,78,67,76,40,49,80,74,29,69,72,9,32,34,40,30,38,93,62,39,40,34,38,39,27,77,39,56,81,55,22,22,35,35,42,37,41,42,77,89,49,77,52,36,40,35,36,13,48,57,24,70,46,72,34,35,38,40,39,91,86,45,51,42,35,41,38,44,43,35,45,56,63,74,63,52,82,78,49,70,68,42,72,51,72,41,37,29,35,54,43,42,78,97,43,82,56,90,38,35,33,37,41,36,40,36,24,74,31,77,50,72,45,63,34,69,94,33,76,38,68,22,37,36,30,37,39,36,32,23,40,75,86,61,50,76,75,46,70,40,31,33,36,30,20,77,64,68,31,34,60,51,29,37,33,36,56,73,93,47,96,71,46,45,74,56,56,44,42,37,71,46,67,43,78,128

Organism: Mesorhizobium plurifarium (NCBI:txid69974)